Protein AF-A0AAW1QUL7-F1 (afdb_monomer_lite)

InterPro domains:
  IPR000594 THIF-type NAD/FAD binding fold [PF00899] (13-312)
  IPR001017 Dehydrogenase, E1 component [PF00676] (379-674)
  IPR029061 Thiamin diphosphate-binding fold [SSF52518] (353-684)
  IPR035985 Ubiquitin-activating enzyme-like [SSF69572] (6-309)
  IPR050642 Pyruvate D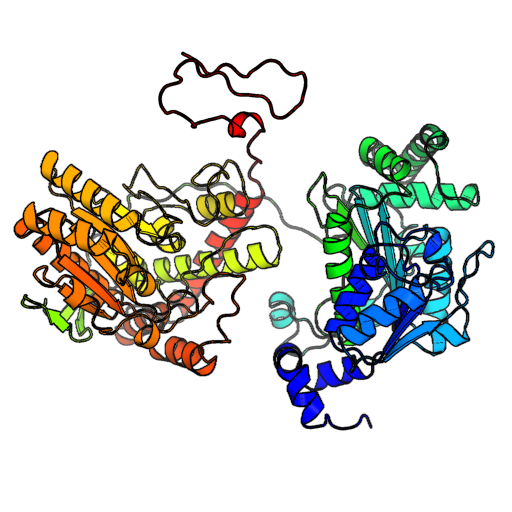ehydrogenase E1 Alpha Subunit [PTHR11516] (345-684)

Organism: NCBI:txid381761

Structure (mmCIF, N/CA/C/O backbone):
data_AF-A0AAW1QUL7-F1
#
_entry.id   AF-A0AAW1QUL7-F1
#
loop_
_atom_site.group_PDB
_atom_site.id
_atom_site.type_symbol
_atom_site.label_atom_id
_atom_site.label_alt_id
_atom_site.label_comp_id
_atom_site.label_asym_id
_atom_site.label_entity_id
_atom_site.label_seq_id
_atom_site.pdbx_PDB_ins_code
_atom_site.Cartn_x
_atom_site.Cartn_y
_atom_site.Cartn_z
_atom_site.occupancy
_atom_site.B_iso_or_equiv
_atom_site.auth_seq_id
_atom_site.auth_comp_id
_atom_site.auth_asym_id
_atom_site.auth_atom_id
_atom_site.pdbx_PDB_model_num
ATOM 1 N N . MET A 1 1 ? -24.842 -4.606 -38.188 1.00 28.69 1 MET A N 1
ATOM 2 C CA . MET A 1 1 ? -25.152 -4.855 -36.764 1.00 28.69 1 MET A CA 1
ATOM 3 C C . MET A 1 1 ? -24.172 -5.900 -36.265 1.00 28.69 1 MET A C 1
ATOM 5 O O . MET A 1 1 ? -24.105 -6.956 -36.879 1.00 28.69 1 MET A O 1
ATOM 9 N N . ALA A 1 2 ? -23.357 -5.584 -35.256 1.00 31.62 2 ALA A N 1
ATOM 10 C CA . ALA A 1 2 ? -22.441 -6.558 -34.657 1.00 31.62 2 ALA A CA 1
ATOM 11 C C . ALA A 1 2 ? -23.246 -7.608 -33.861 1.00 31.62 2 ALA A C 1
ATOM 13 O O . ALA A 1 2 ? -24.233 -7.218 -33.230 1.00 31.62 2 ALA A O 1
ATOM 14 N N . PRO A 1 3 ? -22.877 -8.900 -33.905 1.00 43.28 3 PRO A N 1
ATOM 15 C CA . PRO A 1 3 ? -23.627 -9.956 -33.231 1.00 43.28 3 PRO A CA 1
ATOM 16 C C . PRO A 1 3 ? -23.603 -9.781 -31.705 1.00 43.28 3 PRO A C 1
ATOM 18 O O . PRO A 1 3 ? -22.653 -9.238 -31.137 1.00 43.28 3 PRO A O 1
ATOM 21 N N . ASP A 1 4 ? -24.671 -10.218 -31.037 1.00 53.94 4 ASP A N 1
ATOM 22 C CA . ASP A 1 4 ? -24.702 -10.296 -29.578 1.00 53.94 4 ASP A CA 1
ATOM 23 C C . ASP A 1 4 ? -23.744 -11.381 -29.074 1.00 53.94 4 ASP A C 1
ATOM 25 O O . ASP A 1 4 ? -23.633 -12.450 -29.673 1.00 53.94 4 ASP A O 1
ATOM 29 N N . LEU A 1 5 ? -23.044 -11.085 -27.973 1.00 58.72 5 LEU A N 1
ATOM 30 C CA . LEU A 1 5 ? -22.072 -11.991 -27.356 1.00 58.72 5 LEU A CA 1
ATOM 31 C C . LEU A 1 5 ? -22.770 -13.288 -26.928 1.00 58.72 5 LEU A C 1
ATOM 33 O O . LEU A 1 5 ? -23.767 -13.268 -26.201 1.00 58.72 5 LEU A O 1
ATOM 37 N N . THR A 1 6 ? -22.231 -14.426 -27.352 1.00 67.06 6 THR A N 1
ATOM 38 C CA . THR A 1 6 ? -22.707 -15.747 -26.937 1.00 67.06 6 THR A CA 1
ATOM 39 C C . THR A 1 6 ? -22.452 -15.976 -25.439 1.00 67.06 6 THR A C 1
ATOM 41 O O . THR A 1 6 ? -21.578 -15.358 -24.830 1.00 67.06 6 THR A O 1
ATOM 44 N N . LYS A 1 7 ? -23.181 -16.912 -24.809 1.00 57.28 7 LYS A N 1
ATOM 45 C CA . LYS A 1 7 ? -22.981 -17.263 -23.383 1.00 57.28 7 LYS A CA 1
ATOM 46 C C . LYS A 1 7 ? -21.545 -17.710 -23.063 1.00 57.28 7 LYS A C 1
ATOM 48 O O . LYS A 1 7 ? -21.091 -17.521 -21.940 1.00 57.28 7 LYS A O 1
ATOM 53 N N . GLN A 1 8 ? -20.848 -18.296 -24.036 1.00 55.47 8 GLN A N 1
ATOM 54 C CA . GLN A 1 8 ? -19.470 -18.763 -23.892 1.00 55.47 8 GLN A CA 1
ATOM 55 C C . GLN A 1 8 ? -18.475 -17.591 -23.947 1.00 55.47 8 GLN A C 1
ATOM 57 O O . GLN A 1 8 ? -17.582 -17.512 -23.109 1.00 55.47 8 GLN A O 1
ATOM 62 N N . GLU A 1 9 ? -18.687 -16.623 -24.843 1.00 60.03 9 GLU A N 1
ATOM 63 C CA . GLU A 1 9 ? -17.896 -15.383 -24.907 1.00 60.03 9 GLU A CA 1
ATOM 64 C C . GLU A 1 9 ? -18.122 -14.494 -23.676 1.00 60.03 9 GLU A C 1
ATOM 66 O O . GLU A 1 9 ? -17.175 -13.922 -23.140 1.00 60.03 9 GLU A O 1
ATOM 71 N N . ALA A 1 10 ? -19.357 -14.430 -23.166 1.00 59.84 10 ALA A N 1
ATOM 72 C CA . ALA A 1 10 ? -19.674 -13.703 -21.939 1.00 59.84 10 ALA A CA 1
ATOM 73 C C . ALA A 1 10 ? -18.973 -14.291 -20.701 1.00 59.84 10 ALA A C 1
ATOM 75 O O . ALA A 1 10 ? -18.603 -13.534 -19.810 1.00 59.84 10 ALA A O 1
ATOM 76 N N . ALA A 1 11 ? -18.757 -15.611 -20.654 1.00 57.38 11 ALA A N 1
ATOM 77 C CA . ALA A 1 11 ? -18.050 -16.280 -19.561 1.00 57.38 11 ALA A CA 1
ATOM 78 C C . ALA A 1 11 ? -16.527 -16.061 -19.613 1.00 57.38 11 ALA A C 1
ATOM 80 O O . ALA A 1 11 ? -15.901 -15.876 -18.571 1.00 57.38 11 ALA A O 1
ATOM 81 N N . VAL A 1 12 ? -15.930 -16.040 -20.811 1.00 57.78 12 VAL A N 1
ATOM 82 C CA . VAL A 1 12 ? -14.482 -15.807 -20.987 1.00 57.78 12 VAL A CA 1
ATOM 83 C C . VAL A 1 12 ? -14.121 -14.332 -20.778 1.00 57.78 12 VAL A C 1
ATOM 85 O O . VAL A 1 12 ? -13.103 -14.020 -20.160 1.00 57.78 12 VAL A O 1
ATOM 88 N N . TYR A 1 13 ? -14.983 -13.413 -21.219 1.00 61.53 13 TYR A N 1
ATOM 89 C CA . TYR A 1 13 ? -14.764 -11.969 -21.110 1.00 61.53 13 TYR A CA 1
ATOM 90 C C . TYR A 1 13 ? -15.465 -11.318 -19.919 1.00 61.53 13 TYR A C 1
ATOM 92 O O . TYR A 1 13 ? -15.477 -10.097 -19.808 1.00 61.53 13 TYR A O 1
ATOM 100 N N . ASP A 1 14 ? -16.008 -12.098 -18.988 1.00 56.47 14 ASP A N 1
ATOM 101 C CA . ASP A 1 14 ? -16.741 -11.615 -17.815 1.00 56.47 14 ASP A CA 1
ATOM 102 C C . ASP A 1 14 ? -15.959 -10.547 -17.018 1.00 56.47 14 ASP A C 1
ATOM 104 O O . ASP A 1 14 ? -16.485 -9.487 -16.668 1.00 56.47 14 ASP A O 1
ATOM 108 N N . ARG A 1 15 ? -14.647 -10.749 -16.826 1.00 57.94 15 ARG A N 1
ATOM 109 C CA . ARG A 1 15 ? -13.764 -9.753 -16.193 1.00 57.94 15 ARG A CA 1
ATOM 110 C C . ARG A 1 15 ? -13.683 -8.449 -16.996 1.00 57.94 15 ARG A C 1
ATOM 112 O O . ARG A 1 15 ? -13.702 -7.379 -16.396 1.00 57.94 15 ARG A O 1
ATOM 119 N N . GLN A 1 16 ? -13.589 -8.523 -18.321 1.00 61.97 16 GLN A N 1
ATOM 120 C CA . GLN A 1 16 ? -13.436 -7.366 -19.212 1.00 61.97 16 GLN A CA 1
ATOM 121 C C . GLN A 1 16 ? -14.765 -6.632 -19.417 1.00 61.97 16 GLN A C 1
ATOM 123 O O . GLN A 1 16 ? -14.803 -5.409 -19.327 1.00 61.97 16 GLN A O 1
ATOM 128 N N . LEU A 1 17 ? -15.877 -7.360 -19.534 1.00 60.88 17 LEU A N 1
ATOM 129 C CA . LEU A 1 17 ? -17.236 -6.820 -19.574 1.00 60.88 17 LEU A CA 1
ATOM 130 C C . LEU A 1 17 ? -17.563 -6.000 -18.318 1.00 60.88 17 LEU A C 1
ATOM 132 O O . LEU A 1 17 ? -18.178 -4.942 -18.426 1.00 60.88 17 LEU A O 1
ATOM 136 N N . ARG A 1 18 ? -17.095 -6.428 -17.137 1.00 58.75 18 ARG A N 1
ATOM 137 C CA . ARG A 1 18 ? -17.255 -5.680 -15.874 1.00 58.75 18 ARG A CA 1
ATOM 138 C C . ARG A 1 18 ? -16.369 -4.434 -15.773 1.00 58.75 18 ARG A C 1
ATOM 140 O O . ARG A 1 18 ? -16.709 -3.520 -15.028 1.00 58.75 18 ARG A O 1
ATOM 147 N N . VAL A 1 19 ? -15.223 -4.404 -16.455 1.00 59.84 19 VAL A N 1
ATOM 148 C CA . VAL A 1 19 ? -14.282 -3.266 -16.426 1.00 59.84 19 VAL A CA 1
ATOM 149 C C . VAL A 1 19 ? -14.665 -2.235 -17.487 1.00 59.84 19 VAL A C 1
ATOM 151 O O . VAL A 1 19 ? -14.715 -1.031 -17.221 1.00 59.84 19 VAL A O 1
ATOM 154 N N . TRP A 1 20 ? -14.971 -2.701 -18.692 1.00 64.06 20 TRP A N 1
ATOM 155 C CA . TRP A 1 20 ? -15.143 -1.868 -19.870 1.00 64.06 20 TRP A CA 1
ATOM 156 C C . TRP A 1 20 ? -16.605 -1.612 -20.235 1.00 64.06 20 TRP A C 1
ATOM 158 O O . TRP A 1 20 ? -16.902 -0.556 -20.789 1.00 64.06 20 TRP A O 1
ATOM 168 N N . GLY A 1 21 ? -17.521 -2.488 -19.824 1.00 71.25 21 GLY A N 1
ATOM 169 C CA . GLY A 1 21 ? -18.916 -2.466 -20.248 1.00 71.25 21 GLY A CA 1
ATOM 170 C C . GLY A 1 21 ? -19.109 -3.202 -21.575 1.00 71.25 21 GLY A C 1
ATOM 171 O O . GLY A 1 21 ? -18.188 -3.326 -22.383 1.00 71.25 21 GLY A O 1
ATOM 172 N N . VAL A 1 22 ? -20.330 -3.687 -21.806 1.00 73.25 22 VAL A N 1
ATOM 173 C CA . VAL A 1 22 ? -20.688 -4.492 -22.990 1.00 73.25 22 VAL A CA 1
ATOM 174 C C . VAL A 1 22 ? -20.384 -3.754 -24.293 1.00 73.25 22 VAL A C 1
ATOM 176 O O . VAL A 1 22 ? -19.881 -4.346 -25.243 1.00 73.25 22 VAL A O 1
ATOM 179 N N . GLU A 1 23 ? -20.656 -2.452 -24.338 1.00 76.31 23 GLU A N 1
ATOM 180 C CA . GLU A 1 23 ? -20.468 -1.649 -25.545 1.00 76.31 23 GLU A CA 1
ATOM 181 C C . GLU A 1 23 ? -18.988 -1.453 -25.897 1.00 76.31 23 GLU A C 1
ATOM 183 O O . GLU A 1 23 ? -18.610 -1.543 -27.064 1.00 76.31 23 GLU A O 1
ATOM 188 N N . VAL A 1 24 ? -18.128 -1.268 -24.892 1.00 80.94 24 VAL A N 1
ATOM 189 C CA . VAL A 1 24 ? -16.681 -1.187 -25.113 1.00 80.94 24 VAL A CA 1
ATOM 190 C C . VAL A 1 24 ? -16.120 -2.545 -25.520 1.00 80.94 24 VAL A C 1
ATOM 192 O O . VAL A 1 24 ? -15.314 -2.603 -26.445 1.00 80.94 24 VAL A O 1
ATOM 195 N N . GLN A 1 25 ? -16.581 -3.641 -24.908 1.00 80.56 25 GLN A N 1
ATOM 196 C CA . GLN A 1 25 ? -16.161 -4.980 -25.328 1.00 80.56 25 GLN A CA 1
ATOM 197 C C . GLN A 1 25 ? -16.544 -5.252 -26.786 1.00 80.56 25 GLN A C 1
ATOM 199 O O . GLN A 1 25 ? -15.724 -5.773 -27.530 1.00 80.56 25 GLN A O 1
ATOM 204 N N . LYS A 1 26 ? -17.743 -4.838 -27.227 1.00 83.44 26 LYS A N 1
ATOM 205 C CA . LYS A 1 26 ? -18.164 -4.943 -28.636 1.00 83.44 26 LYS A CA 1
ATOM 206 C C . LYS A 1 26 ? -17.231 -4.179 -29.585 1.00 83.44 26 LYS A C 1
ATOM 208 O O . LYS A 1 26 ? -16.964 -4.654 -30.684 1.00 83.44 26 LYS A O 1
ATOM 213 N N . ARG A 1 27 ? -16.726 -3.005 -29.182 1.00 87.81 27 ARG A N 1
ATOM 214 C CA . ARG A 1 27 ? -15.744 -2.241 -29.978 1.00 87.81 27 ARG A CA 1
ATOM 215 C C . ARG A 1 27 ? -14.396 -2.958 -30.037 1.00 87.81 27 ARG A C 1
ATOM 217 O O . ARG A 1 27 ? -13.807 -3.044 -31.107 1.00 87.81 27 ARG A O 1
ATOM 224 N N . LEU A 1 28 ? -13.942 -3.518 -28.917 1.00 89.12 28 LEU A N 1
ATOM 225 C CA . LEU A 1 28 ? -12.687 -4.268 -28.852 1.00 89.12 28 LEU A CA 1
ATOM 226 C C . LEU A 1 28 ? -12.733 -5.546 -29.695 1.00 89.12 28 LEU A C 1
ATOM 228 O O . LEU A 1 28 ? -11.827 -5.774 -30.492 1.00 89.12 28 LEU A O 1
ATOM 232 N N . THR A 1 29 ? -13.803 -6.339 -29.608 1.00 89.25 29 THR A N 1
ATOM 233 C CA . THR A 1 29 ? -13.952 -7.576 -30.397 1.00 89.25 29 THR A CA 1
ATOM 234 C C . THR A 1 29 ? -14.178 -7.323 -31.891 1.00 89.25 29 THR A C 1
ATOM 236 O O . THR A 1 29 ? -14.016 -8.235 -32.700 1.00 89.25 29 THR A O 1
ATOM 239 N N . ALA A 1 30 ? -14.520 -6.094 -32.284 1.00 92.44 30 ALA A N 1
ATOM 240 C CA . ALA A 1 30 ? -14.566 -5.673 -33.683 1.00 92.44 30 ALA A CA 1
ATOM 241 C C . ALA A 1 30 ? -13.210 -5.168 -34.209 1.00 92.44 30 ALA A C 1
ATOM 243 O O . ALA A 1 30 ? -13.028 -5.089 -35.422 1.00 92.44 30 ALA A O 1
ATOM 244 N N . ALA A 1 31 ? -12.273 -4.839 -33.318 1.00 95.75 31 ALA A N 1
ATOM 245 C CA . ALA A 1 31 ? -11.035 -4.163 -33.672 1.00 95.75 31 ALA A CA 1
ATOM 246 C C . ALA A 1 31 ? -10.016 -5.079 -34.347 1.00 95.75 31 ALA A C 1
ATOM 248 O O . ALA A 1 31 ? -9.779 -6.211 -33.914 1.00 95.75 31 ALA A O 1
ATOM 249 N N . ARG A 1 32 ? -9.368 -4.541 -35.375 1.00 97.50 32 ARG A N 1
ATOM 250 C CA . ARG A 1 32 ? -8.329 -5.193 -36.168 1.00 97.50 32 ARG A CA 1
ATOM 251 C C . ARG A 1 32 ? -7.027 -4.426 -35.969 1.00 97.50 32 ARG A C 1
ATOM 253 O O . ARG A 1 32 ? -6.932 -3.265 -36.358 1.00 97.50 32 ARG A O 1
ATOM 260 N N . ILE A 1 33 ? -6.037 -5.050 -35.341 1.00 98.06 33 ILE A N 1
ATOM 261 C CA . ILE A 1 33 ? -4.775 -4.388 -34.997 1.00 98.06 33 ILE A CA 1
ATOM 262 C C . ILE A 1 33 ? -3.621 -5.026 -35.766 1.00 98.06 33 ILE A C 1
ATOM 264 O O . ILE A 1 33 ? -3.559 -6.247 -35.907 1.00 98.06 33 ILE A O 1
ATOM 268 N N . LEU A 1 34 ? -2.709 -4.191 -36.252 1.00 96.38 34 LEU A N 1
ATOM 269 C CA . LEU A 1 34 ? -1.453 -4.569 -36.891 1.00 96.38 34 LEU A CA 1
ATOM 270 C C . LEU A 1 34 ? -0.281 -4.240 -35.958 1.00 96.38 34 LEU A C 1
ATOM 272 O O . LEU A 1 34 ? -0.209 -3.121 -35.453 1.00 96.38 34 LEU A O 1
ATOM 276 N N . VAL A 1 35 ? 0.643 -5.182 -35.756 1.00 96.12 35 VAL A N 1
ATOM 277 C CA . VAL A 1 35 ? 1.931 -4.946 -35.078 1.00 96.12 35 VAL A CA 1
ATOM 278 C C . VAL A 1 35 ? 3.069 -5.336 -36.020 1.00 96.12 35 VAL A C 1
ATOM 280 O O . VAL A 1 35 ? 3.084 -6.444 -36.557 1.00 96.12 35 VAL A O 1
ATOM 283 N N . VAL A 1 36 ? 4.010 -4.417 -36.219 1.00 92.50 36 VAL A N 1
ATOM 284 C CA . VAL A 1 36 ? 5.136 -4.532 -37.155 1.00 92.50 36 VAL A CA 1
ATOM 285 C C . VAL A 1 36 ? 6.460 -4.423 -36.405 1.00 92.50 36 VAL A C 1
ATOM 287 O O . VAL A 1 36 ? 6.584 -3.572 -35.527 1.00 92.50 36 VAL A O 1
ATOM 290 N N . GLY A 1 37 ? 7.450 -5.239 -36.780 1.00 89.50 37 GLY A N 1
ATOM 291 C CA . GLY A 1 37 ? 8.783 -5.239 -36.160 1.00 89.50 37 GLY A CA 1
ATOM 292 C C . GLY A 1 37 ? 8.844 -6.119 -34.911 1.00 89.50 37 GLY A C 1
ATOM 293 O O . GLY A 1 37 ? 9.280 -5.694 -33.843 1.00 89.50 37 GLY A O 1
ATOM 294 N N . CYS A 1 38 ? 8.369 -7.357 -35.041 1.00 89.25 38 CYS A N 1
ATOM 295 C CA . CYS A 1 38 ? 8.247 -8.329 -33.955 1.00 89.25 38 CYS A CA 1
ATOM 296 C C . CYS A 1 38 ? 9.592 -8.793 -33.369 1.00 89.25 38 CYS A C 1
ATOM 298 O O . CYS A 1 38 ? 9.601 -9.457 -32.339 1.00 89.25 38 CYS A O 1
ATOM 300 N N . THR A 1 39 ? 10.731 -8.461 -33.970 1.00 87.81 39 THR A N 1
ATOM 301 C CA . THR A 1 39 ? 12.054 -8.616 -33.338 1.00 87.81 39 THR A CA 1
ATOM 302 C C . THR A 1 39 ? 12.231 -7.742 -32.087 1.00 87.81 39 THR A C 1
ATOM 304 O O . THR A 1 39 ? 12.999 -8.112 -31.195 1.00 87.81 39 THR A O 1
ATOM 307 N N . SER A 1 40 ? 11.480 -6.640 -31.973 1.00 90.88 40 SER A N 1
ATOM 308 C CA . SER A 1 40 ? 11.457 -5.784 -30.783 1.00 90.88 40 SER A CA 1
ATOM 309 C C . SER A 1 40 ? 10.693 -6.430 -29.623 1.00 90.88 40 SER A C 1
ATOM 311 O O . SER A 1 40 ? 9.580 -6.946 -29.771 1.00 90.88 40 SER A O 1
ATOM 313 N N . GLY A 1 41 ? 11.239 -6.324 -28.413 1.00 92.75 41 GLY A N 1
ATOM 314 C CA . GLY A 1 41 ? 10.551 -6.741 -27.196 1.00 92.75 41 GLY A CA 1
ATOM 315 C C . GLY A 1 41 ? 9.373 -5.839 -26.831 1.00 92.75 41 GLY A C 1
ATOM 316 O O . GLY A 1 41 ? 8.447 -6.291 -26.155 1.00 92.75 41 GLY A O 1
ATOM 317 N N . VAL A 1 42 ? 9.342 -4.588 -27.311 1.00 94.50 42 VAL A N 1
ATOM 318 C CA . VAL A 1 42 ? 8.151 -3.730 -27.184 1.00 94.50 42 VAL A CA 1
ATOM 319 C C . VAL A 1 42 ? 6.995 -4.311 -27.996 1.00 94.50 42 VAL A C 1
ATOM 321 O O . VAL A 1 42 ? 5.882 -4.383 -27.475 1.00 94.50 42 VAL A O 1
ATOM 324 N N . ALA A 1 43 ? 7.241 -4.783 -29.225 1.00 95.44 43 ALA A N 1
ATOM 325 C CA . ALA A 1 43 ? 6.216 -5.455 -30.028 1.00 95.44 43 ALA A CA 1
ATOM 326 C C . ALA A 1 43 ? 5.677 -6.704 -29.328 1.00 95.44 43 ALA A C 1
ATOM 328 O O . ALA A 1 43 ? 4.460 -6.887 -29.274 1.00 95.44 43 ALA A O 1
ATOM 329 N N . ALA A 1 44 ? 6.554 -7.525 -28.744 1.00 96.12 44 ALA A N 1
ATOM 330 C CA . ALA A 1 44 ? 6.154 -8.720 -28.003 1.00 96.12 44 ALA A CA 1
ATOM 331 C C . ALA A 1 44 ? 5.210 -8.387 -26.833 1.00 96.12 44 ALA A C 1
ATOM 333 O O . ALA A 1 44 ? 4.153 -8.999 -26.654 1.00 96.12 44 ALA A O 1
ATOM 334 N N . GLU A 1 45 ? 5.553 -7.356 -26.062 1.00 97.25 45 GLU A N 1
ATOM 335 C CA . GLU A 1 45 ? 4.732 -6.867 -24.958 1.00 97.25 45 GLU A CA 1
ATOM 336 C C . GLU A 1 45 ? 3.396 -6.289 -25.428 1.00 97.25 45 GLU A C 1
ATOM 338 O O . GLU A 1 45 ? 2.350 -6.586 -24.839 1.00 97.25 45 GLU A O 1
ATOM 343 N N . VAL A 1 46 ? 3.404 -5.500 -26.503 1.00 97.81 46 VAL A N 1
ATOM 344 C CA . VAL A 1 46 ? 2.188 -4.928 -27.087 1.00 97.81 46 VAL A CA 1
ATOM 345 C C . VAL A 1 46 ? 1.254 -6.032 -27.575 1.00 97.81 46 VAL A C 1
ATOM 347 O O . VAL A 1 46 ? 0.091 -6.076 -27.169 1.00 97.81 46 VAL A O 1
ATOM 350 N N . ALA A 1 47 ? 1.772 -6.960 -28.378 1.00 97.81 47 ALA A N 1
ATOM 351 C CA . ALA A 1 47 ? 1.026 -8.077 -28.942 1.00 97.81 47 ALA A CA 1
ATOM 352 C C . ALA A 1 47 ? 0.394 -8.951 -27.848 1.00 97.81 47 ALA A C 1
ATOM 354 O O . ALA A 1 47 ? -0.811 -9.209 -27.886 1.00 97.81 47 ALA A O 1
ATOM 355 N N . LYS A 1 48 ? 1.169 -9.320 -26.817 1.00 97.00 48 LYS A N 1
ATOM 356 C CA . LYS A 1 48 ? 0.675 -10.074 -25.654 1.00 97.00 48 LYS A CA 1
ATOM 357 C C . LYS A 1 48 ? -0.497 -9.361 -24.977 1.00 97.00 48 LYS A C 1
ATOM 359 O O . LYS A 1 48 ? -1.547 -9.962 -24.763 1.00 97.00 48 LYS A O 1
ATOM 364 N N . ASN A 1 49 ? -0.336 -8.085 -24.620 1.00 96.06 49 ASN A N 1
ATOM 365 C CA . ASN A 1 49 ? -1.365 -7.350 -23.878 1.00 96.06 49 ASN A CA 1
ATOM 366 C C . ASN A 1 49 ? -2.632 -7.106 -24.719 1.00 96.06 49 ASN A C 1
ATOM 368 O O . ASN A 1 49 ? -3.737 -7.181 -24.183 1.00 96.06 49 ASN A O 1
ATOM 372 N N . ILE A 1 50 ? -2.490 -6.879 -26.028 1.00 95.94 50 ILE A N 1
ATOM 373 C CA . ILE A 1 50 ? -3.612 -6.741 -26.968 1.00 95.94 50 ILE A CA 1
ATOM 374 C C . ILE A 1 50 ? -4.404 -8.049 -27.092 1.00 95.94 50 ILE A C 1
ATOM 376 O O . ILE A 1 50 ? -5.634 -8.043 -27.028 1.00 95.94 50 ILE A O 1
ATOM 380 N N . VAL A 1 51 ? -3.717 -9.185 -27.225 1.00 95.75 51 VAL A N 1
ATOM 381 C CA . VAL A 1 51 ? -4.361 -10.504 -27.327 1.00 95.75 51 VAL A CA 1
ATOM 382 C C . VAL A 1 51 ? -5.060 -10.873 -26.021 1.00 95.75 51 VAL A C 1
ATOM 384 O O . VAL A 1 51 ? -6.219 -11.291 -26.027 1.00 95.75 51 VAL A O 1
ATOM 387 N N . LEU A 1 52 ? -4.416 -10.636 -24.876 1.00 91.44 52 LEU A N 1
ATOM 388 C CA . LEU A 1 52 ? -5.032 -10.855 -23.565 1.00 91.44 52 LEU A CA 1
ATOM 389 C C . LEU A 1 52 ? -6.245 -9.945 -23.320 1.00 91.44 52 LEU A C 1
ATOM 391 O O . LEU A 1 52 ? -7.160 -10.338 -22.599 1.00 91.44 52 LEU A O 1
ATOM 395 N N . ALA A 1 53 ? -6.288 -8.759 -23.933 1.00 89.62 53 ALA A N 1
ATOM 396 C CA . ALA A 1 53 ? -7.430 -7.848 -23.873 1.00 89.62 53 ALA A CA 1
ATOM 397 C C . ALA A 1 53 ? -8.641 -8.305 -24.708 1.00 89.62 53 ALA A C 1
ATOM 399 O O . ALA A 1 53 ? -9.732 -7.777 -24.513 1.00 89.62 53 ALA A O 1
ATOM 400 N N . GLY A 1 54 ? -8.487 -9.298 -25.591 1.00 90.25 54 GLY A N 1
ATOM 401 C CA . GLY A 1 54 ? -9.607 -9.872 -26.343 1.00 90.25 54 GLY A CA 1
ATOM 402 C C . GLY A 1 54 ? -10.061 -9.029 -27.535 1.00 90.25 54 GLY A C 1
ATOM 403 O O . GLY A 1 54 ? -11.262 -8.871 -27.753 1.00 90.25 54 GLY A O 1
ATOM 404 N N . VAL A 1 55 ? -9.119 -8.466 -28.296 1.00 94.50 55 VAL A N 1
ATOM 405 C CA . VAL A 1 55 ? -9.436 -7.750 -29.545 1.00 94.50 55 VAL A CA 1
ATOM 406 C C . VAL A 1 55 ? -9.931 -8.694 -30.649 1.00 94.50 55 VAL A C 1
ATOM 408 O O . VAL A 1 55 ? -9.717 -9.901 -30.587 1.00 94.50 55 VAL A O 1
ATOM 411 N N . GLY A 1 56 ? -10.572 -8.163 -31.690 1.00 94.50 56 GLY A N 1
ATOM 412 C CA . GLY A 1 56 ? -11.123 -8.973 -32.784 1.00 94.50 56 GLY A CA 1
ATOM 413 C C . GLY A 1 56 ? -10.076 -9.725 -33.606 1.00 94.50 56 GLY A C 1
ATOM 414 O O . GLY A 1 56 ? -10.246 -10.907 -33.922 1.00 94.50 56 GLY A O 1
ATOM 415 N N . SER A 1 57 ? -8.986 -9.052 -33.968 1.00 97.56 57 SER A N 1
ATOM 416 C CA . SER A 1 57 ? -7.839 -9.691 -34.611 1.00 97.56 57 SER A CA 1
ATOM 417 C C . SER A 1 57 ? -6.540 -8.933 -34.386 1.00 97.56 57 SER A C 1
ATOM 419 O O . SER A 1 57 ? -6.532 -7.704 -34.340 1.00 97.56 57 SER A O 1
ATOM 421 N N . LEU A 1 58 ? -5.441 -9.681 -34.345 1.00 97.94 58 LEU A N 1
ATOM 422 C CA . LEU A 1 58 ? -4.079 -9.165 -34.362 1.00 97.94 58 LEU A CA 1
ATOM 423 C C . LEU A 1 58 ? -3.334 -9.762 -35.560 1.00 97.94 58 LEU A C 1
ATOM 425 O O . LEU A 1 58 ? -3.260 -10.982 -35.691 1.00 97.94 58 LEU A O 1
ATOM 429 N N . THR A 1 59 ? -2.767 -8.915 -36.412 1.00 96.12 59 THR A N 1
ATOM 430 C CA . THR A 1 59 ? -1.864 -9.332 -37.492 1.00 96.12 59 THR A CA 1
ATOM 431 C C . THR A 1 59 ? -0.447 -8.915 -37.134 1.00 96.12 59 THR A C 1
ATOM 433 O O . THR A 1 59 ? -0.207 -7.743 -36.849 1.00 96.12 59 THR A O 1
ATOM 436 N N . LEU A 1 60 ? 0.477 -9.870 -37.136 1.00 95.00 60 LEU A N 1
ATOM 437 C CA . LEU A 1 60 ? 1.903 -9.632 -36.952 1.00 95.00 60 LEU A CA 1
ATOM 438 C C . LEU A 1 60 ? 2.611 -9.587 -38.303 1.00 95.00 60 LEU A C 1
ATOM 440 O O . LEU A 1 60 ? 2.318 -10.405 -39.180 1.00 95.00 60 LEU A O 1
ATOM 444 N N . VAL A 1 61 ? 3.561 -8.668 -38.451 1.00 90.88 61 VAL A N 1
ATOM 445 C CA . VAL A 1 61 ? 4.431 -8.610 -39.628 1.00 90.88 61 VAL A CA 1
ATOM 446 C C . VAL A 1 61 ? 5.883 -8.451 -39.197 1.00 90.88 61 VAL A C 1
ATOM 448 O O . VAL A 1 61 ? 6.264 -7.460 -38.572 1.00 90.88 61 VAL A O 1
ATOM 451 N N . ASP A 1 62 ? 6.678 -9.461 -39.530 1.00 88.94 62 ASP A N 1
ATOM 452 C CA . ASP A 1 62 ? 8.131 -9.488 -39.407 1.00 88.94 62 ASP A CA 1
ATOM 453 C C . ASP A 1 62 ? 8.640 -10.697 -40.203 1.00 88.94 62 ASP A C 1
ATOM 455 O O . ASP A 1 62 ? 8.281 -11.839 -39.894 1.00 88.94 62 ASP A O 1
ATOM 459 N N . ASP A 1 63 ? 9.434 -10.438 -41.240 1.00 87.88 63 ASP A N 1
ATOM 460 C CA . ASP A 1 63 ? 9.972 -11.465 -42.138 1.00 87.88 63 ASP A CA 1
ATOM 461 C C . ASP A 1 63 ? 11.309 -12.040 -41.630 1.00 87.88 63 ASP A C 1
ATOM 463 O O . ASP A 1 63 ? 11.898 -12.910 -42.274 1.00 87.88 63 ASP A O 1
ATOM 467 N N . THR A 1 64 ? 11.809 -11.572 -40.479 1.00 87.88 64 THR A N 1
ATOM 468 C CA . THR A 1 64 ? 13.068 -12.049 -39.899 1.00 87.88 64 THR A CA 1
ATOM 469 C C . THR A 1 64 ? 12.953 -13.536 -39.570 1.00 87.88 64 THR A C 1
ATOM 471 O O . THR A 1 64 ? 12.035 -13.913 -38.839 1.00 87.88 64 THR A O 1
ATOM 474 N N . PRO A 1 65 ? 13.866 -14.398 -40.054 1.00 88.25 65 PRO A N 1
ATOM 475 C CA . PRO A 1 65 ? 13.864 -15.808 -39.684 1.00 88.25 65 PRO A CA 1
ATOM 476 C C . PRO A 1 65 ? 14.068 -15.979 -38.179 1.00 88.25 65 PRO A C 1
ATOM 478 O O . PRO A 1 65 ? 14.948 -15.344 -37.596 1.00 88.25 65 PRO A O 1
ATOM 481 N N . SER A 1 66 ? 13.328 -16.893 -37.555 1.00 85.81 66 SER A N 1
ATOM 482 C CA . SER A 1 66 ? 13.467 -17.203 -36.123 1.00 85.81 66 SER A CA 1
ATOM 483 C C . SER A 1 66 ? 14.898 -17.652 -35.778 1.00 85.81 66 SER A C 1
ATOM 485 O O . SER A 1 66 ? 15.395 -17.382 -34.685 1.00 85.81 66 SER A O 1
ATOM 487 N N . SER A 1 67 ? 15.614 -18.240 -36.747 1.00 80.56 67 SER A N 1
ATOM 488 C CA . SER A 1 67 ? 17.035 -18.602 -36.653 1.00 80.56 67 SER A CA 1
ATOM 489 C C . SER A 1 67 ? 17.997 -17.428 -36.447 1.00 80.56 67 SER A C 1
ATOM 491 O O . SER A 1 67 ? 19.113 -17.639 -35.978 1.00 80.56 67 SER A O 1
ATOM 493 N N . ALA A 1 68 ? 17.617 -16.207 -36.836 1.00 78.19 68 ALA A N 1
ATOM 494 C CA . ALA A 1 68 ? 18.435 -15.009 -36.634 1.00 78.19 68 ALA A CA 1
ATOM 495 C C . ALA A 1 68 ? 18.446 -14.551 -35.162 1.00 78.19 68 ALA A C 1
ATOM 497 O O . ALA A 1 68 ? 19.265 -13.714 -34.786 1.00 78.19 68 ALA A O 1
ATOM 498 N N . GLY A 1 69 ? 17.577 -15.141 -34.331 1.00 66.31 69 GLY A N 1
ATOM 499 C CA . GLY A 1 69 ? 17.396 -14.788 -32.933 1.00 66.31 69 GLY A CA 1
ATOM 500 C C . GLY A 1 69 ? 16.501 -13.561 -32.768 1.00 66.31 69 GLY A C 1
ATOM 501 O O . GLY A 1 69 ? 16.636 -12.563 -33.469 1.00 66.31 69 GLY A O 1
ATOM 502 N N . ALA A 1 70 ? 15.597 -13.624 -31.794 1.00 76.44 70 ALA A N 1
ATOM 503 C CA . ALA A 1 70 ? 14.791 -12.490 -31.355 1.00 76.44 70 ALA A CA 1
ATOM 504 C C . ALA A 1 70 ? 15.027 -12.285 -29.849 1.00 76.44 70 ALA A C 1
ATOM 506 O O . ALA A 1 70 ? 14.162 -12.610 -29.036 1.00 76.44 70 ALA A O 1
ATOM 507 N N . PRO A 1 71 ? 16.225 -11.816 -29.444 1.00 81.00 71 PRO A N 1
ATOM 508 C CA . PRO A 1 71 ? 16.689 -11.871 -28.052 1.00 81.00 71 PRO A CA 1
ATOM 509 C C . PRO A 1 71 ? 15.800 -11.096 -27.069 1.00 81.00 71 PRO A C 1
ATOM 511 O O . PRO A 1 71 ? 15.870 -11.319 -25.862 1.00 81.00 71 PRO A O 1
ATOM 514 N N . TYR A 1 72 ? 14.959 -10.199 -27.583 1.00 88.81 72 TYR A N 1
ATOM 515 C CA . TYR A 1 72 ? 14.052 -9.363 -26.804 1.00 88.81 72 TYR A CA 1
ATOM 516 C C . TYR A 1 72 ? 12.585 -9.796 -26.913 1.00 88.81 72 TYR A C 1
ATOM 518 O O . TYR A 1 72 ? 11.757 -9.326 -26.132 1.00 88.81 72 TYR A O 1
ATOM 526 N N . ASN A 1 73 ? 12.256 -10.709 -27.832 1.00 90.94 73 ASN A N 1
ATOM 527 C CA . ASN A 1 73 ? 10.902 -11.205 -28.039 1.00 90.94 73 ASN A CA 1
ATOM 528 C C . ASN A 1 73 ? 10.717 -12.575 -27.367 1.00 90.94 73 ASN A C 1
ATOM 530 O O . ASN A 1 73 ? 11.081 -13.618 -27.904 1.00 90.94 73 ASN A O 1
ATOM 534 N N . PHE A 1 74 ? 10.072 -12.567 -26.202 1.00 92.56 74 PHE A N 1
ATOM 535 C CA . PHE A 1 74 ? 9.757 -13.778 -25.437 1.00 92.56 74 PHE A CA 1
ATOM 536 C C . PHE A 1 74 ? 8.603 -14.616 -26.022 1.00 92.56 74 PHE A C 1
ATOM 538 O O . PHE A 1 74 ? 8.280 -15.662 -25.464 1.00 92.56 74 PHE A O 1
ATOM 545 N N . LEU A 1 75 ? 7.934 -14.155 -27.085 1.00 94.44 75 LEU A N 1
ATOM 546 C CA . LEU A 1 75 ? 6.857 -14.896 -27.749 1.00 94.44 75 LEU A CA 1
ATOM 547 C C . LEU A 1 75 ? 7.379 -15.926 -28.748 1.00 94.44 75 LEU A C 1
ATOM 549 O O . LEU A 1 75 ? 6.591 -16.765 -29.171 1.00 94.44 75 LEU A O 1
ATOM 553 N N . VAL A 1 76 ? 8.655 -15.869 -29.134 1.00 93.25 76 VAL A N 1
ATOM 554 C CA . VAL A 1 76 ? 9.282 -16.885 -29.987 1.00 93.25 76 VAL A CA 1
ATOM 555 C C . VAL A 1 76 ? 9.772 -18.030 -29.094 1.00 93.25 76 VAL A C 1
ATOM 557 O O . VAL A 1 76 ? 10.685 -17.815 -28.292 1.00 93.25 76 VAL A O 1
ATOM 560 N N . PRO A 1 77 ? 9.186 -19.238 -29.186 1.00 88.06 77 PRO A N 1
ATOM 561 C CA . PRO A 1 77 ? 9.637 -20.383 -28.403 1.00 88.06 77 PRO A CA 1
ATOM 562 C C . PRO A 1 77 ? 11.074 -20.779 -28.751 1.00 88.06 77 PRO A C 1
ATOM 564 O O . PRO A 1 77 ? 11.519 -20.624 -29.887 1.00 88.06 77 PRO A O 1
ATOM 567 N N . ALA A 1 78 ? 11.801 -21.342 -27.784 1.00 85.25 78 ALA A N 1
ATOM 568 C CA . ALA A 1 78 ? 13.178 -21.795 -28.003 1.00 85.25 78 ALA A CA 1
ATOM 569 C C . ALA A 1 78 ? 13.284 -22.946 -29.025 1.00 85.25 78 ALA A C 1
ATOM 571 O O . ALA A 1 78 ? 14.350 -23.164 -29.597 1.00 85.25 78 ALA A O 1
ATOM 572 N N . ASP A 1 79 ? 12.192 -23.679 -29.239 1.00 86.94 79 ASP A N 1
ATOM 573 C CA . ASP A 1 79 ? 12.035 -24.790 -30.178 1.00 86.94 79 ASP A CA 1
ATOM 574 C C . ASP A 1 79 ? 11.273 -24.400 -31.459 1.00 86.94 79 ASP A C 1
ATOM 576 O O . ASP A 1 79 ? 10.864 -25.279 -32.219 1.00 86.94 79 ASP A O 1
ATOM 580 N N . ALA A 1 80 ? 11.093 -23.098 -31.720 1.00 87.06 80 ALA A N 1
ATOM 581 C CA . ALA A 1 80 ? 10.509 -22.619 -32.968 1.00 87.06 80 ALA A CA 1
ATOM 582 C C . ALA A 1 80 ? 11.295 -23.146 -34.178 1.00 87.06 80 ALA A C 1
ATOM 584 O O . ALA A 1 80 ? 12.529 -23.174 -34.168 1.00 87.06 80 ALA A O 1
ATOM 585 N N . ASP A 1 81 ? 10.584 -23.544 -35.237 1.00 89.38 81 ASP A N 1
ATOM 586 C CA . ASP A 1 81 ? 11.235 -23.989 -36.468 1.00 89.38 81 ASP A CA 1
ATOM 587 C C . ASP A 1 81 ? 12.067 -22.826 -37.044 1.00 89.38 81 ASP A C 1
ATOM 589 O O . ASP A 1 81 ? 11.520 -21.752 -37.322 1.00 89.38 81 ASP A O 1
ATOM 593 N N . PRO A 1 82 ? 13.388 -23.019 -37.225 1.00 86.44 82 PRO A N 1
ATOM 594 C CA . PRO A 1 82 ? 14.300 -21.976 -37.682 1.00 86.44 82 PRO A CA 1
ATOM 595 C C . PRO A 1 82 ? 13.910 -21.326 -39.017 1.00 86.44 82 PRO A C 1
ATOM 597 O O . PRO A 1 82 ? 14.337 -20.201 -39.277 1.00 86.44 82 PRO A O 1
ATOM 600 N N . ALA A 1 83 ? 13.134 -22.021 -39.860 1.00 85.88 83 ALA A N 1
ATOM 601 C CA . ALA A 1 83 ? 12.674 -21.521 -41.154 1.00 85.88 83 ALA A CA 1
ATOM 602 C C . ALA A 1 83 ? 11.455 -20.585 -41.063 1.00 85.88 83 ALA A C 1
ATOM 604 O O . ALA A 1 83 ? 11.183 -19.862 -42.021 1.00 85.88 83 ALA A O 1
ATOM 605 N N . GLN A 1 84 ? 10.734 -20.589 -39.937 1.00 90.25 84 GLN A N 1
ATOM 606 C CA . GLN A 1 84 ? 9.580 -19.716 -39.706 1.00 90.25 84 GLN A CA 1
ATOM 607 C C . GLN A 1 84 ? 10.033 -18.287 -39.433 1.00 90.25 84 GLN A C 1
ATOM 609 O O . GLN A 1 84 ? 11.078 -18.068 -38.808 1.00 90.25 84 GLN A O 1
ATOM 614 N N . SER A 1 85 ? 9.218 -17.305 -39.808 1.00 91.88 85 SER A N 1
ATOM 615 C CA . SER A 1 85 ? 9.476 -15.922 -39.412 1.00 91.88 85 SER A CA 1
ATOM 616 C C . SER A 1 85 ? 9.173 -15.680 -37.925 1.00 91.88 85 SER A C 1
ATOM 618 O O . SER A 1 85 ? 8.361 -16.376 -37.309 1.00 91.88 85 SER A O 1
ATOM 620 N N . VAL A 1 86 ? 9.789 -14.651 -37.336 1.00 91.62 86 VAL A N 1
ATOM 621 C CA . VAL A 1 86 ? 9.534 -14.221 -35.949 1.00 91.62 86 VAL A CA 1
ATOM 622 C C . VAL A 1 86 ? 8.048 -13.913 -35.733 1.00 91.62 86 VAL A C 1
ATOM 624 O O . VAL A 1 86 ? 7.505 -14.214 -34.667 1.00 91.62 86 VAL A O 1
ATOM 627 N N . ALA A 1 87 ? 7.364 -13.352 -36.737 1.00 93.12 87 ALA A N 1
ATOM 628 C CA . ALA A 1 87 ? 5.925 -13.107 -36.681 1.00 93.12 87 ALA A CA 1
ATOM 629 C C . ALA A 1 87 ? 5.105 -14.405 -36.676 1.00 93.12 87 ALA A C 1
ATOM 631 O O . ALA A 1 87 ? 4.149 -14.508 -35.909 1.00 93.12 87 ALA A O 1
ATOM 632 N N . GLU A 1 88 ? 5.472 -15.403 -37.484 1.00 94.62 88 GLU A N 1
ATOM 633 C CA . GLU A 1 88 ? 4.795 -16.707 -37.514 1.00 94.62 88 GLU A CA 1
ATOM 634 C C . GLU A 1 88 ? 4.940 -17.449 -36.181 1.00 94.62 88 GLU A C 1
ATOM 636 O O . GLU A 1 88 ? 3.932 -17.884 -35.610 1.00 94.62 88 GLU A O 1
ATOM 641 N N . ALA A 1 89 ? 6.163 -17.505 -35.646 1.00 93.94 89 ALA A N 1
ATOM 642 C CA . ALA A 1 89 ? 6.453 -18.120 -34.354 1.00 93.94 89 ALA A CA 1
ATOM 643 C C . ALA A 1 89 ? 5.722 -17.402 -33.204 1.00 93.94 89 ALA A C 1
ATOM 645 O O . ALA A 1 89 ? 5.056 -18.036 -32.386 1.00 93.94 89 ALA A O 1
ATOM 646 N N . SER A 1 90 ? 5.755 -16.064 -33.185 1.00 95.62 90 SER A N 1
ATOM 647 C CA . SER A 1 90 ? 5.046 -15.266 -32.172 1.00 95.62 90 SER A CA 1
ATOM 648 C C . SER A 1 90 ? 3.525 -15.433 -32.266 1.00 95.62 90 SER A C 1
ATOM 650 O O . SER A 1 90 ? 2.838 -15.510 -31.245 1.00 95.62 90 SER A O 1
ATOM 652 N N . ALA A 1 91 ? 2.976 -15.509 -33.484 1.00 96.31 91 ALA A N 1
ATOM 653 C CA . ALA A 1 91 ? 1.547 -15.699 -33.703 1.00 96.31 91 ALA A CA 1
ATOM 654 C C . ALA A 1 91 ? 1.061 -17.053 -33.172 1.00 96.31 91 ALA A C 1
ATOM 656 O O . ALA A 1 91 ? -0.057 -17.123 -32.663 1.00 96.31 91 ALA A O 1
ATOM 657 N N . ALA A 1 92 ? 1.873 -18.113 -33.258 1.00 94.00 92 ALA A N 1
ATOM 658 C CA . ALA A 1 92 ? 1.545 -19.412 -32.672 1.00 94.00 92 ALA A CA 1
ATOM 659 C C . ALA A 1 92 ? 1.355 -19.306 -31.148 1.00 94.00 92 ALA A C 1
ATOM 661 O O . ALA A 1 92 ? 0.271 -19.615 -30.653 1.00 94.00 92 ALA A O 1
ATOM 662 N N . THR A 1 93 ? 2.337 -18.744 -30.439 1.00 95.12 93 THR A N 1
ATOM 663 C CA . THR A 1 93 ? 2.295 -18.533 -28.981 1.00 95.12 93 THR A CA 1
ATOM 664 C C . THR A 1 93 ? 1.102 -17.677 -28.544 1.00 95.12 93 THR A C 1
ATOM 666 O O . THR A 1 93 ? 0.419 -17.974 -27.566 1.00 95.12 93 THR A O 1
ATOM 669 N N . LEU A 1 94 ? 0.794 -16.609 -29.282 1.00 96.69 94 LEU A N 1
ATOM 670 C CA . LEU A 1 94 ? -0.326 -15.724 -28.952 1.00 96.69 94 LEU A CA 1
ATOM 671 C C . LEU A 1 94 ? -1.700 -16.394 -29.120 1.00 96.69 94 LEU A C 1
ATOM 673 O O . LEU A 1 94 ? -2.611 -16.099 -28.346 1.00 96.69 94 LEU A O 1
ATOM 677 N N . ARG A 1 95 ? -1.867 -17.312 -30.085 1.00 96.19 95 ARG A N 1
ATOM 678 C CA . ARG A 1 95 ? -3.121 -18.082 -30.226 1.00 96.19 95 ARG A CA 1
ATOM 679 C C . ARG A 1 95 ? -3.389 -18.950 -29.003 1.00 96.19 95 ARG A C 1
ATOM 681 O O . ARG A 1 95 ? -4.545 -19.095 -28.615 1.00 96.19 95 ARG A O 1
ATOM 688 N N . GLU A 1 96 ? -2.342 -19.491 -28.385 1.00 92.62 96 GLU A N 1
ATOM 689 C CA . GLU A 1 96 ? -2.466 -20.267 -27.149 1.00 92.62 96 GLU A CA 1
ATOM 690 C C . GLU A 1 96 ? -2.892 -19.388 -25.968 1.00 92.62 96 GLU A C 1
ATOM 692 O O . GLU A 1 96 ? -3.709 -19.805 -25.148 1.00 92.62 96 GLU A O 1
ATOM 697 N N . MET A 1 97 ? -2.393 -18.147 -25.904 1.00 92.94 97 MET A N 1
ATOM 698 C CA . MET A 1 97 ? -2.740 -17.203 -24.836 1.00 92.94 97 MET A CA 1
ATOM 699 C C . MET A 1 97 ? -4.214 -16.788 -24.858 1.00 92.94 97 MET A C 1
ATOM 701 O O . MET A 1 97 ? -4.808 -16.592 -23.796 1.00 92.94 97 MET A O 1
ATOM 705 N N . ASN A 1 98 ? -4.807 -16.618 -26.044 1.00 91.62 98 ASN A N 1
ATOM 706 C CA . ASN A 1 98 ? -6.234 -16.330 -26.174 1.00 91.62 98 ASN A CA 1
ATOM 707 C C . ASN A 1 98 ? -6.812 -16.864 -27.500 1.00 91.62 98 ASN A C 1
ATOM 709 O O . ASN A 1 98 ? -6.788 -16.152 -28.509 1.00 91.62 98 ASN A O 1
ATOM 713 N N . PRO A 1 99 ? -7.421 -18.067 -27.494 1.00 87.94 99 PRO A N 1
ATOM 714 C CA . PRO A 1 99 ? -7.972 -18.694 -28.699 1.00 87.94 99 PRO A CA 1
ATOM 715 C C . PRO A 1 99 ? -9.129 -17.929 -29.358 1.00 87.94 99 PRO A C 1
ATOM 717 O O . PRO A 1 99 ? -9.502 -18.237 -30.488 1.00 87.94 99 PRO A O 1
ATOM 720 N N . LEU A 1 100 ? -9.728 -16.960 -28.657 1.00 87.12 100 LEU A N 1
ATOM 721 C CA . LEU A 1 100 ? -10.838 -16.156 -29.175 1.00 87.12 100 LEU A CA 1
ATOM 722 C C . LEU A 1 100 ? -10.373 -14.977 -30.041 1.00 87.12 100 LEU A C 1
ATOM 724 O O . LEU A 1 100 ? -11.173 -14.415 -30.787 1.00 87.12 100 LEU A O 1
ATOM 728 N N . VAL A 1 101 ? -9.094 -14.601 -29.964 1.00 94.25 101 VAL A N 1
ATOM 729 C CA . VAL A 1 101 ? -8.521 -13.552 -30.813 1.00 94.25 101 VAL A CA 1
ATOM 730 C C . VAL A 1 101 ? -8.008 -14.185 -32.098 1.00 94.25 101 VAL A C 1
ATOM 732 O O . VAL A 1 101 ? -7.203 -15.116 -32.072 1.00 94.25 101 VAL A O 1
ATOM 735 N N . ARG A 1 102 ? -8.422 -13.657 -33.254 1.00 97.19 102 ARG A N 1
ATOM 736 C CA . ARG A 1 102 ? -7.850 -14.091 -34.535 1.00 97.19 102 ARG A CA 1
ATOM 737 C C . ARG A 1 102 ? -6.437 -13.534 -34.672 1.00 97.19 102 ARG A C 1
ATOM 739 O O . ARG A 1 102 ? -6.269 -12.375 -35.045 1.00 97.19 102 ARG A O 1
ATOM 746 N N . VAL A 1 103 ? -5.435 -14.353 -34.370 1.00 97.62 103 VAL A N 1
ATOM 747 C CA . VAL A 1 103 ? -4.026 -13.982 -34.537 1.00 97.62 103 VAL A CA 1
ATOM 748 C C . VAL A 1 103 ? -3.488 -14.533 -35.856 1.00 97.62 103 VAL A C 1
ATOM 750 O O . VAL A 1 103 ? -3.526 -15.743 -36.104 1.00 97.62 103 VAL A O 1
ATOM 753 N N . GLY A 1 104 ? -2.987 -13.648 -36.711 1.00 94.81 104 GLY A N 1
ATOM 754 C CA . GLY A 1 104 ? -2.359 -13.964 -37.991 1.00 94.81 104 GLY A CA 1
ATOM 755 C C . GLY A 1 104 ? -0.922 -13.457 -38.053 1.00 94.81 104 GLY A C 1
ATOM 756 O O . GLY A 1 104 ? -0.558 -12.522 -37.346 1.00 94.81 104 GLY A O 1
ATOM 757 N N . ALA A 1 105 ? -0.126 -14.061 -38.927 1.00 93.19 105 ALA A N 1
ATOM 758 C CA . ALA A 1 105 ? 1.138 -13.504 -39.383 1.00 93.19 105 ALA A CA 1
ATOM 759 C C . ALA A 1 105 ? 1.018 -13.289 -40.892 1.00 93.19 105 ALA A C 1
ATOM 761 O O . ALA A 1 105 ? 0.384 -14.101 -41.575 1.00 93.19 105 ALA A O 1
ATOM 762 N N . ARG A 1 106 ? 1.566 -12.191 -41.407 1.00 85.56 106 ARG A N 1
ATOM 763 C CA . ARG A 1 106 ? 1.590 -11.920 -42.844 1.00 85.56 106 ARG A CA 1
ATOM 764 C C . ARG A 1 106 ? 3.029 -11.640 -43.265 1.00 85.56 106 ARG A C 1
ATOM 766 O O . ARG A 1 106 ? 3.673 -10.836 -42.598 1.00 85.56 106 ARG A O 1
ATOM 773 N N . PRO A 1 107 ? 3.514 -12.257 -44.354 1.00 72.75 107 PRO A N 1
ATOM 774 C CA . PRO A 1 107 ? 4.783 -11.871 -44.940 1.00 72.75 107 PRO A CA 1
ATOM 775 C C . PRO A 1 107 ? 4.633 -10.543 -45.683 1.00 72.75 107 PRO A C 1
ATOM 777 O O . PRO A 1 107 ? 3.561 -10.259 -46.231 1.00 72.75 107 PRO A O 1
ATOM 780 N N . GLY A 1 108 ? 5.695 -9.750 -45.769 1.00 64.69 108 GLY A N 1
ATOM 781 C CA . GLY A 1 108 ? 5.684 -8.552 -46.611 1.00 64.69 108 GLY A CA 1
ATOM 782 C C . GLY A 1 108 ? 5.902 -7.242 -45.872 1.00 64.69 108 GLY A C 1
ATOM 783 O O . GLY A 1 108 ? 5.245 -6.247 -46.174 1.00 64.69 108 GLY A O 1
ATOM 784 N N . LEU A 1 109 ? 6.896 -7.218 -44.990 1.00 57.75 109 LEU A N 1
ATOM 785 C CA . LEU A 1 109 ? 7.677 -6.007 -44.745 1.00 57.75 109 LEU A CA 1
ATOM 786 C C . LEU A 1 109 ? 9.134 -6.326 -45.076 1.00 57.75 109 LEU A C 1
ATOM 788 O O . LEU A 1 109 ? 9.973 -6.590 -44.220 1.00 57.75 109 LEU A O 1
ATOM 792 N N . GLY A 1 110 ? 9.430 -6.305 -46.371 1.00 47.19 110 GLY A N 1
ATOM 793 C CA . GLY A 1 110 ? 10.787 -6.429 -46.879 1.00 47.19 110 GLY A CA 1
ATOM 794 C C . GLY A 1 110 ? 11.401 -5.051 -47.073 1.00 47.19 110 GLY A C 1
ATOM 795 O O . GLY A 1 110 ? 10.891 -4.286 -47.884 1.00 47.19 110 GLY A O 1
ATOM 796 N N . LEU A 1 111 ? 12.464 -4.757 -46.312 1.00 49.50 111 LEU A N 1
ATOM 797 C CA . LEU A 1 111 ? 13.795 -4.231 -46.699 1.00 49.50 111 LEU A CA 1
ATOM 798 C C . LEU A 1 111 ? 13.964 -3.403 -48.002 1.00 49.50 111 LEU A C 1
ATOM 800 O O . LEU A 1 111 ? 15.060 -3.340 -48.555 1.00 49.50 111 LEU A O 1
ATOM 804 N N . GLY A 1 112 ? 12.926 -2.753 -48.516 1.00 49.88 112 GLY A N 1
ATOM 805 C CA . GLY A 1 112 ? 13.059 -1.674 -49.484 1.00 49.88 112 GLY A CA 1
ATOM 806 C C . GLY A 1 112 ? 13.671 -0.450 -48.800 1.00 49.88 112 GLY A C 1
ATOM 807 O O . GLY A 1 112 ? 13.621 -0.356 -47.571 1.00 49.88 112 GLY A O 1
ATOM 808 N N . PRO A 1 113 ? 14.211 0.516 -49.562 1.00 48.19 113 PRO A N 1
ATOM 809 C CA . PRO A 1 113 ? 14.878 1.687 -48.991 1.00 48.19 113 PRO A CA 1
ATOM 810 C C . PRO A 1 113 ? 14.005 2.493 -48.008 1.00 48.19 113 PRO A C 1
ATOM 812 O O . PRO A 1 113 ? 14.563 3.175 -47.157 1.00 48.19 113 PRO A O 1
ATOM 815 N N . ASN A 1 114 ? 12.667 2.362 -48.065 1.00 53.97 114 ASN A N 1
ATOM 816 C CA . ASN A 1 114 ? 11.728 3.127 -47.231 1.00 53.97 114 ASN A CA 1
ATOM 817 C C . ASN A 1 114 ? 10.806 2.287 -46.317 1.00 53.97 114 ASN A C 1
ATOM 819 O O . ASN A 1 114 ? 10.045 2.872 -45.552 1.00 53.97 114 ASN A O 1
ATOM 823 N N . ARG A 1 115 ? 10.831 0.943 -46.401 1.00 69.38 115 ARG A N 1
ATOM 824 C CA . ARG A 1 115 ? 9.987 0.019 -45.597 1.00 69.38 115 ARG A CA 1
ATOM 825 C C . ARG A 1 115 ? 8.497 0.425 -45.460 1.00 69.38 115 ARG A C 1
ATOM 827 O O . ARG A 1 115 ? 7.924 0.292 -44.385 1.00 69.38 115 ARG A O 1
ATOM 834 N N . GLU A 1 116 ? 7.861 0.922 -46.522 1.00 74.00 116 GLU A N 1
ATOM 835 C CA . GLU A 1 116 ? 6.475 1.438 -46.505 1.00 74.00 116 GLU A CA 1
ATOM 836 C C . GLU A 1 116 ? 5.395 0.327 -46.432 1.00 74.00 116 GLU A C 1
ATOM 838 O O . GLU A 1 116 ? 5.620 -0.776 -46.937 1.00 74.00 116 GLU A O 1
ATOM 843 N N . PRO A 1 117 ? 4.211 0.595 -45.840 1.00 81.00 117 PRO A N 1
ATOM 844 C CA . PRO A 1 117 ? 3.104 -0.364 -45.794 1.00 81.00 117 PRO A CA 1
ATOM 845 C C . PRO A 1 117 ? 2.396 -0.549 -47.146 1.00 81.00 117 PRO A C 1
ATOM 847 O O . PRO A 1 117 ? 2.130 0.414 -47.862 1.00 81.00 117 PRO A O 1
ATOM 850 N N . ASP A 1 118 ? 1.971 -1.782 -47.443 1.00 78.12 118 ASP A N 1
ATOM 851 C CA . ASP A 1 118 ? 1.017 -2.076 -48.525 1.00 78.12 118 ASP A CA 1
ATOM 852 C C . ASP A 1 118 ? -0.369 -1.469 -48.213 1.00 78.12 118 ASP A C 1
ATOM 854 O O . ASP A 1 118 ? -0.901 -1.635 -47.112 1.00 78.12 118 ASP A O 1
ATOM 858 N N . ALA A 1 119 ? -0.996 -0.807 -49.189 1.00 82.25 119 ALA A N 1
ATOM 859 C CA . ALA A 1 119 ? -2.331 -0.224 -49.040 1.00 82.25 119 ALA A CA 1
ATOM 860 C C . ALA A 1 119 ? -3.378 -1.278 -48.639 1.00 82.25 119 ALA A C 1
ATOM 862 O O . ALA A 1 119 ? -4.183 -1.045 -47.738 1.00 82.25 119 ALA A O 1
ATOM 863 N N . ALA A 1 120 ? -3.302 -2.483 -49.218 1.00 82.81 120 ALA A N 1
ATOM 864 C CA . ALA A 1 120 ? -4.221 -3.567 -48.871 1.00 82.81 120 ALA A CA 1
ATOM 865 C C . ALA A 1 120 ? -4.012 -4.087 -47.436 1.00 82.81 120 ALA A C 1
ATOM 867 O O . ALA A 1 120 ? -4.917 -4.686 -46.851 1.00 82.81 120 ALA A O 1
ATOM 868 N N . LEU A 1 121 ? -2.823 -3.887 -46.853 1.00 85.31 121 LEU A N 1
ATOM 869 C CA . LEU A 1 121 ? -2.566 -4.185 -45.446 1.00 85.31 121 LEU A CA 1
ATOM 870 C C . LEU A 1 121 ? -3.242 -3.150 -44.540 1.00 85.31 121 LEU A C 1
ATOM 872 O O . LEU A 1 121 ? -3.922 -3.541 -43.592 1.00 85.31 121 LEU A O 1
ATOM 876 N N . LEU A 1 122 ? -3.112 -1.859 -44.850 1.00 89.81 122 LEU A N 1
ATOM 877 C CA . LEU A 1 122 ? -3.722 -0.793 -44.051 1.00 89.81 122 LEU A CA 1
ATOM 878 C C . LEU A 1 122 ? -5.255 -0.822 -44.098 1.00 89.81 122 LEU A C 1
ATOM 880 O O . LEU A 1 122 ? -5.884 -0.709 -43.051 1.00 89.81 122 LEU A O 1
ATOM 884 N N . ASP A 1 123 ? -5.861 -1.103 -45.255 1.00 88.69 123 ASP A N 1
ATOM 885 C CA . ASP A 1 123 ? -7.324 -1.243 -45.389 1.00 88.69 123 ASP A CA 1
ATOM 886 C C . ASP A 1 123 ? -7.900 -2.375 -44.506 1.00 88.69 123 ASP A C 1
ATOM 888 O O . ASP A 1 123 ? -9.084 -2.403 -44.132 1.00 88.69 123 ASP A O 1
ATOM 892 N N . SER A 1 124 ? -7.053 -3.343 -44.146 1.00 88.44 124 SER A N 1
ATOM 893 C CA . SER A 1 124 ? -7.439 -4.503 -43.348 1.00 88.44 124 SER A CA 1
ATOM 894 C C . SER A 1 124 ? -7.429 -4.260 -41.834 1.00 88.44 124 SER A C 1
ATOM 896 O O . SER A 1 124 ? -7.888 -5.140 -41.100 1.00 88.44 124 SER A O 1
ATOM 898 N N . VAL A 1 125 ? -6.990 -3.087 -41.356 1.00 94.81 125 VAL A N 1
ATOM 899 C CA . VAL A 1 125 ? -6.825 -2.797 -39.922 1.00 94.81 125 VAL A CA 1
ATOM 900 C C . VAL A 1 125 ? -7.383 -1.438 -39.499 1.00 94.81 125 VAL A C 1
ATOM 902 O O . VAL A 1 125 ? -7.641 -0.568 -40.319 1.00 94.81 125 VAL A O 1
ATOM 905 N N . ASP A 1 126 ? -7.604 -1.274 -38.196 1.00 96.25 126 ASP A N 1
ATOM 906 C CA . ASP A 1 126 ? -8.091 -0.032 -37.582 1.00 96.25 126 ASP A CA 1
ATOM 907 C C . ASP A 1 126 ? -6.959 0.719 -36.858 1.00 96.25 126 ASP A C 1
ATOM 909 O O . ASP A 1 126 ? -6.979 1.949 -36.761 1.00 96.25 126 ASP A O 1
ATOM 913 N N . VAL A 1 127 ? -5.959 -0.024 -36.365 1.00 97.75 127 VAL A N 1
ATOM 914 C CA . VAL A 1 127 ? -4.765 0.507 -35.696 1.00 97.75 127 VAL A CA 1
ATOM 915 C C . VAL A 1 127 ? -3.514 -0.201 -36.209 1.00 97.75 127 VAL A C 1
ATOM 917 O O . VAL A 1 127 ? -3.495 -1.431 -36.287 1.00 97.75 127 VAL A O 1
ATOM 920 N N . ALA A 1 128 ? -2.458 0.561 -36.487 1.00 96.56 128 ALA A N 1
ATOM 921 C CA . ALA A 1 128 ? -1.127 0.054 -36.799 1.00 96.56 128 ALA A CA 1
ATOM 922 C C . ALA A 1 128 ? -0.109 0.490 -35.737 1.00 96.56 128 ALA A C 1
ATOM 924 O O . ALA A 1 128 ? -0.049 1.661 -35.365 1.00 96.56 128 ALA A O 1
ATOM 925 N N . VAL A 1 129 ? 0.692 -0.462 -35.258 1.00 97.56 129 VAL A N 1
ATOM 926 C CA . VAL A 1 129 ? 1.784 -0.242 -34.307 1.00 97.56 129 VAL A CA 1
ATOM 927 C C . VAL A 1 129 ? 3.093 -0.665 -34.962 1.00 97.56 129 VAL A C 1
ATOM 929 O O . VAL A 1 129 ? 3.311 -1.849 -35.208 1.00 97.56 129 VAL A O 1
ATOM 932 N N . LEU A 1 130 ? 3.964 0.301 -35.231 1.00 95.19 130 LEU A N 1
ATOM 933 C CA . LEU A 1 130 ? 5.305 0.087 -35.761 1.00 95.19 130 LEU A CA 1
ATOM 934 C C . LEU A 1 130 ? 6.319 0.093 -34.619 1.00 95.19 130 LEU A C 1
ATOM 936 O O . LEU A 1 130 ? 6.348 1.042 -33.835 1.00 95.19 130 LEU A O 1
ATOM 940 N N . THR A 1 131 ? 7.163 -0.931 -34.516 1.00 93.69 131 THR A N 1
ATOM 941 C CA . THR A 1 131 ? 8.205 -0.989 -33.485 1.00 93.69 131 THR A CA 1
ATOM 942 C C . THR A 1 131 ? 9.587 -1.254 -34.059 1.00 93.69 131 THR A C 1
ATOM 944 O O . THR A 1 131 ? 9.713 -1.978 -35.040 1.00 93.69 131 THR A O 1
ATOM 947 N N . GLY A 1 132 ? 10.621 -0.707 -33.418 1.00 87.06 132 GLY A N 1
ATOM 948 C CA . GLY A 1 132 ? 12.021 -0.993 -33.760 1.00 87.06 132 GLY A CA 1
ATOM 949 C C . GLY A 1 132 ? 12.535 -0.281 -35.016 1.00 87.06 132 GLY A C 1
ATOM 950 O O . GLY A 1 132 ? 13.657 -0.534 -35.440 1.00 87.06 132 GLY A O 1
ATOM 951 N N . GLU A 1 133 ? 11.741 0.617 -35.601 1.00 87.69 133 GLU A N 1
ATOM 952 C CA . GLU A 1 133 ? 12.143 1.436 -36.747 1.00 87.69 133 GLU A CA 1
ATOM 953 C C . GLU A 1 133 ? 12.670 2.810 -36.316 1.00 87.69 133 GLU A C 1
ATOM 955 O O . GLU A 1 133 ? 12.295 3.353 -35.272 1.00 87.69 133 GLU A O 1
ATOM 960 N N . SER A 1 134 ? 13.516 3.397 -37.162 1.00 88.50 134 SER A N 1
ATOM 961 C CA . SER A 1 134 ? 14.014 4.764 -37.018 1.00 88.50 134 SER A CA 1
ATOM 962 C C . SER A 1 134 ? 12.964 5.812 -37.429 1.00 88.50 134 SER A C 1
ATOM 964 O O . SER A 1 134 ? 11.833 5.502 -37.817 1.00 88.50 134 SER A O 1
ATOM 966 N N . ALA A 1 135 ? 13.312 7.096 -37.314 1.00 89.31 135 ALA A N 1
ATOM 967 C CA . ALA A 1 135 ? 12.343 8.181 -37.433 1.00 89.31 135 ALA A CA 1
ATOM 968 C C . ALA A 1 135 ? 11.793 8.332 -38.859 1.00 89.31 135 ALA A C 1
ATOM 970 O O . ALA A 1 135 ? 10.606 8.616 -39.022 1.00 89.31 135 ALA A O 1
ATOM 971 N N . VAL A 1 136 ? 12.628 8.150 -39.888 1.00 90.00 136 VAL A N 1
ATOM 972 C CA . VAL A 1 136 ? 12.206 8.322 -41.290 1.00 90.00 136 VAL A CA 1
ATOM 973 C C . VAL A 1 136 ? 11.200 7.248 -41.740 1.00 90.00 136 VAL A C 1
ATOM 975 O O . VAL A 1 136 ? 10.125 7.639 -42.205 1.00 90.00 136 VAL A O 1
ATOM 978 N N . PRO A 1 137 ? 11.444 5.934 -41.555 1.00 89.19 137 PRO A N 1
ATOM 979 C CA . PRO A 1 137 ? 10.436 4.911 -41.844 1.00 89.19 137 PRO A CA 1
ATOM 980 C C . PRO A 1 137 ? 9.143 5.115 -41.044 1.00 89.19 137 PRO A C 1
ATOM 982 O O . PRO A 1 137 ? 8.049 4.997 -41.597 1.00 89.19 137 PRO A O 1
ATOM 985 N N . ALA A 1 138 ? 9.244 5.511 -39.769 1.00 92.38 138 ALA A N 1
ATOM 986 C CA . ALA A 1 138 ? 8.070 5.795 -38.946 1.00 92.38 138 ALA A CA 1
ATOM 987 C C . ALA A 1 138 ? 7.216 6.954 -39.492 1.00 92.38 138 ALA A C 1
ATOM 989 O O . ALA A 1 138 ? 5.991 6.895 -39.414 1.00 92.38 138 ALA A O 1
ATOM 990 N N . MET A 1 139 ? 7.827 7.988 -40.083 1.00 93.44 139 MET A N 1
ATOM 991 C CA . MET A 1 139 ? 7.089 9.085 -40.732 1.00 93.44 139 MET A CA 1
ATOM 992 C C . MET A 1 139 ? 6.383 8.635 -42.010 1.00 93.44 139 MET A C 1
ATOM 994 O O . MET A 1 139 ? 5.270 9.085 -42.280 1.00 93.44 139 MET A O 1
ATOM 998 N N . ALA A 1 140 ? 7.008 7.751 -42.791 1.00 91.25 140 ALA A N 1
ATOM 999 C CA . ALA A 1 140 ? 6.388 7.197 -43.991 1.00 91.25 140 ALA A CA 1
ATOM 1000 C C . ALA A 1 140 ? 5.158 6.344 -43.631 1.00 91.25 140 ALA A C 1
ATOM 1002 O O . ALA A 1 140 ? 4.094 6.488 -44.238 1.00 91.25 140 ALA A O 1
ATOM 1003 N N . TRP A 1 141 ? 5.270 5.528 -42.579 1.00 92.69 141 TRP A N 1
ATOM 1004 C CA . TRP A 1 141 ? 4.152 4.768 -42.018 1.00 92.69 141 TRP A CA 1
ATOM 1005 C C . TRP A 1 141 ? 3.026 5.653 -41.496 1.00 92.69 141 TRP A C 1
ATOM 1007 O O . TRP A 1 141 ? 1.862 5.390 -41.797 1.00 92.69 141 TRP A O 1
ATOM 1017 N N . ASP A 1 142 ? 3.359 6.710 -40.757 1.00 95.56 142 ASP A N 1
ATOM 1018 C CA . ASP A 1 142 ? 2.385 7.680 -40.261 1.00 95.56 142 ASP A CA 1
ATOM 1019 C C . ASP A 1 142 ? 1.603 8.335 -41.413 1.00 95.56 142 ASP A C 1
ATOM 1021 O O . ASP A 1 142 ? 0.370 8.347 -41.420 1.00 95.56 142 ASP A O 1
ATOM 1025 N N . ALA A 1 143 ? 2.304 8.796 -42.454 1.00 94.19 143 ALA A N 1
ATOM 1026 C CA . ALA A 1 143 ? 1.686 9.395 -43.636 1.00 94.19 143 ALA A CA 1
ATOM 1027 C C . ALA A 1 143 ? 0.767 8.414 -44.390 1.00 94.19 143 ALA A C 1
ATOM 1029 O O . ALA A 1 143 ? -0.334 8.786 -44.821 1.00 94.19 143 ALA A O 1
ATOM 1030 N N . ALA A 1 144 ? 1.186 7.153 -44.521 1.00 93.12 144 ALA A N 1
ATOM 1031 C CA . ALA A 1 144 ? 0.385 6.110 -45.149 1.00 93.12 144 ALA A CA 1
ATOM 1032 C C . ALA A 1 144 ? -0.857 5.758 -44.311 1.00 93.12 144 ALA A C 1
ATOM 1034 O O . ALA A 1 144 ? -1.967 5.721 -44.847 1.00 93.12 144 ALA A O 1
ATOM 1035 N N . CYS A 1 145 ? -0.710 5.598 -42.991 1.00 95.25 145 CYS A N 1
ATOM 1036 C CA . CYS A 1 145 ? -1.827 5.349 -42.074 1.00 95.25 145 CYS A CA 1
ATOM 1037 C C . CYS A 1 145 ? -2.834 6.500 -42.096 1.00 95.25 145 CYS A C 1
ATOM 1039 O O . CYS A 1 145 ? -4.039 6.268 -42.193 1.00 95.25 145 CYS A O 1
ATOM 1041 N N . ARG A 1 146 ? -2.359 7.752 -42.106 1.00 94.38 146 ARG A N 1
ATOM 1042 C CA . ARG A 1 146 ? -3.219 8.932 -42.256 1.00 94.38 146 ARG A CA 1
ATOM 1043 C C . ARG A 1 146 ? -4.023 8.907 -43.549 1.00 94.38 146 ARG A C 1
ATOM 1045 O O . ARG A 1 146 ? -5.216 9.207 -43.511 1.00 94.38 146 ARG A O 1
ATOM 1052 N N . SER A 1 147 ? -3.390 8.533 -44.660 1.00 93.06 147 SER A N 1
ATOM 1053 C CA . SER A 1 147 ? -4.035 8.442 -45.977 1.00 93.06 147 SER A CA 1
ATOM 1054 C C . SER A 1 147 ? -5.082 7.323 -46.036 1.00 93.06 147 SER A C 1
ATOM 1056 O O . SER A 1 147 ? -6.141 7.514 -46.628 1.00 93.06 147 SER A O 1
ATOM 1058 N N . ALA A 1 148 ? -4.820 6.196 -45.370 1.00 93.62 148 ALA A N 1
ATOM 1059 C CA . ALA A 1 148 ? -5.739 5.059 -45.254 1.00 93.62 148 ALA A CA 1
ATOM 1060 C C . ALA A 1 148 ? -6.812 5.237 -44.161 1.00 93.62 148 ALA A C 1
ATOM 1062 O O . ALA A 1 148 ? -7.739 4.441 -44.037 1.00 93.62 148 ALA A O 1
ATOM 1063 N N . GLY A 1 149 ? -6.706 6.282 -43.342 1.00 94.31 149 GLY A N 1
ATOM 1064 C CA . GLY A 1 149 ? -7.625 6.521 -42.241 1.00 94.31 149 GLY A CA 1
ATOM 1065 C C . GLY A 1 149 ? -7.433 5.592 -41.031 1.00 94.31 149 GLY A C 1
ATOM 1066 O O . GLY A 1 149 ? -8.372 5.414 -40.253 1.00 94.31 149 GLY A O 1
ATOM 1067 N N . VAL A 1 150 ? -6.227 5.065 -40.839 1.00 96.06 150 VAL A N 1
ATOM 1068 C CA . VAL A 1 150 ? -5.826 4.146 -39.763 1.00 96.06 150 VAL A CA 1
ATOM 1069 C C . VAL A 1 150 ? -5.169 4.926 -38.618 1.00 96.06 150 VAL A C 1
ATOM 1071 O O . VAL A 1 150 ? -4.425 5.875 -38.865 1.00 96.06 150 VAL A O 1
ATOM 1074 N N . ALA A 1 151 ? -5.445 4.554 -37.364 1.00 97.31 151 ALA A N 1
ATOM 1075 C CA . ALA A 1 151 ? -4.741 5.122 -36.210 1.00 97.31 151 ALA A CA 1
ATOM 1076 C C . ALA A 1 151 ? -3.323 4.543 -36.111 1.00 97.31 151 ALA A C 1
ATOM 1078 O O . ALA A 1 151 ? -3.138 3.335 -36.263 1.00 97.31 151 ALA A O 1
ATOM 1079 N N . PHE A 1 152 ? -2.331 5.381 -35.830 1.00 97.88 152 PHE A N 1
ATOM 1080 C CA . PHE A 1 152 ? -0.928 4.993 -35.906 1.00 97.88 152 PHE A CA 1
ATOM 1081 C C . PHE A 1 152 ? -0.195 5.168 -34.579 1.00 97.88 152 PHE A C 1
ATOM 1083 O O . PHE A 1 152 ? -0.369 6.161 -33.871 1.00 97.88 152 PHE A O 1
ATOM 1090 N N . TYR A 1 153 ? 0.669 4.205 -34.275 1.00 98.25 153 TYR A N 1
ATOM 1091 C CA . TYR A 1 153 ? 1.651 4.293 -33.210 1.00 98.25 153 TYR A CA 1
ATOM 1092 C C . TYR A 1 153 ? 3.027 3.872 -33.722 1.00 98.25 153 TYR A C 1
ATOM 1094 O O . TYR A 1 153 ? 3.140 2.889 -34.450 1.00 98.25 153 TYR A O 1
ATOM 1102 N N . ALA A 1 154 ? 4.075 4.561 -33.275 1.00 96.50 154 ALA A N 1
ATOM 1103 C CA . ALA A 1 154 ? 5.466 4.174 -33.512 1.00 96.50 154 ALA A CA 1
ATOM 1104 C C . ALA A 1 154 ? 6.209 4.074 -32.182 1.00 96.50 154 ALA A C 1
ATOM 1106 O O . ALA A 1 154 ? 6.040 4.955 -31.345 1.00 96.50 154 ALA A O 1
ATOM 1107 N N . ALA A 1 155 ? 7.027 3.049 -31.963 1.00 95.69 155 ALA A N 1
ATOM 1108 C CA . ALA A 1 155 ? 7.793 2.896 -30.729 1.00 95.69 155 ALA A CA 1
ATOM 1109 C C . ALA A 1 155 ? 9.198 2.356 -30.975 1.00 95.69 155 ALA A C 1
ATOM 1111 O O . ALA A 1 155 ? 9.407 1.506 -31.837 1.00 95.69 155 ALA A O 1
ATOM 1112 N N . ALA A 1 156 ? 10.158 2.797 -30.171 1.00 92.31 156 ALA A N 1
ATOM 1113 C CA . ALA A 1 156 ? 11.499 2.231 -30.193 1.00 92.31 156 ALA A CA 1
ATOM 1114 C C . ALA A 1 156 ? 12.144 2.287 -28.807 1.00 92.31 156 ALA A C 1
ATOM 1116 O O . ALA A 1 156 ? 11.911 3.219 -28.026 1.00 92.31 156 ALA A O 1
ATOM 1117 N N . THR A 1 157 ? 12.965 1.277 -28.525 1.00 92.25 157 THR A N 1
ATOM 1118 C CA . THR A 1 157 ? 13.768 1.153 -27.308 1.00 92.25 157 THR A CA 1
ATOM 1119 C C . THR A 1 157 ? 15.236 1.073 -27.698 1.00 92.25 157 THR A C 1
ATOM 1121 O O . THR A 1 157 ? 15.600 0.284 -28.559 1.00 92.25 157 THR A O 1
ATOM 1124 N N . HIS A 1 158 ? 16.070 1.861 -27.026 1.00 91.75 158 HIS A N 1
ATOM 1125 C CA . HIS A 1 158 ? 17.518 1.871 -27.187 1.00 91.75 158 HIS A CA 1
ATOM 1126 C C . HIS A 1 158 ? 18.152 1.910 -25.794 1.00 91.75 158 HIS A C 1
ATOM 1128 O O . HIS A 1 158 ? 18.150 2.933 -25.100 1.00 91.75 158 HIS A O 1
ATOM 1134 N N . GLY A 1 159 ? 18.623 0.752 -25.342 1.00 88.62 159 GLY A N 1
ATOM 1135 C CA . GLY A 1 159 ? 19.169 0.541 -24.011 1.00 88.62 159 GLY A CA 1
ATOM 1136 C C . GLY A 1 159 ? 18.176 0.883 -22.905 1.00 88.62 159 GLY A C 1
ATOM 1137 O O . GLY A 1 159 ? 17.121 0.260 -22.766 1.00 88.62 159 GLY A O 1
ATOM 1138 N N . SER A 1 160 ? 18.535 1.874 -22.087 1.00 86.50 160 SER A N 1
ATOM 1139 C CA . SER A 1 160 ? 17.706 2.348 -20.980 1.00 86.50 160 SER A CA 1
ATOM 1140 C C . SER A 1 160 ? 16.575 3.288 -21.409 1.00 86.50 160 SER A C 1
ATOM 1142 O O . SER A 1 160 ? 15.640 3.489 -20.631 1.00 86.50 160 SER A O 1
ATOM 1144 N N . ALA A 1 161 ? 16.630 3.843 -22.623 1.00 89.62 161 ALA A N 1
ATOM 1145 C CA . ALA A 1 161 ? 15.705 4.851 -23.123 1.00 89.62 161 ALA A CA 1
ATOM 1146 C C . ALA A 1 161 ? 14.690 4.247 -24.099 1.00 89.62 161 ALA A C 1
ATOM 1148 O O . ALA A 1 161 ? 15.016 3.422 -24.944 1.00 89.62 161 ALA A O 1
ATOM 1149 N N . SER A 1 162 ? 13.438 4.678 -24.010 1.00 91.69 162 SER A N 1
ATOM 1150 C CA . SER A 1 162 ? 12.374 4.221 -24.894 1.00 91.69 162 SER A CA 1
ATOM 1151 C C . SER A 1 162 ? 11.309 5.292 -25.064 1.00 91.69 162 SER A C 1
ATOM 1153 O O . SER A 1 162 ? 11.127 6.175 -24.218 1.00 91.69 162 SER A O 1
ATOM 1155 N N . HIS A 1 163 ? 10.610 5.244 -26.185 1.00 93.38 163 HIS A N 1
ATOM 1156 C CA . HIS A 1 163 ? 9.550 6.183 -26.493 1.00 93.38 163 HIS A CA 1
ATOM 1157 C C . HIS A 1 163 ? 8.479 5.527 -27.352 1.00 93.38 163 HIS A C 1
ATOM 1159 O O . HIS A 1 163 ? 8.730 4.538 -28.038 1.00 93.38 163 HIS A O 1
ATOM 1165 N N . PHE A 1 164 ? 7.290 6.122 -27.343 1.00 96.12 164 PHE A N 1
ATOM 1166 C CA . PHE A 1 164 ? 6.332 5.899 -28.410 1.00 96.12 164 PHE A CA 1
ATOM 1167 C C . PHE A 1 164 ? 5.628 7.189 -28.813 1.00 96.12 164 PHE A C 1
ATOM 1169 O O . PHE A 1 164 ? 5.502 8.133 -28.029 1.00 96.12 164 PHE A O 1
ATOM 1176 N N . PHE A 1 165 ? 5.176 7.203 -30.055 1.00 96.69 165 PHE A N 1
ATOM 1177 C CA . PHE A 1 165 ? 4.376 8.229 -30.686 1.00 96.69 165 PHE A CA 1
ATOM 1178 C C . PHE A 1 165 ? 2.975 7.687 -30.985 1.00 96.69 165 PHE A C 1
ATOM 1180 O O . PHE A 1 165 ? 2.821 6.494 -31.241 1.00 96.69 165 PHE A O 1
ATOM 1187 N N . ALA A 1 166 ? 1.976 8.562 -30.961 1.00 96.88 166 ALA A N 1
ATOM 1188 C CA . ALA A 1 166 ? 0.593 8.293 -31.318 1.00 96.88 166 ALA A CA 1
ATOM 1189 C C . ALA A 1 166 ? 0.076 9.377 -32.277 1.00 96.88 166 ALA A C 1
ATOM 1191 O O . ALA A 1 166 ? 0.169 10.570 -31.969 1.00 96.88 166 ALA A O 1
ATOM 1192 N N . ASP A 1 167 ? -0.530 8.949 -33.382 1.00 97.00 167 ASP A N 1
ATOM 1193 C CA . ASP A 1 167 ? -1.363 9.769 -34.260 1.00 97.00 167 ASP A CA 1
ATOM 1194 C C . ASP A 1 167 ? -2.738 9.112 -34.428 1.00 97.00 167 ASP A C 1
ATOM 1196 O O . ASP A 1 167 ? -2.910 8.097 -35.107 1.00 97.00 167 ASP A O 1
ATOM 1200 N N . LEU A 1 168 ? -3.738 9.705 -33.777 1.00 95.31 168 LEU A N 1
ATOM 1201 C CA . LEU A 1 168 ? -5.135 9.273 -33.851 1.00 95.31 168 LEU A CA 1
ATOM 1202 C C . LEU A 1 168 ? -5.978 10.154 -34.782 1.00 95.31 168 LEU A C 1
ATOM 1204 O O . LEU A 1 168 ? -7.198 9.990 -34.834 1.00 95.31 168 LEU A O 1
ATOM 1208 N N . ARG A 1 169 ? -5.350 11.086 -35.509 1.00 92.75 169 ARG A N 1
ATOM 1209 C CA . ARG A 1 169 ? -5.988 12.140 -36.307 1.00 92.75 169 ARG A CA 1
ATOM 1210 C C . ARG A 1 169 ? -6.980 12.944 -35.461 1.00 92.75 169 ARG A C 1
ATOM 1212 O O . ARG A 1 169 ? -6.597 13.500 -34.441 1.00 92.75 169 ARG A O 1
ATOM 1219 N N . GLU A 1 170 ? -8.241 13.022 -35.870 1.00 90.88 170 GLU A N 1
ATOM 1220 C CA . GLU A 1 170 ? -9.315 13.542 -35.026 1.00 90.88 170 GLU A CA 1
ATOM 1221 C C . GLU A 1 170 ? -9.918 12.385 -34.232 1.00 90.88 170 GLU A C 1
ATOM 1223 O O . GLU A 1 170 ? -10.518 11.471 -34.805 1.00 90.88 170 GLU A O 1
ATOM 1228 N N . HIS A 1 171 ? -9.758 12.425 -32.911 1.00 91.06 171 HIS A N 1
ATOM 1229 C CA . HIS A 1 171 ? -10.160 11.340 -32.031 1.00 91.06 171 HIS A CA 1
ATOM 1230 C C . HIS A 1 171 ? -11.138 11.809 -30.960 1.00 91.06 171 HIS A C 1
ATOM 1232 O O . HIS A 1 171 ? -10.823 12.666 -30.137 1.00 91.06 171 HIS A O 1
ATOM 1238 N N . THR A 1 172 ? -12.319 11.198 -30.941 1.00 91.19 172 THR A N 1
ATOM 1239 C CA . THR A 1 172 ? -13.329 11.395 -29.896 1.00 91.19 172 THR A CA 1
ATOM 1240 C C . THR A 1 172 ? -13.221 10.308 -28.835 1.00 91.19 172 THR A C 1
ATOM 1242 O O . THR A 1 172 ? -13.179 9.125 -29.184 1.00 91.19 172 THR A O 1
ATOM 1245 N N . PHE A 1 173 ? -13.264 10.686 -27.561 1.00 89.75 173 PHE A N 1
ATOM 1246 C CA . PHE A 1 173 ? -13.199 9.767 -26.429 1.00 89.75 173 PHE A CA 1
ATOM 1247 C C . PHE A 1 173 ? -14.083 10.230 -25.267 1.00 89.75 173 PHE A C 1
ATOM 1249 O O . PHE A 1 173 ? -14.397 11.409 -25.128 1.00 89.75 173 PHE A O 1
ATOM 1256 N N . THR A 1 174 ? -14.455 9.302 -24.390 1.00 86.38 174 THR A N 1
ATOM 1257 C CA . THR A 1 174 ? -15.109 9.606 -23.114 1.00 86.38 174 THR A CA 1
ATOM 1258 C C . THR A 1 174 ? -14.050 9.681 -22.011 1.00 86.38 174 THR A C 1
ATOM 1260 O O . THR A 1 174 ? -13.382 8.668 -21.758 1.00 86.38 174 THR A O 1
ATOM 1263 N N . PRO A 1 175 ? -13.869 10.832 -21.337 1.00 82.12 175 PRO A N 1
ATOM 1264 C CA . PRO A 1 175 ? -12.919 10.957 -20.239 1.00 82.12 175 PRO A CA 1
ATOM 1265 C C . PRO A 1 175 ? -13.251 10.007 -19.085 1.00 82.12 175 PRO A C 1
ATOM 1267 O O . PRO A 1 175 ? -14.414 9.730 -18.788 1.00 82.12 175 PRO A O 1
ATOM 1270 N N . THR A 1 176 ? -12.212 9.501 -18.425 1.00 80.25 176 THR A N 1
ATOM 1271 C CA . THR A 1 176 ? -12.344 8.602 -17.264 1.00 80.25 176 THR A CA 1
ATOM 1272 C C . THR A 1 176 ? -11.739 9.182 -15.995 1.00 80.25 176 THR A C 1
ATOM 1274 O O . THR A 1 176 ? -11.930 8.620 -14.920 1.00 80.25 176 THR A O 1
ATOM 1277 N N . ASP A 1 177 ? -10.974 10.265 -16.109 1.00 78.75 177 ASP A N 1
ATOM 1278 C CA . ASP A 1 177 ? -10.458 11.014 -14.976 1.00 78.75 177 ASP A CA 1
ATOM 1279 C C . ASP A 1 177 ? -11.553 11.908 -14.385 1.00 78.75 177 ASP A C 1
ATOM 1281 O O . ASP A 1 177 ? -12.415 12.453 -15.078 1.00 78.75 177 ASP A O 1
ATOM 1285 N N . GLN A 1 178 ? -11.522 12.037 -13.065 1.00 66.88 178 GLN A N 1
ATOM 1286 C CA . GLN A 1 178 ? -12.584 12.700 -12.326 1.00 66.88 178 GLN A CA 1
ATOM 1287 C C . GLN A 1 178 ? -12.628 14.214 -12.586 1.00 66.88 178 GLN A C 1
ATOM 1289 O O . GLN A 1 178 ? -13.709 14.791 -12.597 1.00 66.88 178 GLN A O 1
ATOM 1294 N N . GLU A 1 179 ? -11.483 14.836 -12.877 1.00 72.00 179 GLU A N 1
ATOM 1295 C CA . GLU A 1 179 ? -11.386 16.261 -13.215 1.00 72.00 179 GLU A CA 1
ATOM 1296 C C . GLU A 1 179 ? -12.132 16.585 -14.519 1.00 72.00 179 GLU A C 1
ATOM 1298 O O . GLU A 1 179 ? -12.954 17.503 -14.567 1.00 72.00 179 GLU A O 1
ATOM 1303 N N . SER A 1 180 ? -11.914 15.795 -15.573 1.00 70.25 180 SER A N 1
ATOM 1304 C CA . SER A 1 180 ? -12.611 15.969 -16.848 1.00 70.25 180 SER A CA 1
ATOM 1305 C C . SER A 1 180 ? -14.095 15.628 -16.751 1.00 70.25 180 SER A C 1
ATOM 1307 O O . SER A 1 180 ? -14.906 16.324 -17.361 1.00 70.25 180 SER A O 1
ATOM 1309 N N . ILE A 1 181 ? -14.464 14.611 -15.963 1.00 70.12 181 ILE A N 1
ATOM 1310 C CA . ILE A 1 181 ? -15.869 14.255 -15.699 1.00 70.12 181 ILE A CA 1
ATOM 1311 C C . ILE A 1 181 ? -16.600 15.392 -14.971 1.00 70.12 181 ILE A C 1
ATOM 1313 O O . ILE A 1 181 ? -17.732 15.714 -15.327 1.00 70.12 181 ILE A O 1
ATOM 1317 N N . GLU A 1 182 ? -15.966 16.031 -13.987 1.00 68.12 182 GLU A N 1
ATOM 1318 C CA . GLU A 1 182 ? -16.535 17.177 -13.267 1.00 68.12 182 GLU A CA 1
ATOM 1319 C C . GLU A 1 182 ? -16.661 18.418 -14.165 1.00 68.12 182 GLU A C 1
ATOM 1321 O O . GLU A 1 182 ? -17.638 19.158 -14.057 1.00 68.12 182 GLU A O 1
ATOM 1326 N N . ARG A 1 183 ? -15.710 18.631 -15.085 1.00 76.25 183 ARG A N 1
ATOM 1327 C CA . ARG A 1 183 ? -15.712 19.771 -16.015 1.00 76.25 183 ARG A CA 1
ATOM 1328 C C . ARG A 1 183 ? -16.715 19.625 -17.163 1.00 76.25 183 ARG A C 1
ATOM 1330 O O . ARG A 1 183 ? -17.337 20.611 -17.546 1.00 76.25 183 ARG A O 1
ATOM 1337 N N . LEU A 1 184 ? -16.806 18.438 -17.763 1.00 71.75 184 LEU A N 1
ATOM 1338 C CA . LEU A 1 184 ? -17.560 18.192 -19.001 1.00 71.75 184 LEU A CA 1
ATOM 1339 C C . LEU A 1 184 ? -18.917 17.517 -18.755 1.00 71.75 184 LEU A C 1
ATOM 1341 O O . LEU A 1 184 ? -19.789 17.575 -19.617 1.00 71.75 184 LEU A O 1
ATOM 1345 N N . GLY A 1 185 ? -19.112 16.916 -17.579 1.00 65.25 185 GLY A N 1
ATOM 1346 C CA . GLY A 1 185 ? -20.268 16.088 -17.251 1.00 65.25 185 GLY A CA 1
ATOM 1347 C C . GLY A 1 185 ? -19.995 14.596 -17.467 1.00 65.25 185 GLY A C 1
ATOM 1348 O O . GLY A 1 185 ? -19.258 14.188 -18.367 1.00 65.25 185 GLY A O 1
ATOM 1349 N N . ALA A 1 186 ? -20.597 13.751 -16.626 1.00 71.75 186 ALA A N 1
ATOM 1350 C CA . ALA A 1 186 ? -20.452 12.301 -16.727 1.00 71.75 186 ALA A CA 1
ATOM 1351 C C . ALA A 1 186 ? -21.009 11.778 -18.060 1.00 71.75 186 ALA A C 1
ATOM 1353 O O . ALA A 1 186 ? -22.165 12.025 -18.397 1.00 71.75 186 ALA A O 1
ATOM 1354 N N . GLY A 1 187 ? -20.181 11.040 -18.803 1.00 72.75 187 GLY A N 1
ATOM 1355 C CA . GLY A 1 187 ? -20.534 10.504 -20.120 1.00 72.75 187 GLY A CA 1
ATOM 1356 C C . GLY A 1 187 ? -20.376 11.491 -21.281 1.00 72.75 187 GLY A C 1
ATOM 1357 O O . GLY A 1 187 ? -20.671 11.115 -22.411 1.00 72.75 187 GLY A O 1
ATOM 1358 N N . ALA A 1 188 ? -19.899 12.717 -21.037 1.00 77.75 188 ALA A N 1
ATOM 1359 C CA . ALA A 1 188 ? -19.610 13.667 -22.105 1.00 77.75 188 ALA A CA 1
ATOM 1360 C C . ALA A 1 188 ? -18.459 13.179 -23.000 1.00 77.75 188 ALA A C 1
ATOM 1362 O O . ALA A 1 188 ? -17.464 12.632 -22.517 1.00 77.75 188 ALA A O 1
ATOM 1363 N N . GLU A 1 189 ? -18.590 13.397 -24.308 1.00 84.38 189 GLU A N 1
ATOM 1364 C CA . GLU A 1 189 ? -17.519 13.144 -25.270 1.00 84.38 189 GLU A CA 1
ATOM 1365 C C . GLU A 1 189 ? -16.579 14.353 -25.350 1.00 84.38 189 GLU A C 1
ATOM 1367 O O . GLU A 1 189 ? -17.008 15.507 -25.384 1.00 84.38 189 GLU A O 1
ATOM 1372 N N . ALA A 1 190 ? -15.280 14.075 -25.386 1.00 84.19 190 ALA A N 1
ATOM 1373 C CA . ALA A 1 190 ? -14.219 15.028 -25.667 1.00 84.19 190 ALA A CA 1
ATOM 1374 C C . ALA A 1 190 ? -13.541 14.660 -26.992 1.00 84.19 190 ALA A C 1
ATOM 1376 O O . ALA A 1 190 ? -13.566 13.502 -27.410 1.00 84.19 190 ALA A O 1
ATOM 1377 N N . SER A 1 191 ? -12.915 15.633 -27.650 1.00 87.06 191 SER A N 1
ATOM 1378 C CA . SER A 1 191 ? -12.158 15.424 -28.887 1.00 87.06 191 SER A CA 1
ATOM 1379 C C . SER A 1 191 ? -10.726 15.931 -28.747 1.00 87.06 191 SER A C 1
ATOM 1381 O O . SER A 1 191 ? -10.502 17.000 -28.179 1.00 87.06 191 SER A O 1
ATOM 1383 N N . ALA A 1 192 ? -9.773 15.193 -29.306 1.00 86.94 192 ALA A N 1
ATOM 1384 C CA . ALA A 1 192 ? -8.376 15.589 -29.427 1.00 86.94 192 ALA A CA 1
ATOM 1385 C C . ALA A 1 192 ? -7.909 15.448 -30.883 1.00 86.94 192 ALA A C 1
ATOM 1387 O O . ALA A 1 192 ? -8.286 14.495 -31.566 1.00 86.94 192 ALA A O 1
ATOM 1388 N N . SER A 1 193 ? -7.081 16.395 -31.328 1.00 90.75 193 SER A N 1
ATOM 1389 C CA . SER A 1 193 ? -6.494 16.427 -32.669 1.00 90.75 193 SER A CA 1
ATOM 1390 C C . SER A 1 193 ? -5.005 16.109 -32.590 1.00 90.75 193 SER A C 1
ATOM 1392 O O . SER A 1 193 ? -4.287 16.686 -31.770 1.00 90.75 193 SER A O 1
ATOM 1394 N N . PHE A 1 194 ? -4.552 15.194 -33.441 1.00 92.88 194 PHE A N 1
ATOM 1395 C CA . PHE A 1 194 ? -3.190 14.681 -33.456 1.00 92.88 194 PHE A CA 1
ATOM 1396 C C . PHE A 1 194 ? -2.458 15.118 -34.736 1.00 92.88 194 PHE A C 1
ATOM 1398 O O . PHE A 1 194 ? -2.878 14.766 -35.846 1.00 92.88 194 PHE A O 1
ATOM 1405 N N . PRO A 1 195 ? -1.367 15.899 -34.623 1.00 92.44 195 PRO A N 1
ATOM 1406 C CA . PRO A 1 195 ? -0.498 16.191 -35.757 1.00 92.44 195 PRO A CA 1
ATOM 1407 C C . PRO A 1 195 ? 0.294 14.944 -36.188 1.00 92.44 195 PRO A C 1
ATOM 1409 O O . PRO A 1 195 ? 0.609 14.123 -35.324 1.00 92.44 195 PRO A O 1
ATOM 1412 N N . PRO A 1 196 ? 0.685 14.856 -37.477 1.00 95.12 196 PRO A N 1
ATOM 1413 C CA . PRO A 1 196 ? 1.557 13.789 -37.967 1.00 95.12 196 PRO A CA 1
ATOM 1414 C C . PRO A 1 196 ? 2.926 13.819 -37.282 1.00 95.12 196 PRO A C 1
ATOM 1416 O O . PRO A 1 196 ? 3.387 14.882 -36.848 1.00 95.12 196 PRO A O 1
ATOM 1419 N N . LEU A 1 197 ? 3.607 12.674 -37.250 1.00 94.12 197 LEU A N 1
ATOM 1420 C CA . LEU A 1 197 ? 4.923 12.473 -36.642 1.00 94.12 197 LEU A CA 1
ATOM 1421 C C . LEU A 1 197 ? 5.943 13.494 -37.144 1.00 94.12 197 LEU A C 1
ATOM 1423 O O . LEU A 1 197 ? 6.690 14.068 -36.352 1.00 94.12 197 LEU A O 1
ATOM 1427 N N . GLU A 1 198 ? 5.939 13.771 -38.448 1.00 93.69 198 GLU A N 1
ATOM 1428 C CA . GLU A 1 198 ? 6.788 14.802 -39.041 1.00 93.69 198 GLU A CA 1
ATOM 1429 C C . GLU A 1 198 ? 6.513 16.181 -38.424 1.00 93.69 198 GLU A C 1
ATOM 1431 O O . GLU A 1 198 ? 7.430 16.826 -37.926 1.00 93.69 198 GLU A O 1
ATOM 1436 N N . ALA A 1 199 ? 5.259 16.631 -38.368 1.00 91.88 199 ALA A N 1
ATOM 1437 C CA . ALA A 1 199 ? 4.942 17.927 -37.766 1.00 91.88 199 ALA A CA 1
ATOM 1438 C C . ALA A 1 199 ? 5.243 17.958 -36.255 1.00 91.88 199 ALA A C 1
ATOM 1440 O O . ALA A 1 199 ? 5.661 18.989 -35.724 1.00 91.88 199 ALA A O 1
ATOM 1441 N N . ALA A 1 200 ? 5.053 16.834 -35.559 1.00 91.19 200 ALA A N 1
ATOM 1442 C CA . ALA A 1 200 ? 5.290 16.721 -34.126 1.00 91.19 200 ALA A CA 1
ATOM 1443 C C . ALA A 1 200 ? 6.791 16.743 -33.773 1.00 91.19 200 ALA A C 1
ATOM 1445 O O . ALA A 1 200 ? 7.176 17.408 -32.807 1.00 91.19 200 ALA A O 1
ATOM 1446 N N . LEU A 1 201 ? 7.640 16.071 -34.562 1.00 90.38 201 LEU A N 1
ATOM 1447 C CA . LEU A 1 201 ? 9.100 16.080 -34.403 1.00 90.38 201 LEU A CA 1
ATOM 1448 C C . LEU A 1 201 ? 9.732 17.383 -34.901 1.00 90.38 201 LEU A C 1
ATOM 1450 O O . LEU A 1 201 ? 10.656 17.877 -34.265 1.00 90.38 201 LEU A O 1
ATOM 1454 N N . PHE A 1 202 ? 9.248 17.958 -36.007 1.00 90.62 202 PHE A N 1
ATOM 1455 C CA . PHE A 1 202 ? 9.827 19.139 -36.675 1.00 90.62 202 PHE A CA 1
ATOM 1456 C C . PHE A 1 202 ? 9.236 20.470 -36.192 1.00 90.62 202 PHE A C 1
ATOM 1458 O O . PHE A 1 202 ? 9.410 21.514 -36.820 1.00 90.62 202 PHE A O 1
ATOM 1465 N N . ARG A 1 203 ? 8.557 20.469 -35.040 1.00 86.62 203 ARG A N 1
ATOM 1466 C CA . ARG A 1 203 ? 8.032 21.695 -34.435 1.00 86.62 203 ARG A CA 1
ATOM 1467 C C . ARG A 1 203 ? 9.146 22.605 -33.919 1.00 86.62 203 ARG A C 1
ATOM 1469 O O . ARG A 1 203 ? 10.164 22.155 -33.398 1.00 86.62 203 ARG A O 1
ATOM 1476 N N . SER A 1 204 ? 8.877 23.908 -33.930 1.00 83.12 204 SER A N 1
ATOM 1477 C CA . SER A 1 204 ? 9.765 24.889 -33.305 1.00 83.12 204 SER A CA 1
ATOM 1478 C C . SER A 1 204 ? 9.938 24.622 -31.810 1.00 83.12 204 SER A C 1
ATOM 1480 O O . SER A 1 204 ? 8.951 24.395 -31.101 1.00 83.12 204 SER A O 1
ATOM 1482 N N . TRP A 1 205 ? 11.175 24.724 -31.309 1.00 86.31 205 TRP A N 1
ATOM 1483 C CA . TRP A 1 205 ? 11.422 24.638 -29.867 1.00 86.31 205 TRP A CA 1
ATOM 1484 C C . TRP A 1 205 ? 11.053 25.932 -29.121 1.00 86.31 205 TRP A C 1
ATOM 1486 O O . TRP A 1 205 ? 11.021 25.959 -27.889 1.00 86.31 205 TRP A O 1
ATOM 1496 N N . LYS A 1 206 ? 10.708 27.009 -29.845 1.00 73.69 206 LYS A N 1
ATOM 1497 C CA . LYS A 1 206 ? 10.219 28.258 -29.243 1.00 73.69 206 LYS A CA 1
ATOM 1498 C C . LYS A 1 206 ? 8.920 27.988 -28.475 1.00 73.69 206 LYS A C 1
ATOM 1500 O O . LYS A 1 206 ? 7.913 27.596 -29.056 1.00 73.69 206 LYS A O 1
ATOM 1505 N N . GLY A 1 207 ? 8.951 28.209 -27.160 1.00 68.81 207 GLY A N 1
ATOM 1506 C CA . GLY A 1 207 ? 7.825 27.944 -26.254 1.00 68.81 207 GLY A CA 1
ATOM 1507 C C . GLY A 1 207 ? 7.851 26.567 -25.580 1.00 68.81 207 GLY A C 1
ATOM 1508 O O . GLY A 1 207 ? 7.021 26.313 -24.704 1.00 68.81 207 GLY A O 1
ATOM 1509 N N . LEU A 1 208 ? 8.814 25.696 -25.912 1.00 77.75 208 LEU A N 1
ATOM 1510 C CA . LEU A 1 208 ? 9.064 24.482 -25.136 1.00 77.75 208 LEU A CA 1
ATOM 1511 C C . LEU A 1 208 ? 9.689 24.856 -23.791 1.00 77.75 208 LEU A C 1
ATOM 1513 O O . LEU A 1 208 ? 10.686 25.570 -23.712 1.00 77.75 208 LEU A O 1
ATOM 1517 N N . HIS A 1 209 ? 9.090 24.375 -22.703 1.00 68.81 209 HIS A N 1
ATOM 1518 C CA . HIS A 1 209 ? 9.611 24.619 -21.364 1.00 68.81 209 HIS A CA 1
ATOM 1519 C C . HIS A 1 209 ? 10.594 23.492 -20.991 1.00 68.81 209 HIS A C 1
ATOM 1521 O O . HIS A 1 209 ? 10.164 22.334 -20.968 1.00 68.81 209 HIS A O 1
ATOM 1527 N N . PRO A 1 210 ? 11.861 23.781 -20.624 1.00 63.72 210 PRO A N 1
ATOM 1528 C CA . PRO A 1 210 ? 12.885 22.754 -20.371 1.00 63.72 210 PRO A CA 1
ATOM 1529 C C . PRO A 1 210 ? 12.519 21.740 -19.277 1.00 63.72 210 PRO A C 1
ATOM 1531 O O . PRO A 1 210 ? 12.889 20.580 -19.348 1.00 63.72 210 PRO A O 1
ATOM 1534 N N . ARG A 1 211 ? 11.725 22.152 -18.276 1.00 62.44 211 ARG A N 1
ATOM 1535 C CA . ARG A 1 211 ? 11.209 21.247 -17.220 1.00 62.44 211 ARG A CA 1
ATOM 1536 C C . ARG A 1 211 ? 9.938 20.469 -17.592 1.00 62.44 211 ARG A C 1
ATOM 1538 O O . ARG A 1 211 ? 9.415 19.735 -16.765 1.00 62.44 211 ARG A O 1
ATOM 1545 N N . ARG A 1 212 ? 9.362 20.715 -18.772 1.00 66.88 212 ARG A N 1
ATOM 1546 C CA . ARG A 1 212 ? 8.111 20.084 -19.240 1.00 66.88 212 ARG A CA 1
ATOM 1547 C C . ARG A 1 212 ? 8.285 19.349 -20.566 1.00 66.88 212 ARG A C 1
ATOM 1549 O O . ARG A 1 212 ? 7.289 18.898 -21.107 1.00 66.88 212 ARG A O 1
ATOM 1556 N N . THR A 1 213 ? 9.509 19.289 -21.082 1.00 77.69 213 THR A N 1
ATOM 1557 C CA . THR A 1 213 ? 9.867 18.595 -22.318 1.00 77.69 213 THR A CA 1
ATOM 1558 C C . THR A 1 213 ? 10.920 17.574 -21.941 1.00 77.69 213 THR A C 1
ATOM 1560 O O . THR A 1 213 ? 11.935 17.943 -21.350 1.00 77.69 213 THR A O 1
ATOM 1563 N N . HIS A 1 214 ? 10.658 16.301 -22.213 1.00 84.44 214 HIS A N 1
ATOM 1564 C CA . HIS A 1 214 ? 11.608 15.247 -21.888 1.00 84.44 214 HIS A CA 1
ATOM 1565 C C . HIS A 1 214 ? 12.868 15.390 -22.745 1.00 84.44 214 HIS A C 1
ATOM 1567 O O . HIS A 1 214 ? 12.768 15.694 -23.932 1.00 84.44 214 HIS A O 1
ATOM 1573 N N . TRP A 1 215 ? 14.048 15.145 -22.176 1.00 84.81 215 TRP A N 1
ATOM 1574 C CA . TRP A 1 215 ? 15.319 15.341 -22.887 1.00 84.81 215 TRP A CA 1
ATOM 1575 C C . TRP A 1 215 ? 15.447 14.442 -24.121 1.00 84.81 215 TRP A C 1
ATOM 1577 O O . TRP A 1 215 ? 15.986 14.858 -25.144 1.00 84.81 215 TRP A O 1
ATOM 1587 N N . LEU A 1 216 ? 14.838 13.254 -24.055 1.00 88.50 216 LEU A N 1
ATOM 1588 C CA . LEU A 1 216 ? 14.758 12.313 -25.172 1.00 88.50 216 LEU A CA 1
ATOM 1589 C C . LEU A 1 216 ? 14.087 12.914 -26.417 1.00 88.50 216 LEU A C 1
ATOM 1591 O O . LEU A 1 216 ? 14.468 12.553 -27.518 1.00 88.50 216 LEU A O 1
ATOM 1595 N N . PHE A 1 217 ? 13.166 13.877 -26.279 1.00 91.19 217 PHE A N 1
ATOM 1596 C CA . PHE A 1 217 ? 12.582 14.564 -27.439 1.00 91.19 217 PHE A CA 1
ATOM 1597 C C . PHE A 1 217 ? 13.655 15.249 -28.299 1.00 91.19 217 PHE A C 1
ATOM 1599 O O . PHE A 1 217 ? 13.627 15.144 -29.523 1.00 91.19 217 PHE A O 1
ATOM 1606 N N . PHE A 1 218 ? 14.620 15.925 -27.666 1.00 90.94 218 PHE A N 1
ATOM 1607 C CA . PHE A 1 218 ? 15.700 16.605 -28.385 1.00 90.94 218 PHE A CA 1
ATOM 1608 C C . PHE A 1 218 ? 16.654 15.602 -29.034 1.00 90.94 218 PHE A C 1
ATOM 1610 O O . PHE A 1 218 ? 17.094 15.826 -30.155 1.00 90.94 218 PHE A O 1
ATOM 1617 N N . VAL A 1 219 ? 16.917 14.474 -28.369 1.00 92.00 219 VAL A N 1
ATOM 1618 C CA . VAL A 1 219 ? 17.709 13.373 -28.935 1.00 92.00 219 VAL A CA 1
ATOM 1619 C C . VAL A 1 219 ? 17.025 12.796 -30.177 1.00 92.00 219 VAL A C 1
ATOM 1621 O O . VAL A 1 219 ? 17.650 12.753 -31.233 1.00 92.00 219 VAL A O 1
ATOM 1624 N N . LEU A 1 220 ? 15.726 12.469 -30.105 1.00 92.31 220 LEU A N 1
ATOM 1625 C CA . LEU A 1 220 ? 14.958 11.995 -31.266 1.00 92.31 220 LEU A CA 1
ATOM 1626 C C . LEU A 1 220 ? 14.993 12.992 -32.417 1.00 92.31 220 LEU A C 1
ATOM 1628 O O . LEU A 1 220 ? 15.173 12.609 -33.570 1.00 92.31 220 LEU A O 1
ATOM 1632 N N . ARG A 1 221 ? 14.838 14.280 -32.099 1.00 92.88 221 ARG A N 1
ATOM 1633 C CA . ARG A 1 221 ? 14.896 15.359 -33.078 1.00 92.88 221 ARG A CA 1
ATOM 1634 C C . ARG A 1 221 ? 16.234 15.383 -33.822 1.00 92.88 221 ARG A C 1
ATOM 1636 O O . ARG A 1 221 ? 16.241 15.443 -35.047 1.00 92.88 221 ARG A O 1
ATOM 1643 N N . ILE A 1 222 ? 17.341 15.317 -33.086 1.00 94.94 222 ILE A N 1
ATOM 1644 C CA . ILE A 1 222 ? 18.699 15.332 -33.644 1.00 94.94 222 ILE A CA 1
ATOM 1645 C C . ILE A 1 222 ? 18.935 14.093 -34.515 1.00 94.94 222 ILE A C 1
ATOM 1647 O O . ILE A 1 222 ? 19.418 14.219 -35.639 1.00 94.94 222 ILE A O 1
ATOM 1651 N N . CYS A 1 223 ? 18.558 12.906 -34.031 1.00 94.19 223 CYS A N 1
ATOM 1652 C CA . CYS A 1 223 ? 18.691 11.663 -34.788 1.00 94.19 223 CYS A CA 1
ATOM 1653 C C . CYS A 1 223 ? 17.854 11.685 -36.078 1.00 94.19 223 CYS A C 1
ATOM 1655 O O . CYS A 1 223 ? 18.348 11.265 -37.120 1.00 94.19 223 CYS A O 1
ATOM 1657 N N . ALA A 1 224 ? 16.632 12.224 -36.033 1.00 93.81 224 ALA A N 1
ATOM 1658 C CA . ALA A 1 224 ? 15.765 12.346 -37.203 1.00 93.81 224 ALA A CA 1
ATOM 1659 C C . ALA A 1 224 ? 16.315 13.329 -38.252 1.00 93.81 224 ALA A C 1
ATOM 1661 O O . ALA A 1 224 ? 16.262 13.045 -39.447 1.00 93.81 224 ALA A O 1
ATOM 1662 N N . ASP A 1 225 ? 16.858 14.475 -37.826 1.00 94.19 225 ASP A N 1
ATOM 1663 C CA . ASP A 1 225 ? 17.501 15.433 -38.737 1.00 94.19 225 ASP A CA 1
ATOM 1664 C C . ASP A 1 225 ? 18.761 14.833 -39.380 1.00 94.19 225 ASP A C 1
ATOM 1666 O O . ASP A 1 225 ? 18.971 14.979 -40.587 1.00 94.19 225 ASP A O 1
ATOM 1670 N N . PHE A 1 226 ? 19.568 14.100 -38.604 1.00 95.94 226 PHE A N 1
ATOM 1671 C CA . PHE A 1 226 ? 20.721 13.373 -39.132 1.00 95.94 226 PHE A CA 1
ATOM 1672 C C . PHE A 1 226 ? 20.298 12.336 -40.174 1.00 95.94 226 PHE A C 1
ATOM 1674 O O . PHE A 1 226 ? 20.874 12.290 -41.263 1.00 95.94 226 PHE A O 1
ATOM 1681 N N . GLU A 1 227 ? 19.280 11.537 -39.856 1.00 93.75 227 GLU A N 1
ATOM 1682 C CA . GLU A 1 227 ? 18.780 10.481 -40.729 1.00 93.75 227 GLU A CA 1
ATOM 1683 C C . GLU A 1 227 ? 18.245 11.034 -42.051 1.00 93.75 227 GLU A C 1
ATOM 1685 O O . GLU A 1 227 ? 18.580 10.507 -43.110 1.00 93.75 227 GLU A O 1
ATOM 1690 N N . ARG A 1 228 ? 17.507 12.151 -42.024 1.00 91.94 228 ARG A N 1
ATOM 1691 C CA . ARG A 1 228 ? 17.052 12.832 -43.248 1.00 91.94 228 ARG A CA 1
ATOM 1692 C C . ARG A 1 228 ? 18.203 13.319 -44.121 1.00 91.94 228 ARG A C 1
ATOM 1694 O O . ARG A 1 228 ? 18.105 13.252 -45.342 1.00 91.94 228 ARG A O 1
ATOM 1701 N N . ALA A 1 229 ? 19.272 13.825 -43.512 1.00 92.88 229 ALA A N 1
ATOM 1702 C CA . ALA A 1 229 ? 20.413 14.358 -44.248 1.00 92.88 229 ALA A CA 1
ATOM 1703 C C . ALA A 1 229 ? 21.303 13.258 -44.855 1.00 92.88 229 ALA A C 1
ATOM 1705 O O . ALA A 1 229 ? 21.894 13.470 -45.912 1.00 92.88 229 ALA A O 1
ATOM 1706 N N . HIS A 1 230 ? 21.397 12.096 -44.202 1.00 92.81 230 HIS A N 1
ATOM 1707 C CA . HIS A 1 230 ? 22.357 11.045 -44.563 1.00 92.81 230 HIS A CA 1
ATOM 1708 C C . HIS A 1 230 ? 21.713 9.760 -45.101 1.00 92.81 230 HIS A C 1
ATOM 1710 O O . HIS A 1 230 ? 22.432 8.866 -45.542 1.00 92.81 230 HIS A O 1
ATOM 1716 N N . GLY A 1 231 ? 20.383 9.644 -45.062 1.00 89.25 231 GLY A N 1
ATOM 1717 C CA . GLY A 1 231 ? 19.642 8.467 -45.525 1.00 89.25 231 GLY A CA 1
ATOM 1718 C C . GLY A 1 231 ? 19.841 7.213 -44.666 1.00 89.25 231 GLY A C 1
ATOM 1719 O O . GLY A 1 231 ? 19.554 6.113 -45.129 1.00 89.25 231 GLY A O 1
ATOM 1720 N N . ARG A 1 232 ? 20.369 7.356 -43.442 1.00 91.44 232 ARG A N 1
ATOM 1721 C CA . ARG A 1 232 ? 20.568 6.263 -42.477 1.00 91.44 232 ARG A CA 1
ATOM 1722 C C . ARG A 1 232 ? 20.505 6.769 -41.031 1.00 91.44 232 ARG A C 1
ATOM 1724 O O . ARG A 1 232 ? 20.898 7.915 -40.793 1.00 91.44 232 ARG A O 1
ATOM 1731 N N . PRO A 1 233 ? 20.101 5.937 -40.056 1.00 90.75 233 PRO A N 1
ATOM 1732 C CA . PRO A 1 233 ? 20.205 6.292 -38.647 1.00 90.75 233 PRO A CA 1
ATOM 1733 C C . PRO A 1 233 ? 21.673 6.524 -38.230 1.00 90.75 233 PRO A C 1
ATOM 1735 O O . PRO A 1 233 ? 22.606 6.013 -38.873 1.00 90.75 233 PRO A O 1
ATOM 1738 N N . PRO A 1 234 ? 21.907 7.328 -37.178 1.00 93.25 234 PRO A N 1
ATOM 1739 C CA . PRO A 1 234 ? 23.253 7.599 -36.692 1.00 93.25 234 PRO A CA 1
ATOM 1740 C C . PRO A 1 234 ? 23.881 6.400 -35.977 1.00 93.25 234 PRO A C 1
ATOM 1742 O O . PRO A 1 234 ? 23.190 5.610 -35.341 1.00 93.25 234 PRO A O 1
ATOM 1745 N N . ALA A 1 235 ? 25.210 6.326 -36.019 1.00 93.94 235 ALA A N 1
ATOM 1746 C CA . ALA A 1 235 ? 26.023 5.356 -35.295 1.00 93.94 235 ALA A CA 1
ATOM 1747 C C . ALA A 1 235 ? 27.087 6.064 -34.438 1.00 93.94 235 ALA A C 1
ATOM 1749 O O . ALA A 1 235 ? 27.301 7.270 -34.546 1.00 93.94 235 ALA A O 1
ATOM 1750 N N . MET A 1 236 ? 27.799 5.310 -33.595 1.00 93.44 236 MET A N 1
ATOM 1751 C CA . MET A 1 236 ? 28.817 5.855 -32.679 1.00 93.44 236 MET A CA 1
ATOM 1752 C C . MET A 1 236 ? 29.842 6.817 -33.321 1.00 93.44 236 MET A C 1
ATOM 1754 O O . MET A 1 236 ? 30.137 7.841 -32.701 1.00 93.44 236 MET A O 1
ATOM 1758 N N . PRO A 1 237 ? 30.372 6.569 -34.541 1.00 95.88 237 PRO A N 1
ATOM 1759 C CA . PRO A 1 237 ? 31.291 7.505 -35.199 1.00 95.88 237 PRO A CA 1
ATOM 1760 C C . PRO A 1 237 ? 30.681 8.877 -35.527 1.00 95.88 237 PRO A C 1
ATOM 1762 O O . PRO A 1 237 ? 31.422 9.839 -35.713 1.00 95.88 237 PRO A O 1
ATOM 1765 N N . ASP A 1 238 ? 29.351 8.981 -35.581 1.00 95.94 238 ASP A N 1
ATOM 1766 C CA . ASP A 1 238 ? 28.630 10.203 -35.941 1.00 95.94 238 ASP A CA 1
ATOM 1767 C C . ASP A 1 238 ? 28.382 11.129 -34.733 1.00 95.94 238 ASP A C 1
ATOM 1769 O O . ASP A 1 238 ? 27.906 12.250 -34.911 1.00 95.94 238 ASP A O 1
ATOM 1773 N N . LEU A 1 239 ? 28.715 10.711 -33.502 1.00 94.69 239 LEU A N 1
ATOM 1774 C CA . LEU A 1 239 ? 28.467 11.497 -32.282 1.00 94.69 239 LEU A CA 1
ATOM 1775 C C . LEU A 1 239 ? 28.979 12.948 -32.334 1.00 94.69 239 LEU A C 1
ATOM 1777 O O . LEU A 1 239 ? 28.232 13.834 -31.908 1.00 94.69 239 LEU A O 1
ATOM 1781 N N . PRO A 1 240 ? 30.184 13.246 -32.869 1.00 95.12 240 PRO A N 1
ATOM 1782 C CA . PRO A 1 240 ? 30.627 14.630 -33.027 1.00 95.12 240 PRO A CA 1
ATOM 1783 C C . PRO A 1 240 ? 29.693 15.446 -33.932 1.00 95.12 240 PRO A C 1
ATOM 1785 O O . PRO A 1 240 ? 29.311 16.560 -33.575 1.00 95.12 240 PRO A O 1
ATOM 1788 N N . ALA A 1 241 ? 29.254 14.869 -35.055 1.00 95.44 241 ALA A N 1
ATOM 1789 C CA . ALA A 1 241 ? 28.333 15.520 -35.984 1.00 95.44 241 ALA A CA 1
ATOM 1790 C C . ALA A 1 241 ? 26.940 15.724 -35.361 1.00 95.44 241 ALA A C 1
ATOM 1792 O O . ALA A 1 241 ? 26.323 16.771 -35.554 1.00 95.44 241 ALA A O 1
ATOM 1793 N N . LEU A 1 242 ? 26.457 14.770 -34.556 1.00 96.06 242 LEU A N 1
ATOM 1794 C CA . LEU A 1 242 ? 25.195 14.901 -33.819 1.00 96.06 242 LEU A CA 1
ATOM 1795 C C . LEU A 1 242 ? 25.250 16.001 -32.754 1.00 96.06 242 LEU A C 1
ATOM 1797 O O . LEU A 1 242 ? 24.282 16.743 -32.584 1.00 96.06 242 LEU A O 1
ATOM 1801 N N . ALA A 1 243 ? 26.374 16.132 -32.046 1.00 93.31 243 ALA A N 1
ATOM 1802 C CA . ALA A 1 243 ? 26.570 17.195 -31.066 1.00 93.31 243 ALA A CA 1
ATOM 1803 C C . ALA A 1 243 ? 26.589 18.582 -31.735 1.00 93.31 243 ALA A C 1
ATOM 1805 O O . ALA A 1 243 ? 25.965 19.521 -31.231 1.00 93.31 243 ALA A O 1
ATOM 1806 N N . GLU A 1 244 ? 27.246 18.709 -32.893 1.00 94.00 244 GLU A N 1
ATOM 1807 C CA . GLU A 1 244 ? 27.236 19.940 -33.693 1.00 94.00 244 GLU A CA 1
ATOM 1808 C C . GLU A 1 244 ? 25.835 20.283 -34.211 1.00 94.00 244 GLU A C 1
ATOM 1810 O O . GLU A 1 244 ? 25.397 21.431 -34.073 1.00 94.00 244 GLU A O 1
ATOM 1815 N N . LEU A 1 245 ? 25.113 19.288 -34.737 1.00 94.94 245 LEU A N 1
ATOM 1816 C CA . LEU A 1 245 ? 23.731 19.425 -35.197 1.00 94.94 245 LEU A CA 1
ATOM 1817 C C . LEU A 1 245 ? 22.806 19.867 -34.056 1.00 94.94 245 LEU A C 1
ATOM 1819 O O . LEU A 1 245 ? 22.051 20.827 -34.199 1.00 94.94 245 LEU A O 1
ATOM 1823 N N . GLY A 1 246 ? 22.920 19.234 -32.890 1.00 93.31 246 GLY A N 1
ATOM 1824 C CA . GLY A 1 246 ? 22.179 19.615 -31.694 1.00 93.31 246 GLY A CA 1
ATOM 1825 C C . GLY A 1 246 ? 22.473 21.050 -31.247 1.00 93.31 246 GLY A C 1
ATOM 1826 O O . GLY A 1 246 ? 21.554 21.828 -30.984 1.00 93.31 246 GLY A O 1
ATOM 1827 N N . ALA A 1 247 ? 23.747 21.448 -31.221 1.00 92.25 247 ALA A N 1
ATOM 1828 C CA . ALA A 1 247 ? 24.130 22.817 -30.890 1.00 92.25 247 ALA A CA 1
ATOM 1829 C C . ALA A 1 247 ? 23.601 23.837 -31.917 1.00 92.25 247 ALA A C 1
ATOM 1831 O O . ALA A 1 247 ? 23.219 24.946 -31.535 1.00 92.25 247 ALA A O 1
ATOM 1832 N N . ALA A 1 248 ? 23.563 23.481 -33.205 1.00 92.75 248 ALA A N 1
ATOM 1833 C CA . ALA A 1 248 ? 22.979 24.311 -34.255 1.00 92.75 248 ALA A CA 1
ATOM 1834 C C . ALA A 1 248 ? 21.464 24.485 -34.070 1.00 92.75 248 ALA A C 1
ATOM 1836 O O . ALA A 1 248 ? 21.000 25.625 -34.047 1.00 92.75 248 ALA A O 1
ATOM 1837 N N . LEU A 1 249 ? 20.726 23.397 -33.826 1.00 91.62 249 LEU A N 1
ATOM 1838 C CA . LEU A 1 249 ? 19.282 23.422 -33.555 1.00 91.62 249 LEU A CA 1
ATOM 1839 C C . LEU A 1 249 ? 18.943 24.241 -32.303 1.00 91.62 249 LEU A C 1
ATOM 1841 O O . LEU A 1 249 ? 18.027 25.067 -32.315 1.00 91.62 249 LEU A O 1
ATOM 1845 N N . ALA A 1 250 ? 19.720 24.082 -31.226 1.00 90.25 250 ALA A N 1
ATOM 1846 C CA . ALA A 1 250 ? 19.549 24.883 -30.018 1.00 90.25 250 ALA A CA 1
ATOM 1847 C C . ALA A 1 250 ? 19.706 26.383 -30.317 1.00 90.25 250 ALA A C 1
ATOM 1849 O O . ALA A 1 250 ? 18.856 27.177 -29.912 1.00 90.25 250 ALA A O 1
ATOM 1850 N N . ARG A 1 251 ? 20.736 26.773 -31.085 1.00 90.44 251 ARG A N 1
ATOM 1851 C CA . ARG A 1 251 ? 20.938 28.171 -31.505 1.00 90.44 251 ARG A CA 1
ATOM 1852 C C . ARG A 1 251 ? 19.800 28.683 -32.386 1.00 90.44 251 ARG A C 1
ATOM 1854 O O . ARG A 1 251 ? 19.300 29.776 -32.128 1.00 90.44 251 ARG A O 1
ATOM 1861 N N . GLU A 1 252 ? 19.375 27.907 -33.379 1.00 89.50 252 GLU A N 1
ATOM 1862 C CA . GLU A 1 252 ? 18.289 28.265 -34.303 1.00 89.50 252 GLU A CA 1
ATOM 1863 C C . GLU A 1 252 ? 16.980 28.570 -33.558 1.00 89.50 252 GLU A C 1
ATOM 1865 O O . GLU A 1 252 ? 16.296 29.562 -33.835 1.00 89.50 252 GLU A O 1
ATOM 1870 N N . HIS A 1 253 ? 16.659 27.765 -32.544 1.00 87.38 253 HIS A N 1
ATOM 1871 C CA . HIS A 1 253 ? 15.454 27.953 -31.742 1.00 87.38 253 HIS A CA 1
ATOM 1872 C C . HIS A 1 253 ? 15.633 28.872 -30.522 1.00 87.38 253 HIS A C 1
ATOM 1874 O O . HIS A 1 253 ? 14.670 29.082 -29.780 1.00 87.38 253 HIS A O 1
ATOM 1880 N N . GLY A 1 254 ? 16.814 29.469 -30.327 1.00 85.50 254 GLY A N 1
ATOM 1881 C CA . GLY A 1 254 ? 17.089 30.397 -29.225 1.00 85.50 254 GLY A CA 1
ATOM 1882 C C . GLY A 1 254 ? 17.159 29.731 -27.845 1.00 85.50 254 GLY A C 1
ATOM 1883 O O . GLY A 1 254 ? 16.781 30.342 -26.846 1.00 85.50 254 GLY A O 1
ATOM 1884 N N . MET A 1 255 ? 17.607 28.478 -27.783 1.00 85.44 255 MET A N 1
ATOM 1885 C CA . MET A 1 255 ? 17.796 27.697 -26.559 1.00 85.44 255 MET A CA 1
ATOM 1886 C C . MET A 1 255 ? 19.285 27.505 -26.241 1.00 85.44 255 MET A C 1
ATOM 1888 O O . MET A 1 255 ? 20.146 27.559 -27.117 1.00 85.44 255 MET A O 1
ATOM 1892 N N . ALA A 1 256 ? 19.604 27.257 -24.968 1.00 86.12 256 ALA A N 1
ATOM 1893 C CA . ALA A 1 256 ? 20.958 26.881 -24.569 1.00 86.12 256 ALA A CA 1
ATOM 1894 C C . ALA A 1 256 ? 21.267 25.442 -25.013 1.00 86.12 256 ALA A C 1
ATOM 1896 O O . ALA A 1 256 ? 20.425 24.561 -24.855 1.00 86.12 256 ALA A O 1
ATOM 1897 N N . ALA A 1 257 ? 22.489 25.187 -25.495 1.00 84.81 257 ALA A N 1
ATOM 1898 C CA . ALA A 1 257 ? 22.921 23.849 -25.921 1.00 84.81 257 ALA A CA 1
ATOM 1899 C C . ALA A 1 257 ? 22.837 22.796 -24.797 1.00 84.81 257 ALA A C 1
ATOM 1901 O O . ALA A 1 257 ? 22.660 21.617 -25.077 1.00 84.81 257 ALA A O 1
ATOM 1902 N N . SER A 1 258 ? 22.877 23.225 -23.530 1.00 83.81 258 SER A N 1
ATOM 1903 C CA . SER A 1 258 ? 22.713 22.366 -22.349 1.00 83.81 258 SER A CA 1
ATOM 1904 C C . SER A 1 258 ? 21.331 21.719 -22.210 1.00 83.81 258 SER A C 1
ATOM 1906 O O . SER A 1 258 ? 21.142 20.902 -21.315 1.00 83.81 258 SER A O 1
ATOM 1908 N N . ILE A 1 259 ? 20.355 22.073 -23.055 1.00 81.75 259 ILE A N 1
ATOM 1909 C CA . ILE A 1 259 ? 19.070 21.364 -23.109 1.00 81.75 259 ILE A CA 1
ATOM 1910 C C . ILE A 1 259 ? 19.196 19.957 -23.708 1.00 81.75 259 ILE A C 1
ATOM 1912 O O . ILE A 1 259 ? 18.322 19.116 -23.500 1.00 81.75 259 ILE A O 1
ATOM 1916 N N . ILE A 1 260 ? 20.276 19.712 -24.449 1.00 86.75 260 ILE A N 1
ATOM 1917 C CA . ILE A 1 260 ? 20.589 18.417 -25.036 1.00 86.75 260 ILE A CA 1
ATOM 1918 C C . ILE A 1 260 ? 21.489 17.682 -24.052 1.00 86.75 260 ILE A C 1
ATOM 1920 O O . ILE A 1 260 ? 22.616 18.099 -23.785 1.00 86.75 260 ILE A O 1
ATOM 1924 N N . ASP A 1 261 ? 20.979 16.584 -23.513 1.00 86.56 261 ASP A N 1
ATOM 1925 C CA . ASP A 1 261 ? 21.763 15.695 -22.672 1.00 86.56 261 ASP A CA 1
ATOM 1926 C C . ASP A 1 261 ? 22.713 14.873 -23.557 1.00 86.56 261 ASP A C 1
ATOM 1928 O O . ASP A 1 261 ? 22.295 13.969 -24.281 1.00 86.56 261 ASP A O 1
ATOM 1932 N N . GLY A 1 262 ? 24.000 15.228 -23.525 1.00 87.00 262 GLY A N 1
ATOM 1933 C CA . GLY A 1 262 ? 25.035 14.558 -24.311 1.00 87.00 262 GLY A CA 1
ATOM 1934 C C . GLY A 1 262 ? 25.294 13.114 -23.878 1.00 87.00 262 GLY A C 1
ATOM 1935 O O . GLY A 1 262 ? 25.631 12.290 -24.726 1.00 87.00 262 GLY A O 1
ATOM 1936 N N . ALA A 1 263 ? 25.096 12.787 -22.596 1.00 87.06 263 ALA A N 1
ATOM 1937 C CA . ALA A 1 263 ? 25.240 11.419 -22.107 1.00 87.06 263 ALA A CA 1
ATOM 1938 C C . ALA A 1 263 ? 24.080 10.552 -22.607 1.00 87.06 263 ALA A C 1
ATOM 1940 O O . ALA A 1 263 ? 24.312 9.461 -23.122 1.00 87.06 263 ALA A O 1
ATOM 1941 N N . LEU A 1 264 ? 22.853 11.082 -22.551 1.00 87.44 264 LEU A N 1
ATOM 1942 C CA . LEU A 1 264 ? 21.678 10.418 -23.113 1.00 87.44 264 LEU A CA 1
ATOM 1943 C C . LEU A 1 264 ? 21.793 10.249 -24.633 1.00 87.44 264 LEU A C 1
ATOM 1945 O O . LEU A 1 264 ? 21.460 9.187 -25.144 1.00 87.44 264 LEU A O 1
ATOM 1949 N N . LEU A 1 265 ? 22.277 11.263 -25.360 1.00 91.31 265 LEU A N 1
ATOM 1950 C CA . LEU A 1 265 ? 22.515 11.170 -26.806 1.00 91.31 265 LEU A CA 1
ATOM 1951 C C . LEU A 1 265 ? 23.536 10.072 -27.134 1.00 91.31 265 LEU A C 1
ATOM 1953 O O . LEU A 1 265 ? 23.304 9.264 -28.029 1.00 91.31 265 LEU A O 1
ATOM 1957 N N . GLN A 1 266 ? 24.649 10.028 -26.396 1.00 91.62 266 GLN A N 1
ATOM 1958 C CA . GLN A 1 266 ? 25.663 8.991 -26.558 1.00 91.62 266 GLN A CA 1
ATOM 1959 C C . GLN A 1 266 ? 25.098 7.601 -26.275 1.00 91.62 266 GLN A C 1
ATOM 1961 O O . GLN A 1 266 ? 25.310 6.696 -27.074 1.00 91.62 266 GLN A O 1
ATOM 1966 N N . GLU A 1 267 ? 24.383 7.425 -25.165 1.00 88.94 267 GLU A N 1
ATOM 1967 C CA . GLU A 1 267 ? 23.777 6.146 -24.801 1.00 88.94 267 GLU A CA 1
ATOM 1968 C C . GLU A 1 267 ? 22.755 5.684 -25.846 1.00 88.94 267 GLU A C 1
ATOM 1970 O O . GLU A 1 267 ? 22.807 4.539 -26.288 1.00 88.94 267 GLU A O 1
ATOM 1975 N N . TYR A 1 268 ? 21.876 6.588 -26.285 1.00 89.88 268 TYR A N 1
ATOM 1976 C CA . TYR A 1 268 ? 20.833 6.302 -27.268 1.00 89.88 268 TYR A CA 1
ATOM 1977 C C . TYR A 1 268 ? 21.414 5.806 -28.598 1.00 89.88 268 TYR A C 1
ATOM 1979 O O . TYR A 1 268 ? 20.881 4.883 -29.204 1.00 89.88 268 TYR A O 1
ATOM 1987 N N . VAL A 1 269 ? 22.535 6.388 -29.036 1.00 93.06 269 VAL A N 1
ATOM 1988 C CA . VAL A 1 269 ? 23.243 5.965 -30.255 1.00 93.06 269 VAL A CA 1
ATOM 1989 C C . VAL A 1 269 ? 24.068 4.696 -30.015 1.00 93.06 269 VAL A C 1
ATOM 1991 O O . VAL A 1 269 ? 24.120 3.824 -30.878 1.00 93.06 269 VAL A O 1
ATOM 1994 N N . ALA A 1 270 ? 24.710 4.564 -28.851 1.00 90.06 270 ALA A N 1
ATOM 1995 C CA . ALA A 1 270 ? 25.539 3.405 -28.512 1.00 90.06 270 ALA A CA 1
ATOM 1996 C C . ALA A 1 270 ? 24.728 2.112 -28.389 1.00 90.06 270 ALA A C 1
ATOM 1998 O O . ALA A 1 270 ? 25.227 1.034 -28.706 1.00 90.06 270 ALA A O 1
ATOM 1999 N N . LEU A 1 271 ? 23.492 2.226 -27.904 1.00 88.81 271 LEU A N 1
ATOM 2000 C CA . LEU A 1 271 ? 22.589 1.113 -27.635 1.00 88.81 271 LEU A CA 1
ATOM 2001 C C . LEU A 1 271 ? 21.451 1.049 -28.658 1.00 88.81 271 LEU A C 1
ATOM 2003 O O . LEU A 1 271 ? 20.394 0.501 -28.355 1.00 88.81 271 LEU A O 1
ATOM 2007 N N . ALA A 1 272 ? 21.664 1.594 -29.862 1.00 85.12 272 ALA A N 1
ATOM 2008 C CA . ALA A 1 272 ? 20.643 1.667 -30.903 1.00 85.12 272 ALA A CA 1
ATOM 2009 C C . ALA A 1 272 ? 20.050 0.287 -31.259 1.00 85.12 272 ALA A C 1
ATOM 2011 O O . ALA A 1 272 ? 18.845 0.182 -31.463 1.00 85.12 272 ALA A O 1
ATOM 2012 N N . ASP A 1 273 ? 20.871 -0.765 -31.233 1.00 82.75 273 ASP A N 1
ATOM 2013 C CA . ASP A 1 273 ? 20.465 -2.142 -31.553 1.00 82.75 273 ASP A CA 1
ATOM 2014 C C . ASP A 1 273 ? 20.253 -3.024 -30.307 1.00 82.75 273 ASP A C 1
ATOM 2016 O O . ASP A 1 273 ? 20.165 -4.249 -30.411 1.00 82.75 273 ASP A O 1
ATOM 2020 N N . GLN A 1 274 ? 20.228 -2.434 -29.105 1.00 89.06 274 GLN A N 1
ATOM 2021 C CA . GLN A 1 274 ? 20.049 -3.172 -27.855 1.00 89.06 274 GLN A CA 1
ATOM 2022 C C . GLN A 1 274 ? 18.793 -2.723 -27.127 1.00 89.06 274 GLN A C 1
ATOM 2024 O O . GLN A 1 274 ? 18.601 -1.539 -26.876 1.00 89.06 274 GLN A O 1
ATOM 2029 N N . GLU A 1 275 ? 17.983 -3.674 -26.677 1.00 91.62 275 GLU A N 1
ATOM 2030 C CA . GLU A 1 275 ? 16.834 -3.390 -25.826 1.00 91.62 275 GLU A CA 1
ATOM 2031 C C . GLU A 1 275 ? 17.010 -3.992 -24.430 1.00 91.62 275 GLU A C 1
ATOM 2033 O O . GLU A 1 275 ? 17.652 -5.027 -24.237 1.00 91.62 275 GLU A O 1
ATOM 2038 N N . LEU A 1 276 ? 16.402 -3.355 -23.431 1.00 89.12 276 LEU A N 1
ATOM 2039 C CA . LEU A 1 276 ? 16.323 -3.905 -22.084 1.00 89.12 276 LEU A CA 1
ATOM 2040 C C . LEU A 1 276 ? 14.918 -4.481 -21.842 1.00 89.12 276 LEU A C 1
ATOM 2042 O O . LEU A 1 276 ? 13.948 -3.718 -21.831 1.00 89.12 276 LEU A O 1
ATOM 2046 N N . PRO A 1 277 ? 14.780 -5.788 -21.536 1.00 90.00 277 PRO A N 1
ATOM 2047 C CA . PRO A 1 277 ? 13.493 -6.401 -21.203 1.00 90.00 277 PRO A CA 1
ATOM 2048 C C . PRO A 1 277 ? 12.632 -5.635 -20.178 1.00 90.00 277 PRO A C 1
ATOM 2050 O O . PRO A 1 277 ? 11.432 -5.493 -20.418 1.00 90.00 277 PRO A O 1
ATOM 2053 N N . PRO A 1 278 ? 13.172 -5.076 -19.068 1.00 86.12 278 PRO A N 1
ATOM 2054 C CA . PRO A 1 278 ? 12.348 -4.297 -18.140 1.00 86.12 278 PRO A CA 1
ATOM 2055 C C . PRO A 1 278 ? 11.803 -2.997 -18.752 1.00 86.12 278 PRO A C 1
ATOM 2057 O O . PRO A 1 278 ? 10.694 -2.587 -18.410 1.00 86.12 278 PRO A O 1
ATOM 2060 N N . VAL A 1 279 ? 12.544 -2.360 -19.664 1.00 90.19 279 VAL A N 1
ATOM 2061 C CA . VAL A 1 279 ? 12.091 -1.162 -20.389 1.00 90.19 279 VAL A CA 1
ATOM 2062 C C . VAL A 1 279 ? 10.953 -1.537 -21.337 1.00 90.19 279 VAL A C 1
ATOM 2064 O O . VAL A 1 279 ? 9.894 -0.906 -21.312 1.00 90.19 279 VAL A O 1
ATOM 2067 N N . ASN A 1 280 ? 11.130 -2.629 -22.083 1.00 93.62 280 ASN A N 1
ATOM 2068 C CA . ASN A 1 280 ? 10.129 -3.165 -23.002 1.00 93.62 280 ASN A CA 1
ATOM 2069 C C . ASN A 1 280 ? 8.823 -3.524 -22.288 1.00 93.62 280 ASN A C 1
ATOM 2071 O O . ASN A 1 280 ? 7.750 -3.120 -22.732 1.00 93.62 280 ASN A O 1
ATOM 2075 N N . ALA A 1 281 ? 8.906 -4.197 -21.136 1.00 89.56 281 ALA A N 1
ATOM 2076 C CA . ALA A 1 281 ? 7.746 -4.558 -20.321 1.00 89.56 281 ALA A CA 1
ATOM 2077 C C . ALA A 1 281 ? 6.942 -3.336 -19.849 1.00 89.56 281 ALA A C 1
ATOM 2079 O O . ALA A 1 281 ? 5.708 -3.368 -19.795 1.00 89.56 281 ALA A O 1
ATOM 2080 N N . VAL A 1 282 ? 7.619 -2.237 -19.502 1.00 87.25 282 VAL A N 1
ATOM 2081 C CA . VAL A 1 282 ? 6.951 -0.993 -19.101 1.00 87.25 282 VAL A CA 1
ATOM 2082 C C . VAL A 1 282 ? 6.313 -0.315 -20.306 1.00 87.25 282 VAL A C 1
ATOM 2084 O O . VAL A 1 282 ? 5.111 -0.048 -20.285 1.00 87.25 282 VAL A O 1
ATOM 2087 N N . VAL A 1 283 ? 7.100 -0.038 -21.342 1.00 92.94 283 VAL A N 1
ATOM 2088 C CA . VAL A 1 283 ? 6.665 0.779 -22.480 1.00 92.94 283 VAL A CA 1
ATOM 2089 C C . VAL A 1 283 ? 5.640 0.030 -23.318 1.00 92.94 283 VAL A C 1
ATOM 2091 O O . VAL A 1 283 ? 4.602 0.602 -23.635 1.00 92.94 283 VAL A O 1
ATOM 2094 N N . GLY A 1 284 ? 5.857 -1.257 -23.591 1.00 95.12 284 GLY A N 1
ATOM 2095 C CA . GLY A 1 284 ? 4.913 -2.090 -24.329 1.00 95.12 284 GLY A CA 1
ATOM 2096 C C . GLY A 1 284 ? 3.580 -2.266 -23.600 1.00 95.12 284 GLY A C 1
ATOM 2097 O O . GLY A 1 284 ? 2.524 -2.201 -24.226 1.00 95.12 284 GLY A O 1
ATOM 2098 N N . GLY A 1 285 ? 3.593 -2.369 -22.266 1.00 92.81 285 GLY A N 1
ATOM 2099 C CA . GLY A 1 285 ? 2.364 -2.371 -21.467 1.00 92.81 285 GLY A CA 1
ATOM 2100 C C . GLY A 1 285 ? 1.596 -1.043 -21.534 1.00 92.81 285 GLY A C 1
ATOM 2101 O O . GLY A 1 285 ? 0.371 -1.040 -21.667 1.00 92.81 285 GLY A O 1
ATOM 2102 N N . VAL A 1 286 ? 2.300 0.095 -21.468 1.00 93.88 286 VAL A N 1
ATOM 2103 C CA . VAL A 1 286 ? 1.675 1.425 -21.595 1.00 93.88 286 VAL A CA 1
ATOM 2104 C C . VAL A 1 286 ? 1.137 1.640 -23.010 1.00 93.88 286 VAL A C 1
ATOM 2106 O O . VAL A 1 286 ? -0.005 2.069 -23.154 1.00 93.88 286 VAL A O 1
ATOM 2109 N N . LEU A 1 287 ? 1.918 1.306 -24.037 1.00 97.12 287 LEU A N 1
ATOM 2110 C CA . LEU A 1 287 ? 1.532 1.430 -25.439 1.00 97.12 287 LEU A CA 1
ATOM 2111 C C . LEU A 1 287 ? 0.314 0.560 -25.768 1.00 97.12 287 LEU A C 1
ATOM 2113 O O . LEU A 1 287 ? -0.648 1.068 -26.336 1.00 97.12 287 LEU A O 1
ATOM 2117 N N . ALA A 1 288 ? 0.287 -0.703 -25.331 1.00 97.12 288 ALA A N 1
ATOM 2118 C CA . ALA A 1 288 ? -0.886 -1.564 -25.497 1.00 97.12 288 ALA A CA 1
ATOM 2119 C C . ALA A 1 288 ? -2.142 -0.942 -24.877 1.00 97.12 288 ALA A C 1
ATOM 2121 O O . ALA A 1 288 ? -3.209 -0.945 -25.485 1.00 97.12 288 ALA A O 1
ATOM 2122 N N . ASN A 1 289 ? -2.019 -0.362 -23.682 1.00 94.06 289 ASN A N 1
ATOM 2123 C CA . ASN A 1 289 ? -3.135 0.319 -23.040 1.00 94.06 289 ASN A CA 1
ATOM 2124 C C . ASN A 1 289 ? -3.595 1.555 -23.831 1.00 94.06 289 ASN A C 1
ATOM 2126 O O . ASN A 1 289 ? -4.795 1.788 -23.933 1.00 94.06 289 ASN A O 1
ATOM 2130 N N . GLU A 1 290 ? -2.682 2.335 -24.415 1.00 95.81 290 GLU A N 1
ATOM 2131 C CA . GLU A 1 290 ? -3.057 3.466 -25.275 1.00 95.81 290 GLU A CA 1
ATOM 2132 C C . GLU A 1 290 ? -3.739 3.002 -26.577 1.00 95.81 290 GLU A C 1
ATOM 2134 O O . GLU A 1 290 ? -4.751 3.590 -26.955 1.00 95.81 290 GLU A O 1
ATOM 2139 N N . VAL A 1 291 ? -3.292 1.901 -27.195 1.00 97.19 291 VAL A N 1
ATOM 2140 C CA . VAL A 1 291 ? -3.983 1.270 -28.338 1.00 97.19 291 VAL A CA 1
ATOM 2141 C C . VAL A 1 291 ? -5.410 0.861 -27.955 1.00 97.19 291 VAL A C 1
ATOM 2143 O O . VAL A 1 291 ? -6.368 1.173 -28.664 1.00 97.19 291 VAL A O 1
ATOM 2146 N N . LEU A 1 292 ? -5.587 0.221 -26.794 1.00 94.56 292 LEU A N 1
ATOM 2147 C CA . LEU A 1 292 ? -6.909 -0.171 -26.297 1.00 94.56 292 LEU A CA 1
ATOM 2148 C C . LEU A 1 292 ? -7.807 1.041 -26.016 1.00 94.56 292 LEU A C 1
ATOM 2150 O O . LEU A 1 292 ? -9.011 0.971 -26.268 1.00 94.56 292 LEU A O 1
ATOM 2154 N N . LYS A 1 293 ? -7.257 2.165 -25.540 1.00 92.75 293 LYS A N 1
ATOM 2155 C CA . LYS A 1 293 ? -8.011 3.422 -25.390 1.00 92.75 293 LYS A CA 1
ATOM 2156 C C . LYS A 1 293 ? -8.478 3.972 -26.731 1.00 92.75 293 LYS A C 1
ATOM 2158 O O . LYS A 1 293 ? -9.650 4.319 -26.844 1.00 92.75 293 LYS A O 1
ATOM 2163 N N . ALA A 1 294 ? -7.608 4.004 -27.742 1.00 93.50 294 ALA A N 1
ATOM 2164 C CA . ALA A 1 294 ? -7.972 4.489 -29.072 1.00 93.50 294 ALA A CA 1
ATOM 2165 C C . ALA A 1 294 ? -9.101 3.655 -29.693 1.00 93.50 294 ALA A C 1
ATOM 2167 O O . ALA A 1 294 ? -10.056 4.195 -30.247 1.00 93.50 294 ALA A O 1
ATOM 2168 N N . VAL A 1 295 ? -9.048 2.333 -29.535 1.00 93.94 295 VAL A N 1
ATOM 2169 C CA . VAL A 1 295 ? -10.098 1.438 -30.036 1.00 93.94 295 VAL A CA 1
ATOM 2170 C C . VAL A 1 295 ? -11.395 1.569 -29.228 1.00 93.94 295 VAL A C 1
ATOM 2172 O O . VAL A 1 295 ? -12.488 1.650 -29.789 1.00 93.94 295 VAL A O 1
ATOM 2175 N N . SER A 1 296 ? -11.297 1.595 -27.897 1.00 91.38 296 SER A N 1
ATOM 2176 C CA . SER A 1 296 ? -12.471 1.666 -27.014 1.00 91.38 296 SER A CA 1
ATOM 2177 C C . SER A 1 296 ? -13.142 3.041 -26.995 1.00 91.38 296 SER A C 1
ATOM 2179 O O . SER A 1 296 ? -14.333 3.130 -26.675 1.00 91.38 296 SER A O 1
ATOM 2181 N N . ARG A 1 297 ? -12.392 4.099 -27.335 1.00 91.12 297 ARG A N 1
ATOM 2182 C CA . ARG A 1 297 ? -12.732 5.514 -27.119 1.00 91.12 297 ARG A CA 1
ATOM 2183 C C . ARG A 1 297 ? -12.992 5.839 -25.649 1.00 91.12 297 ARG A C 1
ATOM 2185 O O . ARG A 1 297 ? -13.798 6.713 -25.335 1.00 91.12 297 ARG A O 1
ATOM 2192 N N . ARG A 1 298 ? -12.356 5.108 -24.730 1.00 87.25 298 ARG A N 1
ATOM 2193 C CA . ARG A 1 298 ? -12.551 5.269 -23.288 1.00 87.25 298 ARG A CA 1
ATOM 2194 C C . ARG A 1 298 ? -11.241 5.652 -22.612 1.00 87.25 298 ARG A C 1
ATOM 2196 O O . ARG A 1 298 ? -10.299 4.868 -22.578 1.00 87.25 298 ARG A O 1
ATOM 2203 N N . GLY A 1 299 ? -11.239 6.828 -21.995 1.00 84.94 299 GLY A N 1
ATOM 2204 C CA . GLY A 1 299 ? -10.084 7.429 -21.341 1.00 84.94 299 GLY A CA 1
ATOM 2205 C C . GLY A 1 299 ? -9.296 8.343 -22.274 1.00 84.94 299 GLY A C 1
ATOM 2206 O O . GLY A 1 299 ? -9.275 8.150 -23.486 1.00 84.94 299 GLY A O 1
ATOM 2207 N N . GLU A 1 300 ? -8.646 9.346 -21.688 1.00 88.00 300 GLU A N 1
ATOM 2208 C CA . GLU A 1 300 ? -7.845 10.309 -22.441 1.00 88.00 300 GLU A CA 1
ATOM 2209 C C . GLU A 1 300 ? -6.601 9.626 -23.053 1.00 88.00 300 GLU A C 1
ATOM 2211 O O . GLU A 1 300 ? -5.860 8.931 -22.325 1.00 88.00 300 GLU A O 1
ATOM 2216 N N . PRO A 1 301 ? -6.383 9.772 -24.377 1.00 88.88 301 PRO A N 1
ATOM 2217 C CA . PRO A 1 301 ? -5.198 9.258 -25.056 1.00 88.88 301 PRO A CA 1
ATOM 2218 C C . PRO A 1 301 ? -3.948 10.070 -24.691 1.00 88.88 301 PRO A C 1
ATOM 2220 O O . PRO A 1 301 ? -4.023 11.218 -24.251 1.00 88.88 301 PRO A O 1
ATOM 2223 N N . VAL A 1 302 ? -2.767 9.482 -24.877 1.00 87.81 302 VAL A N 1
ATOM 2224 C CA . VAL A 1 302 ? -1.498 10.212 -24.748 1.00 87.81 302 VAL A CA 1
ATOM 2225 C C . VAL A 1 302 ? -1.449 11.413 -25.701 1.00 87.81 302 VAL A C 1
ATOM 2227 O O . VAL A 1 302 ? -1.933 11.340 -26.823 1.00 87.81 302 VAL A O 1
ATOM 2230 N N . ASN A 1 303 ? -0.819 12.512 -25.286 1.00 83.94 303 ASN A N 1
ATOM 2231 C CA . ASN A 1 303 ? -0.632 13.691 -26.132 1.00 83.94 303 ASN A CA 1
ATOM 2232 C C . ASN A 1 303 ? 0.614 13.532 -27.031 1.00 83.94 303 ASN A C 1
ATOM 2234 O O . ASN A 1 303 ? 1.709 13.951 -26.645 1.00 83.94 303 ASN A O 1
ATOM 2238 N N . ASN A 1 304 ? 0.435 12.893 -28.193 1.00 90.31 304 ASN A N 1
ATOM 2239 C CA . ASN A 1 304 ? 1.439 12.499 -29.197 1.00 90.31 304 ASN A CA 1
ATOM 2240 C C . ASN A 1 304 ? 2.585 11.618 -28.692 1.00 90.31 304 ASN A C 1
ATOM 2242 O O . ASN A 1 304 ? 2.731 10.513 -29.185 1.00 90.31 304 ASN A O 1
ATOM 2246 N N . PHE A 1 305 ? 3.411 12.080 -27.754 1.00 91.81 305 PHE A N 1
ATOM 2247 C CA . PHE A 1 305 ? 4.606 11.363 -27.314 1.00 91.81 305 PHE A CA 1
ATOM 2248 C C . PHE A 1 305 ? 4.509 10.863 -25.879 1.00 91.81 305 PHE A C 1
ATOM 2250 O O . PHE A 1 305 ? 4.050 11.556 -24.966 1.00 91.81 305 PHE A O 1
ATOM 2257 N N . PHE A 1 306 ? 5.072 9.681 -25.676 1.00 91.81 306 PHE A N 1
ATOM 2258 C CA . PHE A 1 306 ? 5.461 9.157 -24.382 1.00 91.81 306 PHE A CA 1
ATOM 2259 C C . PHE A 1 306 ? 6.960 8.879 -24.390 1.00 91.81 306 PHE A C 1
ATOM 2261 O O . PHE A 1 306 ? 7.474 8.266 -25.322 1.00 91.81 306 PHE A O 1
ATOM 2268 N N . PHE A 1 307 ? 7.647 9.297 -23.331 1.00 90.38 307 PHE A N 1
ATOM 2269 C CA . PHE A 1 307 ? 9.071 9.039 -23.140 1.00 90.38 307 PHE A CA 1
ATOM 2270 C C . PHE A 1 307 ? 9.292 8.313 -21.823 1.00 90.38 307 PHE A C 1
ATOM 2272 O O . PHE A 1 307 ? 8.653 8.643 -20.820 1.00 90.38 307 PHE A O 1
ATOM 2279 N N . PHE A 1 308 ? 10.227 7.372 -21.829 1.00 86.75 308 PHE A N 1
ATOM 2280 C CA . PHE A 1 308 ? 10.665 6.616 -20.669 1.00 86.75 308 PHE A CA 1
ATOM 2281 C C . PHE A 1 308 ? 12.183 6.449 -20.707 1.00 86.75 308 PHE A C 1
ATOM 2283 O O . PHE A 1 308 ? 12.759 6.193 -21.760 1.00 86.75 308 PHE A O 1
ATOM 2290 N N . CYS A 1 309 ? 12.842 6.580 -19.562 1.00 83.00 309 CYS A N 1
ATOM 2291 C CA . CYS A 1 309 ? 14.249 6.239 -19.434 1.00 83.00 309 CYS A CA 1
ATOM 2292 C C . CYS A 1 309 ? 14.507 5.622 -18.053 1.00 83.00 309 CYS A C 1
ATOM 2294 O O . CYS A 1 309 ? 14.074 6.150 -17.028 1.00 83.00 309 CYS A O 1
ATOM 2296 N N . LEU A 1 310 ? 15.161 4.459 -18.023 1.00 74.94 310 LEU A N 1
ATOM 2297 C CA . LEU A 1 310 ? 15.372 3.679 -16.800 1.00 74.94 310 LEU A CA 1
ATOM 2298 C C . LEU A 1 310 ? 16.327 4.390 -15.834 1.00 74.94 310 LEU A C 1
ATOM 2300 O O . LEU A 1 310 ? 16.128 4.316 -14.626 1.00 74.94 310 LEU A O 1
ATOM 2304 N N . THR A 1 311 ? 17.330 5.104 -16.351 1.00 65.94 311 THR A N 1
ATOM 2305 C CA . THR A 1 311 ? 18.353 5.787 -15.540 1.00 65.94 311 THR A CA 1
ATOM 2306 C C . THR A 1 311 ? 17.834 7.047 -14.847 1.00 65.94 311 THR A C 1
ATOM 2308 O O . THR A 1 311 ? 18.429 7.490 -13.869 1.00 65.94 311 THR A O 1
ATOM 2311 N N . ASN A 1 312 ? 16.712 7.611 -15.306 1.00 59.59 312 ASN A N 1
ATOM 2312 C CA . ASN A 1 312 ? 16.103 8.809 -14.720 1.00 59.59 312 ASN A CA 1
ATOM 2313 C C . ASN A 1 312 ? 14.678 8.583 -14.171 1.00 59.59 312 ASN A C 1
ATOM 2315 O O . ASN A 1 312 ? 14.073 9.519 -13.646 1.00 59.59 312 ASN A O 1
ATOM 2319 N N . GLY A 1 313 ? 14.139 7.361 -14.292 1.00 46.28 313 GLY A N 1
ATOM 2320 C CA . GLY A 1 313 ? 12.855 6.927 -13.726 1.00 46.28 313 GLY A CA 1
ATOM 2321 C C . GLY A 1 313 ? 11.617 7.704 -14.198 1.00 46.28 313 GLY A C 1
ATOM 2322 O O . GLY A 1 313 ? 10.528 7.515 -13.652 1.00 46.28 313 GLY A O 1
ATOM 2323 N N . ALA A 1 314 ? 11.743 8.592 -15.188 1.00 46.12 314 ALA A N 1
ATOM 2324 C CA . ALA A 1 314 ? 10.718 9.568 -15.534 1.00 46.12 314 ALA A CA 1
ATOM 2325 C C . ALA A 1 314 ? 9.932 9.144 -16.785 1.00 46.12 314 ALA A C 1
ATOM 2327 O O . ALA A 1 314 ? 10.234 9.548 -17.904 1.00 46.12 314 ALA A O 1
ATOM 2328 N N . GLY A 1 315 ? 8.853 8.380 -16.601 1.00 43.25 315 GLY A N 1
ATOM 2329 C CA . GLY A 1 315 ? 7.801 8.282 -17.617 1.00 43.25 315 GLY A CA 1
ATOM 2330 C C . GLY A 1 315 ? 7.028 9.604 -17.692 1.00 43.25 315 GLY A C 1
ATOM 2331 O O . GLY A 1 315 ? 6.141 9.837 -16.870 1.00 43.25 315 GLY A O 1
ATOM 2332 N N . THR A 1 316 ? 7.349 10.506 -18.624 1.00 44.47 316 THR A N 1
ATOM 2333 C CA . THR A 1 316 ? 6.661 11.813 -18.713 1.00 44.47 316 THR A CA 1
ATOM 2334 C C . THR A 1 316 ? 5.608 11.822 -19.823 1.00 44.47 316 THR A C 1
ATOM 2336 O O . THR A 1 316 ? 5.917 11.657 -20.997 1.00 44.47 316 THR A O 1
ATOM 2339 N N . ARG A 1 317 ? 4.339 12.066 -19.457 1.00 42.50 317 ARG A N 1
ATOM 2340 C CA . ARG A 1 317 ? 3.203 12.270 -20.387 1.00 42.50 317 ARG A CA 1
ATOM 2341 C C . ARG A 1 317 ? 3.040 13.734 -20.841 1.00 42.50 317 ARG A C 1
ATOM 2343 O O . ARG A 1 317 ? 1.916 14.187 -21.029 1.00 42.50 317 ARG A O 1
ATOM 2350 N N . ARG A 1 318 ? 4.100 14.553 -20.888 1.00 40.25 318 ARG A N 1
ATOM 2351 C CA . ARG A 1 318 ? 3.926 16.018 -20.991 1.00 40.25 318 ARG A CA 1
ATOM 2352 C C . ARG A 1 318 ? 4.630 16.637 -22.194 1.00 40.25 318 ARG A C 1
ATOM 2354 O O . ARG A 1 318 ? 5.850 16.675 -22.247 1.00 40.25 318 ARG A O 1
ATOM 2361 N N . LEU A 1 319 ? 3.821 17.265 -23.048 1.00 33.00 319 LEU A N 1
ATOM 2362 C CA . LEU A 1 319 ? 4.144 18.501 -23.756 1.00 33.00 319 LEU A CA 1
ATOM 2363 C C . LEU A 1 319 ? 3.019 19.529 -23.476 1.00 33.00 319 LEU A C 1
ATOM 2365 O O . LEU A 1 319 ? 1.894 19.381 -23.929 1.00 33.00 319 LEU A O 1
ATOM 2369 N N . ALA A 1 320 ? 3.374 20.524 -22.648 1.00 30.42 320 ALA A N 1
ATOM 2370 C CA . ALA A 1 320 ? 2.781 21.849 -22.357 1.00 30.42 320 ALA A CA 1
ATOM 2371 C C . ALA A 1 320 ? 1.248 22.083 -22.190 1.00 30.42 320 ALA A C 1
ATOM 2373 O O . ALA A 1 320 ? 0.518 22.123 -23.167 1.00 30.42 320 ALA A O 1
ATOM 2374 N N . ALA A 1 321 ? 0.833 22.533 -20.984 1.00 26.39 321 ALA A N 1
ATOM 2375 C CA . ALA A 1 321 ? -0.094 23.672 -20.768 1.00 26.39 321 ALA A CA 1
ATOM 2376 C C . ALA A 1 321 ? 0.043 24.289 -19.343 1.00 26.39 321 ALA A C 1
ATOM 2378 O O . ALA A 1 321 ? 0.390 23.578 -18.399 1.00 26.39 321 ALA A O 1
ATOM 2379 N N . CYS A 1 322 ? -0.104 25.624 -19.214 1.00 25.22 322 CYS A N 1
ATOM 2380 C CA . CYS A 1 322 ? -0.089 26.515 -18.015 1.00 25.22 322 CYS A CA 1
ATOM 2381 C C . CYS A 1 322 ? -0.618 25.897 -16.700 1.00 25.22 322 CYS A C 1
ATOM 2383 O O . CYS A 1 322 ? -1.491 25.056 -16.751 1.00 25.22 322 CYS A O 1
ATOM 2385 N N . GLY A 1 323 ? -0.246 26.258 -15.467 1.00 25.56 323 GLY A N 1
ATOM 2386 C CA . GLY A 1 323 ? 0.546 27.330 -14.854 1.00 25.56 323 GLY A CA 1
ATOM 2387 C C . GLY A 1 323 ? 0.054 27.471 -13.393 1.00 25.56 323 GLY A C 1
ATOM 2388 O O . GLY A 1 323 ? -1.145 27.380 -13.191 1.00 25.56 323 GLY A O 1
ATOM 2389 N N . ALA A 1 324 ? 0.933 27.633 -12.391 1.00 22.38 324 ALA A N 1
ATOM 2390 C CA . ALA A 1 324 ? 0.656 28.248 -11.071 1.00 22.38 324 ALA A CA 1
ATOM 2391 C C . ALA A 1 324 ? 1.911 28.203 -10.171 1.00 22.38 324 ALA A C 1
ATOM 2393 O O . ALA A 1 324 ? 2.734 27.295 -10.276 1.00 22.38 324 ALA A O 1
ATOM 2394 N N . ARG A 1 325 ? 2.073 29.241 -9.340 1.00 23.67 325 ARG A N 1
ATOM 2395 C CA . ARG A 1 325 ? 3.266 29.594 -8.546 1.00 23.67 325 ARG A CA 1
ATOM 2396 C C . ARG A 1 325 ? 3.287 28.964 -7.141 1.00 23.67 325 ARG A C 1
ATOM 2398 O O . ARG A 1 325 ? 2.270 28.507 -6.641 1.00 23.67 325 ARG A O 1
ATOM 2405 N N . LEU A 1 326 ? 4.485 29.018 -6.543 1.00 21.14 326 LEU A N 1
ATOM 2406 C CA . LEU A 1 326 ? 4.919 28.551 -5.216 1.00 21.14 326 LEU A CA 1
ATOM 2407 C C . LEU A 1 326 ? 3.968 28.837 -4.033 1.00 21.14 326 LEU A C 1
ATOM 2409 O O . LEU A 1 326 ? 3.543 29.975 -3.831 1.00 21.14 326 LEU A O 1
ATOM 2413 N N . CYS A 1 327 ? 3.817 27.825 -3.168 1.00 21.23 327 CYS A N 1
ATOM 2414 C CA . CYS A 1 327 ? 3.324 27.920 -1.790 1.00 21.23 327 CYS A CA 1
ATOM 2415 C C . CYS A 1 327 ? 4.435 28.300 -0.792 1.00 21.23 327 CYS A C 1
ATOM 2417 O O . CYS A 1 327 ? 5.587 27.883 -0.927 1.00 21.23 327 CYS A O 1
ATOM 2419 N N . LYS A 1 328 ? 4.045 29.061 0.240 1.00 22.59 328 LYS A N 1
ATOM 2420 C CA . LYS A 1 328 ? 4.784 29.282 1.493 1.00 22.59 328 LYS A CA 1
ATOM 2421 C C . LYS A 1 328 ? 4.714 28.029 2.378 1.00 22.59 328 LYS A C 1
ATOM 2423 O O . LYS A 1 328 ? 3.675 27.381 2.430 1.00 22.59 328 LYS A O 1
ATOM 2428 N N . LEU A 1 329 ? 5.802 27.749 3.098 1.00 25.25 329 LEU A N 1
ATOM 2429 C CA . LEU A 1 329 ? 5.873 26.746 4.167 1.00 25.25 329 LEU A CA 1
ATOM 2430 C C . LEU A 1 329 ? 4.938 27.089 5.341 1.00 25.25 329 LEU A C 1
ATOM 2432 O O . LEU A 1 329 ? 4.901 28.244 5.768 1.00 25.25 329 LEU A O 1
ATOM 2436 N N . MET A 1 330 ? 4.319 26.065 5.942 1.00 25.12 330 MET A N 1
ATOM 2437 C CA . MET A 1 330 ? 3.887 26.078 7.346 1.00 25.12 330 MET A CA 1
ATOM 2438 C C . MET A 1 330 ? 4.113 24.728 8.052 1.00 25.12 330 MET A C 1
ATOM 2440 O O . MET A 1 330 ? 4.364 23.710 7.421 1.00 25.12 330 MET A O 1
ATOM 2444 N N . ARG A 1 331 ? 4.097 24.832 9.387 1.00 24.41 331 ARG A N 1
ATOM 2445 C CA . ARG A 1 331 ? 4.694 24.014 10.457 1.00 24.41 331 ARG A CA 1
ATOM 2446 C C . ARG A 1 331 ? 3.980 22.683 10.786 1.00 24.41 331 ARG A C 1
ATOM 2448 O O . ARG A 1 331 ? 2.795 22.555 10.494 1.00 24.41 331 ARG A O 1
ATOM 2455 N N . PRO A 1 332 ? 4.681 21.753 11.471 1.00 27.50 332 PRO A N 1
ATOM 2456 C CA . PRO A 1 332 ? 4.138 20.480 11.961 1.00 27.50 332 PRO A CA 1
ATOM 2457 C C . PRO A 1 332 ? 3.191 20.635 13.168 1.00 27.50 332 PRO A C 1
ATOM 2459 O O . PRO A 1 332 ? 3.254 21.623 13.903 1.00 27.50 332 PRO A O 1
ATOM 2462 N N . PHE A 1 333 ? 2.329 19.630 13.363 1.00 29.84 333 PHE A N 1
ATOM 2463 C CA . PHE A 1 333 ? 1.269 19.549 14.375 1.00 29.84 333 PHE A CA 1
ATOM 2464 C C . PHE A 1 333 ? 1.643 18.545 15.483 1.00 29.84 333 PHE A C 1
ATOM 2466 O O . PHE A 1 333 ? 1.792 17.365 15.192 1.00 29.84 333 PHE A O 1
ATOM 2473 N N . SER A 1 334 ? 1.756 18.994 16.739 1.00 31.42 334 SER A N 1
ATOM 2474 C CA . SER A 1 334 ? 1.176 18.347 17.936 1.00 31.42 334 SER A CA 1
ATOM 2475 C C . SER A 1 334 ? 1.384 19.252 19.162 1.00 31.42 334 SER A C 1
ATOM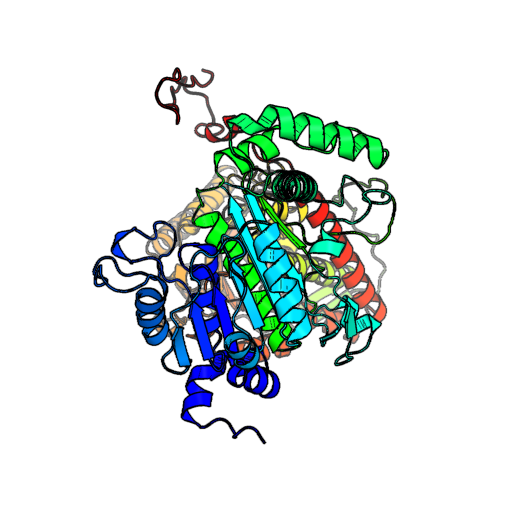 2477 O O . SER A 1 334 ? 2.259 20.114 19.136 1.00 31.42 334 SER A O 1
ATOM 2479 N N . ALA A 1 335 ? 0.599 19.016 20.215 1.00 32.00 335 ALA A N 1
ATOM 2480 C CA . ALA A 1 335 ? 0.305 19.895 21.350 1.00 32.00 335 ALA A CA 1
ATOM 2481 C C . ALA A 1 335 ? -0.653 21.047 20.998 1.00 32.00 335 ALA A C 1
ATOM 2483 O O . ALA A 1 335 ? -0.304 22.224 21.061 1.00 32.00 335 ALA A O 1
ATOM 2484 N N . GLN A 1 336 ? -1.897 20.704 20.648 1.00 30.22 336 GLN A N 1
ATOM 2485 C CA . GLN A 1 336 ? -2.995 21.567 21.082 1.00 30.22 336 GLN A CA 1
ATOM 2486 C C . GLN A 1 336 ? -3.271 21.223 22.555 1.00 30.22 336 GLN A C 1
ATOM 2488 O O . GLN A 1 336 ? -3.398 20.034 22.859 1.00 30.22 336 GLN A O 1
ATOM 2493 N N . PRO A 1 337 ? -3.315 22.206 23.470 1.00 29.56 337 PRO A N 1
ATOM 2494 C CA . PRO A 1 337 ? -3.934 21.994 24.773 1.00 29.56 337 PRO A CA 1
ATOM 2495 C C . PRO A 1 337 ? -5.415 21.650 24.565 1.00 29.56 337 PRO A C 1
ATOM 2497 O O . PRO A 1 337 ? -5.997 22.045 23.551 1.00 29.56 337 PRO A O 1
ATOM 2500 N N . GLU A 1 338 ? -6.009 20.899 25.497 1.00 34.47 338 GLU A N 1
ATOM 2501 C CA . GLU A 1 338 ? -7.453 20.648 25.491 1.00 34.47 338 GLU A CA 1
ATOM 2502 C C . GLU A 1 338 ? -8.207 21.970 25.266 1.00 34.47 338 GLU A C 1
ATOM 2504 O O . GLU A 1 338 ? -7.933 22.945 25.975 1.00 34.47 338 GLU A O 1
ATOM 2509 N N . PRO A 1 339 ? -9.102 22.059 24.265 1.00 36.50 339 PRO A N 1
ATOM 2510 C CA . PRO A 1 339 ? -9.919 23.246 24.108 1.00 36.50 339 PRO A CA 1
ATOM 2511 C C . PRO A 1 339 ? -10.822 23.378 25.336 1.00 36.50 339 PRO A C 1
ATOM 2513 O O . PRO A 1 339 ? -11.440 22.411 25.778 1.00 36.50 339 PRO A O 1
ATOM 2516 N N . GLU A 1 340 ? -10.867 24.588 25.886 1.00 36.31 340 GLU A N 1
ATOM 2517 C CA . GLU A 1 340 ? -11.695 24.959 27.030 1.00 36.31 340 GLU A CA 1
ATOM 2518 C C . GLU A 1 340 ? -13.156 24.530 26.781 1.00 36.31 340 GLU A C 1
ATOM 2520 O O . GLU A 1 340 ? -13.777 24.909 25.785 1.00 36.31 340 GLU A O 1
ATOM 2525 N N . GLN A 1 341 ? -13.652 23.652 27.656 1.00 44.50 341 GLN A N 1
ATOM 2526 C CA . GLN A 1 341 ? -14.885 22.879 27.501 1.00 44.50 341 GLN A CA 1
ATOM 2527 C C . GLN A 1 341 ? -16.122 23.772 27.665 1.00 44.50 341 GLN A C 1
ATOM 2529 O O . GLN A 1 341 ? -16.364 24.329 28.737 1.00 44.50 341 GLN A O 1
ATOM 2534 N N . ALA A 1 342 ? -16.940 23.884 26.617 1.00 43.88 342 ALA A N 1
ATOM 2535 C CA . ALA A 1 342 ? -18.249 24.521 26.709 1.00 43.88 342 ALA A CA 1
ATOM 2536 C C . ALA A 1 342 ? -19.302 23.497 27.194 1.00 43.88 342 ALA A C 1
ATOM 2538 O O . ALA A 1 342 ? -19.422 22.425 26.598 1.00 43.88 342 ALA A O 1
ATOM 2539 N N . PRO A 1 343 ? -20.089 23.786 28.249 1.00 42.44 343 PRO A N 1
ATOM 2540 C CA . PRO A 1 343 ? -21.156 22.893 28.699 1.00 42.44 343 PRO A CA 1
ATOM 2541 C C . PRO A 1 343 ? -22.279 22.824 27.646 1.00 42.44 343 PRO A C 1
ATOM 2543 O O . PRO A 1 343 ? -22.943 23.826 27.386 1.00 42.44 343 PRO A O 1
ATOM 2546 N N . GLY A 1 344 ? -22.483 21.646 27.039 1.00 58.75 344 GLY A N 1
ATOM 2547 C CA . GLY A 1 344 ? -23.535 21.393 26.036 1.00 58.75 344 GLY A CA 1
ATOM 2548 C C . GLY A 1 344 ? -23.187 20.409 24.906 1.00 58.75 344 GLY A C 1
ATOM 2549 O O . GLY A 1 344 ? -24.083 20.036 24.156 1.00 58.75 344 GLY A O 1
ATOM 2550 N N . ASP A 1 345 ? -21.928 19.969 24.800 1.00 75.44 345 ASP A N 1
ATOM 2551 C CA . ASP A 1 345 ? -21.400 19.194 23.660 1.00 75.44 345 ASP A CA 1
ATOM 2552 C C . ASP A 1 345 ? -21.140 17.696 23.958 1.00 75.44 345 ASP A C 1
ATOM 2554 O O . ASP A 1 345 ? -20.418 17.037 23.206 1.00 75.44 345 ASP A O 1
ATOM 2558 N N . GLU A 1 346 ? -21.705 17.142 25.037 1.00 88.25 346 GLU A N 1
ATOM 2559 C CA . GLU A 1 346 ? -21.553 15.727 25.417 1.00 88.25 346 GLU A CA 1
ATOM 2560 C C . GLU A 1 346 ? -22.810 14.906 25.126 1.00 88.25 346 GLU A C 1
ATOM 2562 O O . GLU A 1 346 ? -23.940 15.352 25.334 1.00 88.25 346 GLU A O 1
ATOM 2567 N N . VAL A 1 347 ? -22.605 13.671 24.675 1.00 94.50 347 VAL A N 1
ATOM 2568 C CA . VAL A 1 347 ? -23.673 12.701 24.446 1.00 94.50 347 VAL A CA 1
ATOM 2569 C C . VAL A 1 347 ? -23.217 11.306 24.848 1.00 94.50 347 VAL A C 1
ATOM 2571 O O . VAL A 1 347 ? -22.035 10.975 24.791 1.00 94.50 347 VAL A O 1
ATOM 2574 N N . THR A 1 348 ? -24.164 10.480 25.277 1.00 96.06 348 THR A N 1
ATOM 2575 C CA . THR A 1 348 ? -23.931 9.053 25.504 1.00 96.06 348 THR A CA 1
ATOM 2576 C C . THR A 1 348 ? -24.455 8.281 24.304 1.00 96.06 348 THR A C 1
ATOM 2578 O O . THR A 1 348 ? -25.613 8.448 23.921 1.00 96.06 348 THR A O 1
ATOM 2581 N N . VAL A 1 349 ? -23.590 7.470 23.703 1.00 96.25 349 VAL A N 1
ATOM 2582 C CA . VAL A 1 349 ? -23.919 6.607 22.570 1.00 96.25 349 VAL A CA 1
ATOM 2583 C C . VAL A 1 349 ? -23.882 5.167 23.051 1.00 96.25 349 VAL A C 1
ATOM 2585 O O . VAL A 1 349 ? -22.915 4.736 23.683 1.00 96.25 349 VAL A O 1
ATOM 2588 N N . LYS A 1 350 ? -24.933 4.415 22.732 1.00 97.12 350 LYS A N 1
ATOM 2589 C CA . LYS A 1 350 ? -24.973 2.983 22.992 1.00 97.12 350 LYS A CA 1
ATOM 2590 C C . LYS A 1 350 ? -24.224 2.235 21.890 1.00 97.12 350 LYS A C 1
ATOM 2592 O O . LYS A 1 350 ? -24.641 2.285 20.735 1.00 97.12 350 LYS A O 1
ATOM 2597 N N . VAL A 1 351 ? -23.166 1.523 22.262 1.00 97.12 351 VAL A N 1
ATOM 2598 C CA . VAL A 1 351 ? -22.404 0.643 21.364 1.00 97.12 351 VAL A CA 1
ATOM 2599 C C . VAL A 1 351 ? -22.961 -0.784 21.378 1.00 97.12 351 VAL A C 1
ATOM 2601 O O . VAL A 1 351 ? -23.776 -1.141 22.234 1.00 97.12 351 VAL A O 1
ATOM 2604 N N . ASN A 1 352 ? -22.526 -1.610 20.425 1.00 94.75 352 ASN A N 1
ATOM 2605 C CA . ASN A 1 352 ? -22.897 -3.024 20.369 1.00 94.75 352 ASN A CA 1
ATOM 2606 C C . ASN A 1 352 ? -22.416 -3.806 21.604 1.00 94.75 352 ASN A C 1
ATOM 2608 O O . ASN A 1 352 ? -21.385 -3.492 22.199 1.00 94.75 352 ASN A O 1
ATOM 2612 N N . ASP A 1 353 ? -23.161 -4.855 21.963 1.00 95.06 353 ASP A N 1
ATOM 2613 C CA . ASP A 1 353 ? -22.832 -5.700 23.110 1.00 95.06 353 ASP A CA 1
ATOM 2614 C C . ASP A 1 353 ? -21.489 -6.419 22.906 1.00 95.06 353 ASP A C 1
ATOM 2616 O O . ASP A 1 353 ? -21.234 -7.047 21.872 1.00 95.06 353 ASP A O 1
ATOM 2620 N N . TYR A 1 354 ? -20.648 -6.384 23.937 1.00 97.00 354 TYR A N 1
ATOM 2621 C CA . TYR A 1 354 ? -19.422 -7.172 23.997 1.00 97.00 354 TYR A CA 1
ATOM 2622 C C . TYR A 1 354 ? -19.740 -8.641 24.291 1.00 97.00 354 TYR A C 1
ATOM 2624 O O . TYR A 1 354 ? -20.652 -8.953 25.059 1.00 97.00 354 TYR A O 1
ATOM 2632 N N . LYS A 1 355 ? -18.931 -9.563 23.758 1.00 98.12 355 LYS A N 1
ATOM 2633 C CA . LYS A 1 355 ? -18.927 -10.962 24.224 1.00 98.12 355 LYS A CA 1
ATOM 2634 C C . LYS A 1 355 ? -17.681 -11.182 25.056 1.00 98.12 355 LYS A C 1
ATOM 2636 O O . LYS A 1 355 ? -16.594 -10.835 24.611 1.00 98.12 355 LYS A O 1
ATOM 2641 N N . ALA A 1 356 ? -17.832 -11.752 26.243 1.00 97.88 356 ALA A N 1
ATOM 2642 C CA . ALA A 1 356 ? -16.735 -11.909 27.186 1.00 97.88 356 ALA A CA 1
ATOM 2643 C C . ALA A 1 356 ? -16.362 -13.373 27.415 1.00 97.88 356 ALA A C 1
ATOM 2645 O O . ALA A 1 356 ? -17.181 -14.282 27.268 1.00 97.88 356 ALA A O 1
ATOM 2646 N N . HIS A 1 357 ? -15.106 -13.583 27.789 1.00 98.38 357 HIS A N 1
ATOM 2647 C CA . HIS A 1 357 ? -14.527 -14.866 28.155 1.00 98.38 357 HIS A CA 1
ATOM 2648 C C . HIS A 1 357 ? -13.710 -14.705 29.433 1.00 98.38 357 HIS A C 1
ATOM 2650 O O . HIS A 1 357 ? -12.703 -14.007 29.422 1.00 98.38 357 HIS A O 1
ATOM 2656 N N . ASN A 1 358 ? -14.135 -15.335 30.530 1.00 97.69 358 ASN A N 1
ATOM 2657 C CA . ASN A 1 358 ? -13.492 -15.238 31.849 1.00 97.69 358 ASN A CA 1
ATOM 2658 C C . ASN A 1 358 ? -13.378 -13.806 32.426 1.00 97.69 358 ASN A C 1
ATOM 2660 O O . ASN A 1 358 ? -12.477 -13.533 33.219 1.00 97.69 358 ASN A O 1
ATOM 2664 N N . LEU A 1 359 ? -14.287 -12.895 32.059 1.00 97.38 359 LEU A N 1
ATOM 2665 C CA . LEU A 1 359 ? -14.440 -11.581 32.692 1.00 97.38 359 LEU A CA 1
ATOM 2666 C C . LEU A 1 359 ? -15.864 -11.036 32.547 1.00 97.38 359 LEU A C 1
ATOM 2668 O O . LEU A 1 359 ? -16.621 -11.490 31.692 1.00 97.38 359 LEU A O 1
ATOM 2672 N N . GLU A 1 360 ? -16.171 -10.002 33.326 1.00 97.31 360 GLU A N 1
ATOM 2673 C CA . GLU A 1 360 ? -17.327 -9.138 33.085 1.00 97.31 360 GLU A CA 1
ATOM 2674 C C . GLU A 1 360 ? -16.954 -8.047 32.065 1.00 97.31 360 GLU A C 1
ATOM 2676 O O . GLU A 1 360 ? -15.926 -7.382 32.247 1.00 97.31 360 GLU A O 1
ATOM 2681 N N . PRO A 1 361 ? -17.736 -7.856 30.986 1.00 96.44 361 PRO A N 1
ATOM 2682 C CA . PRO A 1 361 ? -17.456 -6.831 29.987 1.00 96.44 361 PRO A CA 1
ATOM 2683 C C . PRO A 1 361 ? -17.713 -5.411 30.525 1.00 96.44 361 PRO A C 1
ATOM 2685 O O . PRO A 1 361 ? -18.491 -5.233 31.467 1.00 96.44 361 PRO A O 1
ATOM 2688 N N . PRO A 1 362 ? -17.109 -4.373 29.915 1.00 96.38 362 PRO A N 1
ATOM 2689 C CA . PRO A 1 362 ? -17.470 -2.992 30.215 1.00 96.38 362 PRO A CA 1
ATOM 2690 C C . PRO A 1 362 ? -18.920 -2.687 29.804 1.00 96.38 362 PRO A C 1
ATOM 2692 O O . PRO A 1 362 ? -19.514 -3.374 28.972 1.00 96.38 362 PRO A O 1
ATOM 2695 N N . GLY A 1 363 ? -19.486 -1.619 30.373 1.00 96.50 363 GLY A N 1
ATOM 2696 C CA . GLY A 1 363 ? -20.800 -1.119 29.965 1.00 96.50 363 GLY A CA 1
ATOM 2697 C C . GLY A 1 363 ? -20.815 -0.643 28.507 1.00 96.50 363 GLY A C 1
ATOM 2698 O O . GLY A 1 363 ? -19.791 -0.217 27.975 1.00 96.50 363 GLY A O 1
ATOM 2699 N N . THR A 1 364 ? -21.988 -0.694 27.874 1.00 97.19 364 THR A N 1
ATOM 2700 C CA . THR A 1 364 ? -22.197 -0.336 26.457 1.00 97.19 364 THR A CA 1
ATOM 2701 C C . THR A 1 364 ? -22.610 1.120 26.240 1.00 97.19 364 THR A C 1
ATOM 2703 O O . THR A 1 364 ? -22.782 1.547 25.106 1.00 97.19 364 THR A O 1
ATOM 2706 N N . GLU A 1 365 ? -22.825 1.882 27.307 1.00 97.44 365 GLU A N 1
ATOM 2707 C CA . GLU A 1 365 ? -23.151 3.307 27.234 1.00 97.44 365 GLU A CA 1
ATOM 2708 C C . GLU A 1 365 ? -21.844 4.104 27.292 1.00 97.44 365 GLU A C 1
ATOM 2710 O O . GLU A 1 365 ? -21.201 4.179 28.341 1.00 97.44 365 GLU A O 1
ATOM 2715 N N . VAL A 1 366 ? -21.418 4.657 26.154 1.00 96.69 366 VAL A N 1
ATOM 2716 C CA . VAL A 1 366 ? -20.121 5.328 26.010 1.00 96.69 366 VAL A CA 1
ATOM 2717 C C . VAL A 1 366 ? -20.333 6.830 25.871 1.00 96.69 366 VAL A C 1
ATOM 2719 O O . VAL A 1 366 ? -20.965 7.301 24.925 1.00 96.69 366 VAL A O 1
ATOM 2722 N N . ALA A 1 367 ? -19.782 7.597 26.811 1.00 94.56 367 ALA A N 1
ATOM 2723 C CA . ALA A 1 367 ? -19.763 9.051 26.719 1.00 94.56 367 ALA A CA 1
ATOM 2724 C C . ALA A 1 367 ? -18.765 9.514 25.644 1.00 94.56 367 ALA A C 1
ATOM 2726 O O . ALA A 1 367 ? -17.622 9.046 25.577 1.00 94.56 367 ALA A O 1
ATOM 2727 N N . THR A 1 368 ? -19.202 10.457 24.816 1.00 95.38 368 THR A N 1
ATOM 2728 C CA . THR A 1 368 ? -18.384 11.125 23.805 1.00 95.38 368 THR A CA 1
ATOM 2729 C C . THR A 1 368 ? -18.777 12.595 23.695 1.00 95.38 368 THR A C 1
ATOM 2731 O O . THR A 1 368 ? -19.781 13.035 24.259 1.00 95.38 368 THR A O 1
ATOM 2734 N N . SER A 1 369 ? -17.981 13.367 22.964 1.00 94.50 369 SER A N 1
ATOM 2735 C CA . SER A 1 369 ? -18.239 14.780 22.722 1.00 94.50 369 SER A CA 1
ATOM 2736 C C . SER A 1 369 ? -18.201 15.116 21.241 1.00 94.50 369 SER A C 1
ATOM 2738 O O . SER A 1 369 ? -17.606 14.406 20.424 1.00 94.50 369 SER A O 1
ATOM 2740 N N . LYS A 1 370 ? -18.777 16.267 20.894 1.00 94.81 370 LYS A N 1
ATOM 2741 C CA . LYS A 1 370 ? -18.642 16.863 19.561 1.00 94.81 370 LYS A CA 1
ATOM 2742 C C . LYS A 1 370 ? -17.183 16.916 19.100 1.00 94.81 370 LYS A C 1
ATOM 2744 O O . LYS A 1 370 ? -16.880 16.505 17.981 1.00 94.81 370 LYS A O 1
ATOM 2749 N N . ALA A 1 371 ? -16.276 17.397 19.950 1.00 94.38 371 ALA A N 1
ATOM 2750 C CA . ALA A 1 371 ? -14.862 17.532 19.606 1.00 94.38 371 ALA A CA 1
ATOM 2751 C C . ALA A 1 371 ? -14.205 16.174 19.306 1.00 94.38 371 ALA A C 1
ATOM 2753 O O . ALA A 1 371 ? -13.460 16.049 18.331 1.00 94.38 371 ALA A O 1
ATOM 2754 N N . GLU A 1 372 ? -14.521 15.154 20.105 1.00 95.56 372 GLU A N 1
ATOM 2755 C CA . GLU A 1 372 ? -13.998 13.801 19.925 1.00 95.56 372 GLU A CA 1
ATOM 2756 C C . GLU A 1 372 ? -14.503 13.160 18.622 1.00 95.56 372 GLU A C 1
ATOM 2758 O O . GLU A 1 372 ? -13.703 12.657 17.832 1.00 95.56 372 GLU A O 1
ATOM 2763 N N . LEU A 1 373 ? -15.805 13.253 18.331 1.00 97.75 373 LEU A N 1
ATOM 2764 C CA . LEU A 1 373 ? -16.373 12.712 17.091 1.00 97.75 373 LEU A CA 1
ATOM 2765 C C . LEU A 1 373 ? -15.812 13.407 15.839 1.00 97.75 373 LEU A C 1
ATOM 2767 O O . LEU A 1 373 ? -15.507 12.743 14.846 1.00 97.75 373 LEU A O 1
ATOM 2771 N N . HIS A 1 374 ? -15.602 14.729 15.880 1.00 97.88 374 HIS A N 1
ATOM 2772 C CA . HIS A 1 374 ? -14.925 15.457 14.794 1.00 97.88 374 HIS A CA 1
ATOM 2773 C C . HIS A 1 374 ? -13.482 14.975 14.597 1.00 97.88 374 HIS A C 1
ATOM 2775 O O . HIS A 1 374 ? -13.033 14.814 13.456 1.00 97.88 374 HIS A O 1
ATOM 2781 N N . ALA A 1 375 ? -12.755 14.719 15.689 1.00 96.38 375 ALA A N 1
ATOM 2782 C CA . ALA A 1 375 ? -11.396 14.190 15.631 1.00 96.38 375 ALA A CA 1
ATOM 2783 C C . ALA A 1 375 ? -11.365 12.781 15.019 1.00 96.38 375 ALA A C 1
ATOM 2785 O O . ALA A 1 375 ? -10.562 12.540 14.112 1.00 96.38 375 ALA A O 1
ATOM 2786 N N . PHE A 1 376 ? -12.266 11.882 15.432 1.00 98.50 376 PHE A N 1
ATOM 2787 C CA . PHE A 1 376 ? -12.396 10.551 14.834 1.00 98.50 376 PHE A CA 1
ATOM 2788 C C . PHE A 1 376 ? -12.711 10.621 13.344 1.00 98.50 376 PHE A C 1
ATOM 2790 O O . PHE A 1 376 ? -12.011 9.995 12.547 1.00 98.50 376 PHE A O 1
ATOM 2797 N N . PHE A 1 377 ? -13.696 11.431 12.948 1.00 98.75 377 PHE A N 1
ATOM 2798 C CA . PHE A 1 377 ? -14.060 11.598 11.544 1.00 98.75 377 PHE A CA 1
ATOM 2799 C C . PHE A 1 377 ? -12.861 12.059 10.705 1.00 98.75 377 PHE A C 1
ATOM 2801 O O . PHE A 1 377 ? -12.514 11.432 9.702 1.00 98.75 377 PHE A O 1
ATOM 2808 N N . LYS A 1 378 ? -12.169 13.118 11.146 1.00 98.44 378 LYS A N 1
ATOM 2809 C CA . LYS A 1 378 ? -11.002 13.662 10.442 1.00 98.44 378 LYS A CA 1
ATOM 2810 C C . LYS A 1 378 ? -9.853 12.654 10.355 1.00 98.44 378 LYS A C 1
ATOM 2812 O O . LYS A 1 378 ? -9.260 12.501 9.287 1.00 98.44 378 LYS A O 1
ATOM 2817 N N . ASN A 1 379 ? -9.524 11.983 11.458 1.00 96.88 379 ASN A N 1
ATOM 2818 C CA . ASN A 1 379 ? -8.384 11.070 11.527 1.00 96.88 379 ASN A CA 1
ATOM 2819 C C . ASN A 1 379 ? -8.628 9.786 10.729 1.00 96.88 379 ASN A C 1
ATOM 2821 O O . ASN A 1 379 ? -7.768 9.402 9.938 1.00 96.88 379 ASN A O 1
ATOM 2825 N N . MET A 1 380 ? -9.806 9.171 10.854 1.00 98.81 380 MET A N 1
ATOM 2826 C CA . MET A 1 380 ? -10.155 7.991 10.059 1.00 98.81 380 MET A CA 1
ATOM 2827 C C . MET A 1 380 ? -10.272 8.336 8.570 1.00 98.81 380 MET A C 1
ATOM 2829 O O . MET A 1 380 ? -9.807 7.582 7.718 1.00 98.81 380 MET A O 1
ATOM 2833 N N . TYR A 1 381 ? -10.796 9.517 8.219 1.00 98.75 381 TYR A N 1
ATOM 2834 C CA . TYR A 1 381 ? -10.790 9.954 6.823 1.00 98.75 381 TYR A CA 1
ATOM 2835 C C . TYR A 1 381 ? -9.366 10.175 6.292 1.00 98.75 381 TYR A C 1
ATOM 2837 O O . TYR A 1 381 ? -9.064 9.771 5.168 1.00 98.75 381 TYR A O 1
ATOM 2845 N N . ARG A 1 382 ? -8.449 10.732 7.098 1.00 98.69 382 ARG A N 1
ATOM 2846 C CA . ARG A 1 382 ? -7.019 10.823 6.747 1.00 98.69 382 ARG A CA 1
ATOM 2847 C C . ARG A 1 382 ? -6.421 9.443 6.491 1.00 98.69 382 ARG A C 1
ATOM 2849 O O . ARG A 1 382 ? -5.818 9.250 5.439 1.00 98.69 382 ARG A O 1
ATOM 2856 N N . MET A 1 383 ? -6.634 8.496 7.401 1.00 98.75 383 MET A N 1
ATOM 2857 C CA . MET A 1 383 ? -6.219 7.094 7.270 1.00 98.75 383 MET A CA 1
ATOM 2858 C C . MET A 1 383 ? -6.710 6.481 5.948 1.00 98.75 383 MET A C 1
ATOM 2860 O O . MET A 1 383 ? -5.903 6.044 5.129 1.00 98.75 383 MET A O 1
ATOM 2864 N N . ARG A 1 384 ? -8.014 6.581 5.659 1.00 98.81 384 ARG A N 1
ATOM 2865 C CA . ARG A 1 384 ? -8.614 6.123 4.394 1.00 98.81 384 ARG A CA 1
ATOM 2866 C C . ARG A 1 384 ? -7.963 6.763 3.168 1.00 98.81 384 ARG A C 1
ATOM 2868 O O . ARG A 1 384 ? -7.742 6.099 2.156 1.00 98.81 384 ARG A O 1
ATOM 2875 N N . ARG A 1 385 ? -7.686 8.069 3.215 1.00 98.56 385 ARG A N 1
ATOM 2876 C CA . ARG A 1 385 ? -7.061 8.788 2.096 1.00 98.56 385 ARG A CA 1
ATOM 2877 C C . ARG A 1 385 ? -5.600 8.399 1.896 1.00 98.56 385 ARG A C 1
ATOM 2879 O O . ARG A 1 385 ? -5.180 8.351 0.743 1.00 98.56 385 ARG A O 1
ATOM 2886 N N . VAL A 1 386 ? -4.858 8.099 2.961 1.00 98.50 386 VAL A N 1
ATOM 2887 C CA . VAL A 1 386 ? -3.498 7.548 2.862 1.00 98.50 386 VAL A CA 1
ATOM 2888 C C . VAL A 1 386 ? -3.515 6.234 2.085 1.00 98.50 386 VAL A C 1
ATOM 2890 O O . VAL A 1 386 ? -2.795 6.113 1.097 1.00 98.50 386 VAL A O 1
ATOM 2893 N N . GLU A 1 387 ? -4.400 5.309 2.452 1.00 98.62 387 GLU A N 1
ATOM 2894 C CA . GLU A 1 387 ? -4.510 3.989 1.816 1.00 98.62 387 GLU A CA 1
ATOM 2895 C C . GLU A 1 387 ? -4.918 4.079 0.337 1.00 98.62 387 GLU A C 1
ATOM 2897 O O . GLU A 1 387 ? -4.283 3.487 -0.536 1.00 98.62 387 GLU A O 1
ATOM 2902 N N . ILE A 1 388 ? -5.927 4.900 0.018 1.00 97.94 388 ILE A N 1
ATOM 2903 C CA . ILE A 1 388 ? -6.357 5.131 -1.374 1.00 97.94 388 ILE A CA 1
ATOM 2904 C C . ILE A 1 388 ? -5.220 5.734 -2.214 1.00 97.94 388 ILE A C 1
ATOM 2906 O O . ILE A 1 388 ? -5.068 5.416 -3.394 1.00 97.94 388 ILE A O 1
ATOM 2910 N N . THR A 1 389 ? -4.418 6.623 -1.630 1.00 98.06 389 THR A N 1
ATOM 2911 C CA . THR A 1 389 ? -3.261 7.197 -2.321 1.00 98.06 389 THR A CA 1
ATOM 2912 C C . THR A 1 389 ? -2.142 6.167 -2.480 1.00 98.06 389 THR A C 1
ATOM 2914 O O . THR A 1 389 ? -1.531 6.110 -3.545 1.00 98.06 389 THR A O 1
ATOM 2917 N N . ALA A 1 390 ? -1.895 5.312 -1.487 1.00 97.75 390 ALA A N 1
ATOM 2918 C CA . ALA A 1 390 ? -0.917 4.230 -1.582 1.00 97.75 390 ALA A CA 1
ATOM 2919 C C . ALA A 1 390 ? -1.272 3.222 -2.695 1.00 97.75 390 ALA A C 1
ATOM 2921 O O . ALA A 1 390 ? -0.404 2.862 -3.494 1.00 97.75 390 ALA A O 1
ATOM 2922 N N . ASP A 1 391 ? -2.551 2.846 -2.820 1.00 96.75 391 ASP A N 1
ATOM 2923 C CA . ASP A 1 391 ? -3.077 2.054 -3.945 1.00 96.75 391 ASP A CA 1
ATOM 2924 C C . ASP A 1 391 ? -2.741 2.698 -5.301 1.00 96.75 391 ASP A C 1
ATOM 2926 O O . ASP A 1 391 ? -2.218 2.045 -6.211 1.00 96.75 391 ASP A O 1
ATOM 2930 N N . LEU A 1 392 ? -2.983 4.008 -5.425 1.00 95.06 392 LEU A N 1
ATOM 2931 C CA . LEU A 1 392 ? -2.669 4.762 -6.635 1.00 95.06 392 LEU A CA 1
ATOM 2932 C C . LEU A 1 392 ? -1.169 4.725 -6.957 1.00 95.06 392 LEU A C 1
ATOM 2934 O O . LEU A 1 392 ? -0.809 4.495 -8.113 1.00 95.06 392 LEU A O 1
ATOM 2938 N N . LEU A 1 393 ? -0.294 4.920 -5.965 1.00 93.31 393 LEU A N 1
ATOM 2939 C CA . LEU A 1 393 ? 1.160 4.871 -6.162 1.00 93.31 393 LEU A CA 1
ATOM 2940 C C . LEU A 1 393 ? 1.628 3.510 -6.662 1.00 93.31 393 LEU A C 1
ATOM 2942 O O . LEU A 1 393 ? 2.490 3.440 -7.541 1.00 93.31 393 LEU A O 1
ATOM 2946 N N . TYR A 1 394 ? 1.042 2.433 -6.148 1.00 91.44 394 TYR A N 1
ATOM 2947 C CA . TYR A 1 394 ? 1.371 1.089 -6.600 1.00 91.44 394 TYR A CA 1
ATOM 2948 C C . TYR A 1 394 ? 0.888 0.833 -8.026 1.00 91.44 394 TYR A C 1
ATOM 2950 O O . TYR A 1 394 ? 1.639 0.333 -8.862 1.00 91.44 394 TYR A O 1
ATOM 2958 N N . LYS A 1 395 ? -0.343 1.241 -8.356 1.00 88.00 395 LYS A N 1
ATOM 2959 C CA . LYS A 1 395 ? -0.878 1.155 -9.727 1.00 88.00 395 LYS A CA 1
ATOM 2960 C C . LYS A 1 395 ? -0.060 1.981 -10.723 1.00 88.00 395 LYS A C 1
ATOM 2962 O O . LYS A 1 395 ? 0.066 1.595 -11.883 1.00 88.00 395 LYS A O 1
ATOM 2967 N N . GLN A 1 396 ? 0.536 3.083 -10.267 1.00 90.88 396 GLN A N 1
ATOM 2968 C CA . GLN A 1 396 ? 1.488 3.900 -11.027 1.00 90.88 396 GLN A CA 1
ATOM 2969 C C . GLN A 1 396 ? 2.908 3.307 -11.075 1.00 90.88 396 GLN A C 1
ATOM 2971 O O . GLN A 1 396 ? 3.775 3.890 -11.722 1.00 90.88 396 GLN A O 1
ATOM 2976 N N . LYS A 1 397 ? 3.149 2.161 -10.423 1.00 92.00 397 LYS A N 1
ATOM 2977 C CA . LYS A 1 397 ? 4.457 1.498 -10.271 1.00 92.00 397 LYS A CA 1
ATOM 2978 C C . LYS A 1 397 ? 5.517 2.358 -9.574 1.00 92.00 397 LYS A C 1
ATOM 2980 O O . LYS A 1 397 ? 6.708 2.098 -9.713 1.00 92.00 397 LYS A O 1
ATOM 2985 N N . LEU A 1 398 ? 5.088 3.380 -8.834 1.00 90.56 398 LEU A N 1
ATOM 2986 C CA . LEU A 1 398 ? 5.973 4.217 -8.027 1.00 90.56 398 LEU A CA 1
ATOM 2987 C C . LEU A 1 398 ? 6.291 3.547 -6.685 1.00 90.56 398 LEU A C 1
ATOM 2989 O O . LEU A 1 398 ? 7.408 3.662 -6.195 1.00 90.56 398 LEU A O 1
ATOM 2993 N N . ALA A 1 399 ? 5.322 2.819 -6.123 1.00 91.00 399 ALA A N 1
ATOM 2994 C CA . ALA A 1 399 ? 5.542 1.874 -5.033 1.00 91.00 399 ALA A CA 1
ATOM 2995 C C . ALA A 1 399 ? 5.669 0.448 -5.595 1.00 91.00 399 ALA A C 1
ATOM 2997 O O . ALA A 1 399 ? 5.048 0.115 -6.608 1.00 91.00 399 ALA A O 1
ATOM 2998 N N . ARG A 1 400 ? 6.476 -0.398 -4.947 1.00 89.00 400 ARG A N 1
ATOM 2999 C CA . ARG A 1 400 ? 6.796 -1.762 -5.405 1.00 89.00 400 ARG A CA 1
ATOM 3000 C C . ARG A 1 400 ? 6.857 -2.754 -4.244 1.00 89.00 400 ARG A C 1
ATOM 3002 O O . ARG A 1 400 ? 6.872 -2.361 -3.085 1.00 89.00 400 ARG A O 1
ATOM 3009 N N . GLY A 1 401 ? 6.943 -4.044 -4.566 1.00 93.38 401 GLY A N 1
ATOM 3010 C CA . GLY A 1 401 ? 7.009 -5.110 -3.564 1.00 93.38 401 GLY A CA 1
ATOM 3011 C C . GLY A 1 401 ? 5.646 -5.382 -2.932 1.00 93.38 401 GLY A C 1
ATOM 3012 O O . GLY A 1 401 ? 4.637 -5.424 -3.637 1.00 93.38 401 GLY A O 1
ATOM 3013 N N . PHE A 1 402 ? 5.621 -5.592 -1.618 1.00 95.19 402 PHE A N 1
ATOM 3014 C CA . PHE A 1 402 ? 4.383 -5.792 -0.868 1.00 95.19 402 PHE A CA 1
ATOM 3015 C C . PHE A 1 402 ? 3.701 -4.460 -0.547 1.00 95.19 402 PHE A C 1
ATOM 3017 O O . PHE A 1 402 ? 4.372 -3.474 -0.258 1.00 95.19 402 PHE A O 1
ATOM 3024 N N . LEU A 1 403 ? 2.367 -4.453 -0.582 1.00 97.75 403 LEU A N 1
ATOM 3025 C CA . LEU A 1 403 ? 1.525 -3.343 -0.141 1.00 97.75 403 LEU A CA 1
ATOM 3026 C C . LEU A 1 403 ? 0.209 -3.904 0.407 1.00 97.75 403 LEU A C 1
ATOM 3028 O O . LEU A 1 403 ? -0.543 -4.539 -0.340 1.00 97.75 403 LEU A O 1
ATOM 3032 N N . HIS A 1 404 ? -0.051 -3.687 1.698 1.00 98.44 404 HIS A N 1
ATOM 3033 C CA . HIS A 1 404 ? -1.212 -4.222 2.414 1.00 98.44 404 HIS A CA 1
ATOM 3034 C C . HIS A 1 404 ? -2.068 -3.073 2.948 1.00 98.44 404 HIS A C 1
ATOM 3036 O O . HIS A 1 404 ? -1.717 -2.460 3.947 1.00 98.44 404 HIS A O 1
ATOM 3042 N N . LEU A 1 405 ? -3.196 -2.803 2.288 1.00 98.31 405 LEU A N 1
ATOM 3043 C CA . LEU A 1 405 ? -4.043 -1.649 2.601 1.00 98.31 405 LEU A CA 1
ATOM 3044 C C . LEU A 1 405 ? -5.079 -1.984 3.677 1.00 98.31 405 LEU A C 1
ATOM 3046 O O . LEU A 1 405 ? -5.784 -2.987 3.550 1.00 98.31 405 LEU A O 1
ATOM 3050 N N . ALA A 1 406 ? -5.189 -1.191 4.737 1.00 98.00 406 ALA A N 1
ATOM 3051 C CA . ALA A 1 406 ? -6.125 -1.446 5.835 1.00 98.00 406 ALA A CA 1
ATOM 3052 C C . ALA A 1 406 ? -7.446 -0.667 5.733 1.00 98.00 406 ALA A C 1
ATOM 3054 O O . ALA A 1 406 ? -8.174 -0.564 6.719 1.00 98.00 406 ALA A O 1
ATOM 3055 N N . ASP A 1 407 ? -7.794 -0.146 4.555 1.00 98.38 407 ASP A N 1
ATOM 3056 C CA . ASP A 1 407 ? -9.036 0.598 4.380 1.00 98.38 407 ASP A CA 1
ATOM 3057 C C . ASP A 1 407 ? -10.277 -0.258 4.696 1.00 98.38 407 ASP A C 1
ATOM 3059 O O . ASP A 1 407 ? -10.448 -1.376 4.194 1.00 98.38 407 ASP A O 1
ATOM 3063 N N . GLY A 1 408 ? -11.134 0.290 5.558 1.00 98.44 408 GLY A N 1
ATOM 3064 C CA . GLY A 1 408 ? -12.248 -0.407 6.205 1.00 98.44 408 GLY A CA 1
ATOM 3065 C C . GLY A 1 408 ? -11.991 -0.757 7.675 1.00 98.44 408 GLY A C 1
ATOM 3066 O O . GLY A 1 408 ? -12.950 -0.969 8.406 1.00 98.44 408 GLY A O 1
ATOM 3067 N N . GLN A 1 409 ? -10.733 -0.743 8.128 1.00 98.81 409 GLN A N 1
ATOM 3068 C CA . GLN A 1 409 ? -10.347 -1.071 9.508 1.00 98.81 409 GLN A CA 1
ATOM 3069 C C . GLN A 1 409 ? -9.990 0.168 10.343 1.00 98.81 409 GLN A C 1
ATOM 3071 O O . GLN A 1 409 ? -9.381 0.041 11.397 1.00 98.81 409 GLN A O 1
ATOM 3076 N N . GLU A 1 410 ? -10.335 1.383 9.899 1.00 98.81 410 GLU A N 1
ATOM 3077 C CA . GLU A 1 410 ? -9.864 2.636 10.515 1.00 98.81 410 GLU A CA 1
ATOM 3078 C C . GLU A 1 410 ? -10.282 2.814 11.980 1.00 98.81 410 GLU A C 1
ATOM 3080 O O . GLU A 1 410 ? -9.555 3.450 12.746 1.00 98.81 410 GLU A O 1
ATOM 3085 N N . ALA A 1 411 ? -11.432 2.257 12.372 1.00 98.88 411 ALA A N 1
ATOM 3086 C CA . ALA A 1 411 ? -11.939 2.351 13.739 1.00 98.88 411 ALA A CA 1
ATOM 3087 C C . ALA A 1 411 ? -11.015 1.673 14.759 1.00 98.88 411 ALA A C 1
ATOM 3089 O O . ALA A 1 411 ? -10.928 2.153 15.888 1.00 98.88 411 ALA A O 1
ATOM 3090 N N . VAL A 1 412 ? -10.288 0.620 14.364 1.00 98.81 412 VAL A N 1
ATOM 3091 C CA . VAL A 1 412 ? -9.386 -0.118 15.258 1.00 98.81 412 VAL A CA 1
ATOM 3092 C C . VAL A 1 412 ? -8.232 0.771 15.755 1.00 98.81 412 VAL A C 1
ATOM 3094 O O . VAL A 1 412 ? -8.195 1.076 16.949 1.00 98.81 412 VAL A O 1
ATOM 3097 N N . PRO A 1 413 ? -7.324 1.281 14.898 1.00 98.31 413 PRO A N 1
ATOM 3098 C CA . PRO A 1 413 ? -6.241 2.143 15.355 1.00 98.31 413 PRO A CA 1
ATOM 3099 C C . PRO A 1 413 ? -6.755 3.478 15.907 1.00 98.31 413 PRO A C 1
ATOM 3101 O O . PRO A 1 413 ? -6.199 3.976 16.881 1.00 98.31 413 PRO A O 1
ATOM 3104 N N . ALA A 1 414 ? -7.823 4.062 15.348 1.00 98.50 414 ALA A N 1
ATOM 3105 C CA . ALA A 1 414 ? -8.358 5.328 15.852 1.00 98.50 414 ALA A CA 1
ATOM 3106 C C . ALA A 1 414 ? -8.926 5.200 17.276 1.00 98.50 414 ALA A C 1
ATOM 3108 O O . ALA A 1 414 ? -8.625 6.033 18.131 1.00 98.50 414 ALA A O 1
ATOM 3109 N N . GLY A 1 415 ? -9.712 4.153 17.543 1.00 98.38 415 GLY A N 1
ATOM 3110 C CA . GLY A 1 415 ? -10.282 3.894 18.863 1.00 98.38 415 GLY A CA 1
ATOM 3111 C C . GLY A 1 415 ? -9.212 3.499 19.879 1.00 98.38 415 GLY A C 1
ATOM 3112 O O . GLY A 1 415 ? -9.241 3.974 21.013 1.00 98.38 415 GLY A O 1
ATOM 3113 N N . MET A 1 416 ? -8.223 2.699 19.466 1.00 98.56 416 MET A N 1
ATOM 3114 C CA . MET A 1 416 ? -7.094 2.344 20.324 1.00 98.56 416 MET A CA 1
ATOM 3115 C C . MET A 1 416 ? -6.286 3.575 20.747 1.00 98.56 416 MET A C 1
ATOM 3117 O O . MET A 1 416 ? -6.053 3.765 21.939 1.00 98.56 416 MET A O 1
ATOM 3121 N N . GLU A 1 417 ? -5.901 4.447 19.810 1.00 97.44 417 GLU A N 1
ATOM 3122 C CA . GLU A 1 417 ? -5.140 5.660 20.145 1.00 97.44 417 GLU A CA 1
ATOM 3123 C C . GLU A 1 417 ? -5.907 6.618 21.062 1.00 97.44 417 GLU A C 1
ATOM 3125 O O . GLU A 1 417 ? -5.288 7.314 21.860 1.00 97.44 417 GLU A O 1
ATOM 3130 N N . ALA A 1 418 ? -7.242 6.634 21.014 1.00 96.44 418 ALA A N 1
ATOM 3131 C CA . ALA A 1 418 ? -8.043 7.440 21.936 1.00 96.44 418 ALA A CA 1
ATOM 3132 C C . ALA A 1 418 ? -8.018 6.931 23.392 1.00 96.44 418 ALA A C 1
ATOM 3134 O O . ALA A 1 418 ? -8.373 7.676 24.304 1.00 96.44 418 ALA A O 1
ATOM 3135 N N . ALA A 1 419 ? -7.609 5.680 23.627 1.00 96.81 419 ALA A N 1
ATOM 3136 C CA . ALA A 1 419 ? -7.532 5.065 24.955 1.00 96.81 419 ALA A CA 1
ATOM 3137 C C . ALA A 1 419 ? -6.090 4.851 25.464 1.00 96.81 419 ALA A C 1
ATOM 3139 O O . ALA A 1 419 ? -5.865 4.594 26.654 1.00 96.81 419 ALA A O 1
ATOM 3140 N N . LEU A 1 420 ? -5.101 4.933 24.574 1.00 96.81 420 LEU A N 1
ATOM 3141 C CA . LEU A 1 420 ? -3.685 4.716 24.865 1.00 96.81 420 LEU A CA 1
ATOM 3142 C C . LEU A 1 420 ? -2.925 6.045 24.979 1.00 96.81 420 LEU A C 1
ATOM 3144 O O . LEU A 1 420 ? -3.431 7.116 24.659 1.00 96.81 420 LEU A O 1
ATOM 3148 N N . THR A 1 421 ? -1.681 5.984 25.452 1.00 94.75 421 THR A N 1
ATOM 3149 C CA . THR A 1 421 ? -0.731 7.101 25.363 1.00 94.75 421 THR A CA 1
ATOM 3150 C C . THR A 1 421 ? 0.446 6.735 24.460 1.00 94.75 421 THR A C 1
ATOM 3152 O O . THR A 1 421 ? 0.661 5.570 24.111 1.00 94.75 421 THR A O 1
ATOM 3155 N N . PHE A 1 422 ? 1.272 7.719 24.096 1.00 95.75 422 PHE A N 1
ATOM 3156 C CA . PHE A 1 422 ? 2.491 7.473 23.312 1.00 95.75 422 PHE A CA 1
ATOM 3157 C C . PHE A 1 422 ? 3.587 6.706 24.072 1.00 95.75 422 PHE A C 1
ATOM 3159 O O . PHE A 1 422 ? 4.609 6.335 23.494 1.00 95.75 422 PHE A O 1
ATOM 3166 N N . GLN A 1 423 ? 3.371 6.435 25.358 1.00 96.94 423 GLN A N 1
ATOM 3167 C CA . GLN A 1 423 ? 4.262 5.705 26.251 1.00 96.94 423 GLN A CA 1
ATOM 3168 C C . GLN A 1 423 ? 3.899 4.220 26.321 1.00 96.94 423 GLN A C 1
ATOM 3170 O O . GLN A 1 423 ? 4.784 3.397 26.564 1.00 96.94 423 GLN A O 1
ATOM 3175 N N . ASP A 1 424 ? 2.638 3.879 26.038 1.00 98.44 424 ASP A N 1
ATOM 3176 C CA . ASP A 1 424 ? 2.240 2.503 25.755 1.00 98.44 424 ASP A CA 1
ATOM 3177 C C . ASP A 1 424 ? 2.923 2.039 24.463 1.00 98.44 424 ASP A C 1
ATOM 3179 O O . ASP A 1 424 ? 3.104 2.822 23.528 1.00 98.44 424 ASP A O 1
ATOM 3183 N N . SER A 1 425 ? 3.336 0.776 24.408 1.00 98.75 425 SER A N 1
ATOM 3184 C CA . SER A 1 425 ? 4.013 0.221 23.232 1.00 98.75 425 SER A CA 1
ATOM 3185 C C . SER A 1 425 ? 3.015 -0.445 22.293 1.00 98.75 425 SER A C 1
ATOM 3187 O O . SER A 1 425 ? 2.166 -1.196 22.757 1.00 98.75 425 SER A O 1
ATOM 3189 N N . ILE A 1 426 ? 3.154 -0.251 20.979 1.00 98.88 426 ILE A N 1
ATOM 3190 C CA . ILE A 1 426 ? 2.369 -0.988 19.974 1.00 98.88 426 ILE A CA 1
ATOM 3191 C C . ILE A 1 426 ? 3.303 -1.707 19.005 1.00 98.88 426 ILE A C 1
ATOM 3193 O O . ILE A 1 426 ? 4.282 -1.128 18.527 1.00 98.88 426 ILE A O 1
ATOM 3197 N N . ILE A 1 427 ? 2.986 -2.965 18.706 1.00 98.75 427 ILE A N 1
ATOM 3198 C CA . ILE A 1 427 ? 3.621 -3.761 17.655 1.00 98.75 427 ILE A CA 1
ATOM 3199 C C . ILE A 1 427 ? 2.544 -4.492 16.844 1.00 98.75 427 ILE A C 1
ATOM 3201 O O . ILE A 1 427 ? 1.565 -4.981 17.412 1.00 98.75 427 ILE A O 1
ATOM 3205 N N . GLN A 1 428 ? 2.703 -4.556 15.522 1.00 97.69 428 GLN A N 1
ATOM 3206 C CA . GLN A 1 428 ? 1.706 -5.123 14.610 1.00 97.69 428 GLN A CA 1
ATOM 3207 C C . GLN A 1 428 ? 2.372 -5.984 13.530 1.00 97.69 428 GLN A C 1
ATOM 3209 O O . GLN A 1 428 ? 3.589 -5.993 13.359 1.00 97.69 428 GLN A O 1
ATOM 3214 N N . SER A 1 429 ? 1.568 -6.753 12.798 1.00 96.88 429 SER A N 1
ATOM 3215 C CA . SER A 1 429 ? 2.006 -7.355 11.536 1.00 96.88 429 SER A CA 1
ATOM 3216 C C . SER A 1 429 ? 2.135 -6.299 10.418 1.00 96.88 429 SER A C 1
ATOM 3218 O O . SER A 1 429 ? 2.035 -5.104 10.657 1.00 96.88 429 SER A O 1
ATOM 3220 N N . TYR A 1 430 ? 2.337 -6.724 9.177 1.00 98.06 430 TYR A N 1
ATOM 3221 C CA . TYR A 1 430 ? 2.664 -5.888 8.010 1.00 98.06 430 TYR A CA 1
ATOM 3222 C C . TYR A 1 430 ? 1.541 -4.979 7.465 1.00 98.06 430 TYR A C 1
ATOM 3224 O O . TYR A 1 430 ? 1.710 -4.393 6.394 1.00 98.06 430 TYR A O 1
ATOM 3232 N N . ARG A 1 431 ? 0.365 -4.928 8.104 1.00 98.38 431 ARG A N 1
ATOM 3233 C CA . ARG A 1 431 ? -0.764 -4.065 7.704 1.00 98.38 431 ARG A CA 1
ATOM 3234 C C . ARG A 1 431 ? -0.856 -2.870 8.652 1.00 98.38 431 ARG A C 1
ATOM 3236 O O . ARG A 1 431 ? -1.855 -2.662 9.326 1.00 98.38 431 ARG A O 1
ATOM 3243 N N . ASP A 1 432 ? 0.232 -2.127 8.743 1.00 98.31 432 ASP A N 1
ATOM 3244 C CA . ASP A 1 432 ? 0.518 -1.220 9.851 1.00 98.31 432 ASP A CA 1
ATOM 3245 C C . ASP A 1 432 ? 0.392 0.270 9.509 1.00 98.31 432 ASP A C 1
ATOM 3247 O O . ASP A 1 432 ? 0.691 1.124 10.341 1.00 98.31 432 ASP A O 1
ATOM 3251 N N . HIS A 1 433 ? -0.070 0.617 8.307 1.00 98.75 433 HIS A N 1
ATOM 3252 C CA . HIS A 1 433 ? -0.093 2.001 7.814 1.00 98.75 433 HIS A CA 1
ATOM 3253 C C . HIS A 1 433 ? -0.965 2.897 8.681 1.00 98.75 433 HIS A C 1
ATOM 3255 O O . HIS A 1 433 ? -0.551 3.988 9.073 1.00 98.75 433 HIS A O 1
ATOM 3261 N N . LEU A 1 434 ? -2.163 2.423 9.020 1.00 98.56 434 LEU A N 1
ATOM 3262 C CA . LEU A 1 434 ? -3.099 3.188 9.834 1.00 98.56 434 LEU A CA 1
ATOM 3263 C C . LEU A 1 434 ? -2.596 3.361 11.266 1.00 98.56 434 LEU A C 1
ATOM 3265 O O . LEU A 1 434 ? -2.663 4.466 11.801 1.00 98.56 434 LEU A O 1
ATOM 3269 N N . THR A 1 435 ? -2.024 2.312 11.855 1.00 98.50 435 THR A N 1
ATOM 3270 C CA . THR A 1 435 ? -1.400 2.373 13.181 1.00 98.50 435 THR A CA 1
ATOM 3271 C C . THR A 1 435 ? -0.189 3.297 13.176 1.00 98.50 435 THR A C 1
ATOM 3273 O O . THR A 1 435 ? -0.056 4.113 14.079 1.00 98.50 435 THR A O 1
ATOM 3276 N N . PHE A 1 436 ? 0.648 3.272 12.136 1.00 98.62 436 PHE A N 1
ATOM 3277 C CA . PHE A 1 436 ? 1.754 4.217 11.982 1.00 98.62 436 PHE A CA 1
ATOM 3278 C C . PHE A 1 436 ? 1.259 5.671 11.973 1.00 98.62 436 PHE A C 1
ATOM 3280 O O . PHE A 1 436 ? 1.803 6.501 12.702 1.00 98.62 436 PHE A O 1
ATOM 3287 N N . ILE A 1 437 ? 0.201 5.977 11.211 1.00 98.44 437 ILE A N 1
ATOM 3288 C CA . ILE A 1 437 ? -0.423 7.310 11.202 1.00 98.44 437 ILE A CA 1
ATOM 3289 C C . ILE A 1 437 ? -1.019 7.658 12.577 1.00 98.44 437 ILE A C 1
ATOM 3291 O O . ILE A 1 437 ? -0.829 8.775 13.060 1.00 98.44 437 ILE A O 1
ATOM 3295 N N . GLY A 1 438 ? -1.696 6.711 13.235 1.00 95.88 438 GLY A N 1
ATOM 3296 C CA . GLY A 1 438 ? -2.243 6.878 14.587 1.00 95.88 438 GLY A CA 1
ATOM 3297 C C . GLY A 1 438 ? -1.163 7.185 15.627 1.00 95.88 438 GLY A C 1
ATOM 3298 O O . GLY A 1 438 ? -1.300 8.120 16.411 1.00 95.88 438 GLY A O 1
ATOM 3299 N N . ARG A 1 439 ? -0.017 6.501 15.540 1.00 96.38 439 ARG A N 1
ATOM 3300 C CA . ARG A 1 439 ? 1.178 6.713 16.372 1.00 96.38 439 ARG A CA 1
ATOM 3301 C C . ARG A 1 439 ? 1.983 7.953 15.990 1.00 96.38 439 ARG A C 1
ATOM 3303 O O . ARG A 1 439 ? 3.157 8.057 16.335 1.00 96.38 439 ARG A O 1
ATOM 3310 N N . GLY A 1 440 ? 1.394 8.912 15.280 1.00 93.62 440 GLY A N 1
ATOM 3311 C CA . GLY A 1 440 ? 2.026 10.189 14.941 1.00 93.62 440 GLY A CA 1
ATOM 3312 C C . GLY A 1 440 ? 3.036 10.120 13.793 1.00 93.62 440 GLY A C 1
ATOM 3313 O O . GLY A 1 440 ? 3.845 11.034 13.626 1.00 93.62 440 GLY A O 1
ATOM 3314 N N . GLY A 1 441 ? 3.017 9.046 13.007 1.00 96.31 441 GLY A N 1
ATOM 3315 C CA . GLY A 1 441 ? 3.611 9.032 11.679 1.00 96.31 441 GLY A CA 1
ATOM 3316 C C . GLY A 1 441 ? 2.872 9.988 10.742 1.00 96.31 441 GLY A C 1
ATOM 3317 O O . GLY A 1 441 ? 1.655 10.159 10.821 1.00 96.31 441 GLY A O 1
ATOM 3318 N N . THR A 1 442 ? 3.602 10.644 9.850 1.00 97.94 442 THR A N 1
ATOM 3319 C CA . THR A 1 442 ? 3.006 11.574 8.883 1.00 97.94 442 THR A CA 1
ATOM 3320 C C . THR A 1 442 ? 2.720 10.881 7.548 1.00 97.94 442 THR A C 1
ATOM 3322 O O . THR A 1 442 ? 3.456 9.970 7.156 1.00 97.94 442 THR A O 1
ATOM 3325 N N . PRO A 1 443 ? 1.715 11.344 6.778 1.00 98.56 443 PRO A N 1
ATOM 3326 C CA . PRO A 1 443 ? 1.501 10.859 5.415 1.00 98.56 443 PRO A CA 1
ATOM 3327 C C . PRO A 1 443 ? 2.743 11.016 4.526 1.00 98.56 443 PRO A C 1
ATOM 3329 O O . PRO A 1 443 ? 3.005 10.166 3.683 1.00 98.56 443 PRO A O 1
ATOM 3332 N N . GLN A 1 444 ? 3.544 12.068 4.739 1.00 98.31 444 GLN A N 1
ATOM 3333 C CA . GLN A 1 444 ? 4.785 12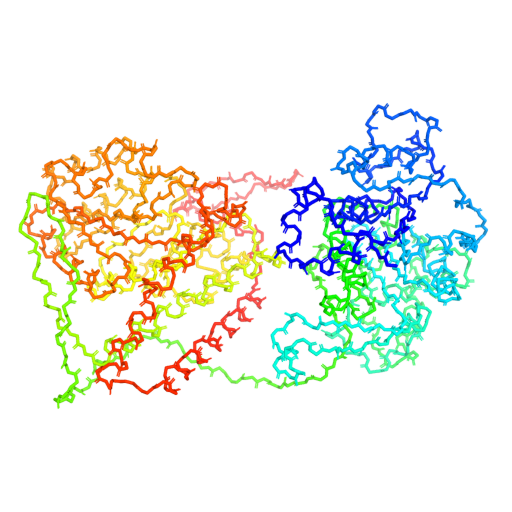.284 3.996 1.00 98.31 444 GLN A CA 1
ATOM 3334 C C . GLN A 1 444 ? 5.819 11.193 4.297 1.00 98.31 444 GLN A C 1
ATOM 3336 O O . GLN A 1 444 ? 6.362 10.626 3.354 1.00 98.31 444 GLN A O 1
ATOM 3341 N N . GLU A 1 445 ? 6.084 10.898 5.576 1.00 98.19 445 GLU A N 1
ATOM 3342 C CA . GLU A 1 445 ? 7.013 9.828 5.984 1.00 98.19 445 GLU A CA 1
ATOM 3343 C C . GLU A 1 445 ? 6.578 8.477 5.400 1.00 98.19 445 GLU A C 1
ATOM 3345 O O . GLU A 1 445 ? 7.407 7.727 4.885 1.00 98.19 445 GLU A O 1
ATOM 3350 N N . LEU A 1 446 ? 5.274 8.181 5.429 1.00 98.56 446 LEU A N 1
ATOM 3351 C CA . LEU A 1 446 ? 4.735 6.940 4.877 1.00 98.56 446 LEU A CA 1
ATOM 3352 C C . LEU A 1 446 ? 4.902 6.882 3.356 1.00 98.56 446 LEU A C 1
ATOM 3354 O O . LEU A 1 446 ? 5.458 5.918 2.836 1.00 98.56 446 LEU A O 1
ATOM 3358 N N . PHE A 1 447 ? 4.464 7.908 2.621 1.00 98.69 447 PHE A N 1
ATOM 3359 C CA . PHE A 1 447 ? 4.590 7.906 1.162 1.00 98.69 447 PHE A CA 1
ATOM 3360 C C . PHE A 1 447 ? 6.050 7.902 0.716 1.00 98.69 447 PHE A C 1
ATOM 3362 O O . PHE A 1 447 ? 6.380 7.214 -0.244 1.00 98.69 447 PHE A O 1
ATOM 3369 N N . ALA A 1 448 ? 6.933 8.623 1.408 1.00 98.56 448 ALA A N 1
ATOM 3370 C CA . ALA A 1 448 ? 8.358 8.604 1.112 1.00 98.56 448 ALA A CA 1
ATOM 3371 C C . ALA A 1 448 ? 8.944 7.198 1.314 1.00 98.56 448 ALA A C 1
ATOM 3373 O O . ALA A 1 448 ? 9.716 6.747 0.472 1.00 98.56 448 ALA A O 1
ATOM 3374 N N . GLU A 1 449 ? 8.511 6.462 2.342 1.00 98.50 449 GLU A N 1
ATOM 3375 C CA . GLU A 1 449 ? 8.927 5.070 2.547 1.00 98.50 449 GLU A CA 1
ATOM 3376 C C . GLU A 1 449 ? 8.424 4.144 1.430 1.00 98.50 449 GLU A C 1
ATOM 3378 O O . GLU A 1 449 ? 9.200 3.368 0.873 1.00 98.50 449 GLU A O 1
ATOM 3383 N N . LEU A 1 450 ? 7.151 4.265 1.033 1.00 98.06 450 LEU A N 1
ATOM 3384 C CA . LEU A 1 450 ? 6.585 3.482 -0.076 1.00 98.06 450 LEU A CA 1
ATOM 3385 C C . LEU A 1 450 ? 7.288 3.754 -1.413 1.00 98.06 450 LEU A C 1
ATOM 3387 O O . LEU A 1 450 ? 7.401 2.855 -2.247 1.00 98.06 450 LEU A O 1
ATOM 3391 N N . LEU A 1 451 ? 7.755 4.988 -1.610 1.00 97.44 451 LEU A N 1
ATOM 3392 C CA . LEU A 1 451 ? 8.515 5.429 -2.780 1.00 97.44 451 LEU A CA 1
ATOM 3393 C C . LEU A 1 451 ? 10.018 5.107 -2.685 1.00 97.44 451 LEU A C 1
ATOM 3395 O O . LEU A 1 451 ? 10.762 5.452 -3.604 1.00 97.44 451 LEU A O 1
ATOM 3399 N N . GLY A 1 452 ? 10.481 4.485 -1.593 1.00 96.62 452 GLY A N 1
ATOM 3400 C CA . GLY A 1 452 ? 11.893 4.163 -1.377 1.00 96.62 452 GLY A CA 1
ATOM 3401 C C . GLY A 1 452 ? 12.785 5.402 -1.260 1.00 96.62 452 GLY A C 1
ATOM 3402 O O . GLY A 1 452 ? 13.894 5.409 -1.788 1.00 96.62 452 GLY A O 1
ATOM 3403 N N . LYS A 1 453 ? 12.290 6.476 -0.637 1.00 96.94 453 LYS A N 1
ATOM 3404 C CA . LYS A 1 453 ? 13.004 7.747 -0.448 1.00 96.94 453 LYS A CA 1
ATOM 3405 C C . LYS A 1 453 ? 13.595 7.856 0.956 1.00 96.94 453 LYS A C 1
ATOM 3407 O O . LYS A 1 453 ? 13.052 7.325 1.921 1.00 96.94 453 LYS A O 1
ATOM 3412 N N . LYS A 1 454 ? 14.695 8.601 1.079 1.00 95.75 454 LYS A N 1
ATOM 3413 C CA . LYS A 1 454 ? 15.453 8.804 2.325 1.00 95.75 454 LYS A CA 1
ATOM 3414 C C . LYS A 1 454 ? 14.632 9.475 3.429 1.00 95.75 454 LYS A C 1
ATOM 3416 O O . LYS A 1 454 ? 14.894 9.265 4.609 1.00 95.75 454 LYS A O 1
ATOM 3421 N N . GLU A 1 455 ? 13.656 10.292 3.054 1.00 96.25 455 GLU A N 1
ATOM 3422 C CA . GLU A 1 455 ? 12.719 10.956 3.963 1.00 96.25 455 GLU A CA 1
ATOM 3423 C C . GLU A 1 455 ? 11.612 10.013 4.470 1.00 96.25 455 GLU A C 1
ATOM 3425 O O . GLU A 1 455 ? 10.746 10.439 5.234 1.00 96.25 455 GLU A O 1
ATOM 3430 N N . GLY A 1 456 ? 11.626 8.747 4.042 1.00 96.81 456 GLY A N 1
ATOM 3431 C CA . GLY A 1 456 ? 10.741 7.707 4.541 1.00 96.81 456 GLY A CA 1
ATOM 3432 C C . GLY A 1 456 ? 10.946 7.409 6.025 1.00 96.81 456 GLY A C 1
ATOM 3433 O O . GLY A 1 456 ? 12.016 7.658 6.587 1.00 96.81 456 GLY A O 1
ATOM 3434 N N . ALA A 1 457 ? 9.920 6.842 6.661 1.00 95.44 457 ALA A N 1
ATOM 3435 C CA . ALA A 1 457 ? 9.933 6.477 8.081 1.00 95.44 457 ALA A CA 1
ATOM 3436 C C . ALA A 1 457 ? 11.134 5.594 8.486 1.00 95.44 457 ALA A C 1
ATOM 3438 O O . ALA A 1 457 ? 11.658 5.721 9.593 1.00 95.44 457 ALA A O 1
ATOM 3439 N N . ALA A 1 458 ? 11.593 4.730 7.579 1.00 94.88 458 ALA A N 1
ATOM 3440 C CA . ALA A 1 458 ? 12.768 3.873 7.712 1.00 94.88 458 ALA A CA 1
ATOM 3441 C C . ALA A 1 458 ? 13.835 4.200 6.648 1.00 94.88 458 ALA A C 1
ATOM 3443 O O . ALA A 1 458 ? 14.667 3.361 6.300 1.00 94.88 458 ALA A O 1
ATOM 3444 N N . LYS A 1 459 ? 13.840 5.446 6.158 1.00 94.94 459 LYS A N 1
ATOM 3445 C CA . LYS A 1 459 ? 14.765 5.975 5.147 1.00 94.94 459 LYS A CA 1
ATOM 3446 C C . LYS A 1 459 ? 14.713 5.240 3.804 1.00 94.94 459 LYS A C 1
ATOM 3448 O O . LYS A 1 459 ? 15.725 5.174 3.111 1.00 94.94 459 LYS A O 1
ATOM 3453 N N . GLY A 1 460 ? 13.562 4.680 3.440 1.00 94.00 460 GLY A N 1
ATOM 3454 C CA . GLY A 1 460 ? 13.367 3.955 2.184 1.00 94.00 460 GLY A CA 1
ATOM 3455 C C . GLY A 1 460 ? 13.944 2.536 2.182 1.00 94.00 460 GLY A C 1
ATOM 3456 O O . GLY A 1 460 ? 14.028 1.924 1.117 1.00 94.00 460 GLY A O 1
ATOM 3457 N N . LEU A 1 461 ? 14.363 2.021 3.344 1.00 92.94 461 LEU A N 1
ATOM 3458 C CA . LEU A 1 461 ? 14.949 0.685 3.503 1.00 92.94 461 LEU A CA 1
ATOM 3459 C C . LEU A 1 461 ? 13.923 -0.376 3.925 1.00 92.94 461 LEU A C 1
ATOM 3461 O O . LEU A 1 461 ? 14.148 -1.563 3.695 1.00 92.94 461 LEU A O 1
ATOM 3465 N N . GLY A 1 462 ? 12.822 0.032 4.558 1.00 95.25 462 GLY A N 1
ATOM 3466 C CA . GLY A 1 462 ? 11.805 -0.873 5.090 1.00 95.25 462 GLY A CA 1
ATOM 3467 C C . GLY A 1 462 ? 10.669 -1.144 4.104 1.00 95.25 462 GLY A C 1
ATOM 3468 O O . GLY A 1 462 ? 10.168 -2.265 4.006 1.00 95.25 462 GLY A O 1
ATOM 3469 N N . GLY A 1 463 ? 10.269 -0.126 3.344 1.00 96.69 463 GLY A N 1
ATOM 3470 C CA . GLY A 1 463 ? 9.102 -0.192 2.472 1.00 96.69 463 GLY A CA 1
ATOM 3471 C C . GLY A 1 463 ? 7.794 -0.347 3.255 1.00 96.69 463 GLY A C 1
ATOM 3472 O O . GLY A 1 463 ? 7.669 0.064 4.405 1.00 96.69 463 GLY A O 1
ATOM 3473 N N . SER A 1 464 ? 6.789 -0.944 2.613 1.00 98.06 464 SER A N 1
ATOM 3474 C CA . SER A 1 464 ? 5.410 -0.950 3.120 1.00 98.06 464 SER A CA 1
ATOM 3475 C C . SER A 1 464 ? 5.202 -1.687 4.439 1.00 98.06 464 SER A C 1
ATOM 3477 O O . SER A 1 464 ? 4.291 -1.322 5.166 1.00 98.06 464 SER A O 1
ATOM 3479 N N . MET A 1 465 ? 5.984 -2.732 4.716 1.00 98.25 465 MET A N 1
ATOM 3480 C CA . MET A 1 465 ? 5.723 -3.637 5.841 1.00 98.25 465 MET A CA 1
ATOM 3481 C C . MET A 1 465 ? 6.441 -3.239 7.127 1.00 98.25 465 MET A C 1
ATOM 3483 O O . MET A 1 465 ? 6.195 -3.874 8.141 1.00 98.25 465 MET A O 1
ATOM 3487 N N . HIS A 1 466 ? 7.381 -2.293 7.068 1.00 98.31 466 HIS A N 1
ATOM 3488 C CA . HIS A 1 466 ? 8.371 -2.058 8.121 1.00 98.31 466 HIS A CA 1
ATOM 3489 C C . HIS A 1 466 ? 8.445 -0.570 8.472 1.00 98.31 466 HIS A C 1
ATOM 3491 O O . HIS A 1 466 ? 9.468 0.091 8.274 1.00 98.31 466 HIS A O 1
ATOM 3497 N N . LEU A 1 467 ? 7.334 -0.030 8.974 1.00 97.94 467 LEU A N 1
ATOM 3498 C CA . LEU A 1 467 ? 7.256 1.339 9.474 1.00 97.94 467 LEU A CA 1
ATOM 3499 C C . LEU A 1 467 ? 7.509 1.340 10.979 1.00 97.94 467 LEU A C 1
ATOM 3501 O O . LEU A 1 467 ? 6.982 0.496 11.681 1.00 97.94 467 LEU A O 1
ATOM 3505 N N . TYR A 1 468 ? 8.281 2.290 11.505 1.00 97.06 468 TYR A N 1
ATOM 3506 C CA . TYR A 1 468 ? 8.577 2.380 12.941 1.00 97.06 468 TYR A CA 1
ATOM 3507 C C . TYR A 1 468 ? 8.435 3.827 13.413 1.00 97.06 468 TYR A C 1
ATOM 3509 O O . TYR A 1 468 ? 8.782 4.757 12.686 1.00 97.06 468 TYR A O 1
ATOM 3517 N N . LYS A 1 469 ? 7.989 4.041 14.656 1.00 96.25 469 LYS A N 1
ATOM 3518 C CA . LYS A 1 469 ? 7.975 5.376 15.282 1.00 96.25 469 LYS A CA 1
ATOM 3519 C C . LYS A 1 469 ? 8.512 5.283 16.703 1.00 96.25 469 LYS A C 1
ATOM 3521 O O . LYS A 1 469 ? 7.768 5.139 17.670 1.00 96.25 469 LYS A O 1
ATOM 3526 N N . ARG A 1 470 ? 9.840 5.373 16.827 1.00 92.88 470 ARG A N 1
ATOM 3527 C CA . ARG A 1 470 ? 10.553 5.250 18.111 1.00 92.88 470 ARG A CA 1
ATOM 3528 C C . ARG A 1 470 ? 10.061 6.248 19.161 1.00 92.88 470 ARG A C 1
ATOM 3530 O O . ARG A 1 470 ? 9.899 5.871 20.315 1.00 92.88 470 ARG A O 1
ATOM 3537 N N . GLU A 1 471 ? 9.847 7.500 18.763 1.00 93.00 471 GLU A N 1
ATOM 3538 C CA . GLU A 1 471 ? 9.424 8.588 19.661 1.00 93.00 471 GLU A CA 1
ATOM 3539 C C . GLU A 1 471 ? 8.077 8.304 20.332 1.00 93.00 471 GLU A C 1
ATOM 3541 O O . GLU A 1 471 ? 7.865 8.698 21.475 1.00 93.00 471 GLU A O 1
ATOM 3546 N N . HIS A 1 472 ? 7.205 7.560 19.649 1.00 96.19 472 HIS A N 1
ATOM 3547 C CA . HIS A 1 472 ? 5.878 7.188 20.124 1.00 96.19 472 HIS A CA 1
ATOM 3548 C C . HIS A 1 472 ? 5.748 5.669 20.278 1.00 96.19 472 HIS A C 1
ATOM 3550 O O . HIS A 1 472 ? 4.700 5.110 19.978 1.00 96.19 472 HIS A O 1
ATOM 3556 N N . ASN A 1 473 ? 6.817 4.973 20.687 1.00 97.62 473 ASN A N 1
ATOM 3557 C CA . ASN A 1 473 ? 6.813 3.541 21.031 1.00 97.62 473 ASN A CA 1
ATOM 3558 C C . ASN A 1 473 ? 6.059 2.625 20.039 1.00 97.62 473 ASN A C 1
ATOM 3560 O O . ASN A 1 473 ? 5.411 1.658 20.443 1.00 97.62 473 ASN A O 1
ATOM 3564 N N . PHE A 1 474 ? 6.143 2.918 18.740 1.00 98.56 474 PHE A N 1
ATOM 3565 C CA . PHE A 1 474 ? 5.644 2.033 17.696 1.00 98.56 474 PHE A CA 1
ATOM 3566 C C . PHE A 1 474 ? 6.794 1.175 17.173 1.00 98.56 474 PHE A C 1
ATOM 3568 O O . PHE A 1 474 ? 7.706 1.671 16.503 1.00 98.56 474 PHE A O 1
ATOM 3575 N N . PHE A 1 475 ? 6.747 -0.110 17.519 1.00 98.19 475 PHE A N 1
ATOM 3576 C CA . PHE A 1 475 ? 7.770 -1.119 17.222 1.00 98.19 475 PHE A CA 1
ATOM 3577 C C . PHE A 1 475 ? 7.553 -1.808 15.872 1.00 98.19 475 PHE A C 1
ATOM 3579 O O . PHE A 1 475 ? 8.299 -2.716 15.519 1.00 98.19 475 PHE A O 1
ATOM 3586 N N . GLY A 1 476 ? 6.585 -1.303 15.115 1.00 93.06 476 GLY A N 1
ATOM 3587 C CA . GLY A 1 476 ? 6.478 -1.463 13.683 1.00 93.06 476 GLY A CA 1
ATOM 3588 C C . GLY A 1 476 ? 5.688 -2.652 13.186 1.00 93.06 476 GLY A C 1
ATOM 3589 O O . GLY A 1 476 ? 5.151 -3.440 13.969 1.00 93.06 476 GLY A O 1
ATOM 3590 N N . GLY A 1 477 ? 5.615 -2.722 11.859 1.00 96.06 477 GLY A N 1
ATOM 3591 C CA . GLY A 1 477 ? 5.077 -3.843 11.113 1.00 96.06 477 GLY A CA 1
ATOM 3592 C C . GLY A 1 477 ? 6.093 -4.973 10.958 1.00 96.06 477 GLY A C 1
ATOM 3593 O O . GLY A 1 477 ? 7.242 -4.796 10.530 1.00 96.06 477 GLY A O 1
ATOM 3594 N N . ILE A 1 478 ? 5.657 -6.174 11.325 1.00 97.19 478 ILE A N 1
ATOM 3595 C CA . ILE A 1 478 ? 6.452 -7.395 11.231 1.00 97.19 478 ILE A CA 1
ATOM 3596 C C . ILE A 1 478 ? 5.915 -8.272 10.097 1.00 97.19 478 ILE A C 1
ATOM 3598 O O . ILE A 1 478 ? 4.739 -8.651 10.064 1.00 97.19 478 ILE A O 1
ATOM 3602 N N . GLY A 1 479 ? 6.802 -8.589 9.149 1.00 95.31 479 GLY A N 1
ATOM 3603 C CA . GLY A 1 479 ? 6.485 -9.341 7.931 1.00 95.31 479 GLY A CA 1
ATOM 3604 C C . GLY A 1 479 ? 6.240 -10.835 8.160 1.00 95.31 479 GLY A C 1
ATOM 3605 O O . GLY A 1 479 ? 5.547 -11.474 7.370 1.00 95.31 479 GLY A O 1
ATOM 3606 N N . ILE A 1 480 ? 6.779 -11.398 9.245 1.00 97.81 480 ILE A N 1
ATOM 3607 C CA . ILE A 1 480 ? 6.615 -12.811 9.589 1.00 97.81 480 ILE A CA 1
ATOM 3608 C C . ILE A 1 480 ? 5.373 -12.979 10.460 1.00 97.81 480 ILE A C 1
ATOM 3610 O O . ILE A 1 480 ? 5.272 -12.435 11.558 1.00 97.81 480 ILE A O 1
ATOM 3614 N N . VAL A 1 481 ? 4.413 -13.758 9.964 1.00 97.50 481 VAL A N 1
ATOM 3615 C CA . VAL A 1 481 ? 3.123 -13.966 10.630 1.00 97.50 481 VAL A CA 1
ATOM 3616 C C . VAL A 1 481 ? 3.327 -14.624 12.000 1.00 97.50 481 VAL A C 1
ATOM 3618 O O . VAL A 1 481 ? 3.703 -15.792 12.086 1.00 97.50 481 VAL A O 1
ATOM 3621 N N . GLY A 1 482 ? 3.030 -13.879 13.066 1.00 95.88 482 GLY A N 1
ATOM 3622 C CA . GLY A 1 482 ? 3.044 -14.346 14.455 1.00 95.88 482 GLY A CA 1
ATOM 3623 C C . GLY A 1 482 ? 4.255 -13.915 15.264 1.00 95.88 482 GLY A C 1
ATOM 3624 O O . GLY A 1 482 ? 4.176 -13.952 16.488 1.00 95.88 482 GLY A O 1
ATOM 3625 N N . GLU A 1 483 ? 5.326 -13.450 14.620 1.00 97.75 483 GLU A N 1
ATOM 3626 C CA . GLU A 1 483 ? 6.555 -13.033 15.307 1.00 97.75 483 GLU A CA 1
ATOM 3627 C C . GLU A 1 483 ? 6.323 -11.821 16.224 1.00 97.75 483 GLU A C 1
ATOM 3629 O O . GLU A 1 483 ? 6.884 -11.728 17.316 1.00 97.75 483 GLU A O 1
ATOM 3634 N N . GLN A 1 484 ? 5.425 -10.914 15.841 1.00 98.25 484 GLN A N 1
ATOM 3635 C CA . GLN A 1 484 ? 5.097 -9.739 16.643 1.00 98.25 484 GLN A CA 1
ATOM 3636 C C . GLN A 1 484 ? 4.428 -10.074 17.984 1.00 98.25 484 GLN A C 1
ATOM 3638 O O . GLN A 1 484 ? 4.442 -9.244 18.891 1.00 98.25 484 GLN A O 1
ATOM 3643 N N . VAL A 1 485 ? 3.843 -11.269 18.137 1.00 98.56 485 VAL A N 1
ATOM 3644 C CA . VAL A 1 485 ? 3.093 -11.640 19.346 1.00 98.56 485 VAL A CA 1
ATOM 3645 C C . VAL A 1 485 ? 4.038 -11.919 20.527 1.00 98.56 485 VAL A C 1
ATOM 3647 O O . VAL A 1 485 ? 3.900 -11.239 21.550 1.00 98.56 485 VAL A O 1
ATOM 3650 N N . PRO A 1 486 ? 5.053 -12.806 20.419 1.00 98.69 486 PRO A N 1
ATOM 3651 C CA . PRO A 1 486 ? 6.094 -12.921 21.443 1.00 98.69 486 PRO A CA 1
ATOM 3652 C C . PRO A 1 486 ? 6.875 -11.622 21.679 1.00 98.69 486 PRO A C 1
ATOM 3654 O O . PRO A 1 486 ? 7.185 -11.298 22.825 1.00 98.69 486 PRO A O 1
ATOM 3657 N N . LEU A 1 487 ? 7.165 -10.845 20.627 1.00 98.75 487 LEU A N 1
ATOM 3658 C CA . LEU A 1 487 ? 7.846 -9.551 20.770 1.00 98.75 487 LEU A CA 1
ATOM 3659 C C . LEU A 1 487 ? 7.012 -8.561 21.598 1.00 98.75 487 LEU A C 1
ATOM 3661 O O . LEU A 1 487 ? 7.542 -7.907 22.497 1.00 98.75 487 LEU A O 1
ATOM 3665 N N . GLY A 1 488 ? 5.701 -8.500 21.359 1.00 98.69 488 GLY A N 1
ATOM 3666 C CA . GLY A 1 488 ? 4.765 -7.710 22.156 1.00 98.69 488 GLY A CA 1
ATOM 3667 C C . GLY A 1 488 ? 4.690 -8.162 23.615 1.00 98.69 488 GLY A C 1
ATOM 3668 O O . GLY A 1 488 ? 4.705 -7.324 24.518 1.00 98.69 488 GLY A O 1
ATOM 3669 N N . ALA A 1 489 ? 4.727 -9.474 23.874 1.00 98.81 489 ALA A N 1
ATOM 3670 C CA . ALA A 1 489 ? 4.857 -9.992 25.236 1.00 98.81 489 ALA A CA 1
ATOM 3671 C C . ALA A 1 489 ? 6.171 -9.533 25.899 1.00 98.81 489 ALA A C 1
ATOM 3673 O O . ALA A 1 489 ? 6.167 -9.103 27.052 1.00 98.81 489 ALA A O 1
ATOM 3674 N N . GLY A 1 490 ? 7.283 -9.522 25.156 1.00 98.75 490 GLY A N 1
ATOM 3675 C CA . GLY A 1 490 ? 8.559 -8.961 25.609 1.00 98.75 490 GLY A CA 1
ATOM 3676 C C . GLY A 1 490 ? 8.492 -7.462 25.936 1.00 98.75 490 GLY A C 1
ATOM 3677 O O . GLY A 1 490 ? 9.086 -7.013 26.918 1.00 98.75 490 GLY A O 1
ATOM 3678 N N . LEU A 1 491 ? 7.723 -6.679 25.174 1.00 98.75 491 LEU A N 1
ATOM 3679 C CA . LEU A 1 491 ? 7.470 -5.264 25.475 1.00 98.75 491 LEU A CA 1
ATOM 3680 C C . LEU A 1 491 ? 6.640 -5.093 26.756 1.00 98.75 491 LEU A C 1
ATOM 3682 O O . LEU A 1 491 ? 6.950 -4.220 27.568 1.00 98.75 491 LEU A O 1
ATOM 3686 N N . GLY A 1 492 ? 5.650 -5.957 26.991 1.00 98.75 492 GLY A N 1
ATOM 3687 C CA . GLY A 1 492 ? 4.919 -5.991 28.261 1.00 98.75 492 GLY A CA 1
ATOM 3688 C C . GLY A 1 492 ? 5.817 -6.368 29.436 1.00 98.75 492 GLY A C 1
ATOM 3689 O O . GLY A 1 492 ? 5.759 -5.738 30.492 1.00 98.75 492 GLY A O 1
ATOM 3690 N N . PHE A 1 493 ? 6.724 -7.329 29.241 1.00 98.88 493 PHE A N 1
ATOM 3691 C CA . PHE A 1 493 ? 7.762 -7.641 30.223 1.00 98.88 493 PHE A CA 1
ATOM 3692 C C . PHE A 1 493 ? 8.645 -6.426 30.511 1.00 98.88 493 PHE A C 1
ATOM 3694 O O . PHE A 1 493 ? 8.878 -6.127 31.677 1.00 98.88 493 PHE A O 1
ATOM 3701 N N . LYS A 1 494 ? 9.077 -5.671 29.491 1.00 98.56 494 LYS A N 1
ATOM 3702 C CA . LYS A 1 494 ? 9.827 -4.414 29.671 1.00 98.56 494 LYS A CA 1
ATOM 3703 C C . LYS A 1 494 ? 9.055 -3.418 30.544 1.00 98.56 494 LYS A C 1
ATOM 3705 O O . LYS A 1 494 ? 9.655 -2.870 31.467 1.00 98.56 494 LYS A O 1
ATOM 3710 N N . HIS A 1 495 ? 7.768 -3.194 30.285 1.00 98.38 495 HIS A N 1
ATOM 3711 C CA . HIS A 1 495 ? 6.948 -2.276 31.085 1.00 98.38 495 HIS A CA 1
ATOM 3712 C C . HIS A 1 495 ? 6.803 -2.735 32.538 1.00 98.38 495 HIS A C 1
ATOM 3714 O O . HIS A 1 495 ? 7.054 -1.964 33.466 1.00 98.38 495 HIS A O 1
ATOM 3720 N N . LYS A 1 496 ? 6.534 -4.029 32.750 1.00 98.44 496 LYS A N 1
ATOM 3721 C CA . LYS A 1 496 ? 6.503 -4.620 34.093 1.00 98.44 496 LYS A CA 1
ATOM 3722 C C . LYS A 1 496 ? 7.845 -4.498 34.813 1.00 98.44 496 LYS A C 1
ATOM 3724 O O . LYS A 1 496 ? 7.890 -4.103 35.972 1.00 98.44 496 LYS A O 1
ATOM 3729 N N . TYR A 1 497 ? 8.939 -4.813 34.125 1.00 98.50 497 TYR A N 1
ATOM 3730 C CA . TYR A 1 497 ? 10.290 -4.795 34.679 1.00 98.50 497 TYR A CA 1
ATOM 3731 C C . TYR A 1 497 ? 10.729 -3.379 35.071 1.00 98.50 497 TYR A C 1
ATOM 3733 O O . TYR A 1 497 ? 11.384 -3.191 36.093 1.00 98.50 497 TYR A O 1
ATOM 3741 N N . LYS A 1 498 ? 10.361 -2.372 34.269 1.00 97.50 498 LYS A N 1
ATOM 3742 C CA . LYS A 1 498 ? 10.616 -0.957 34.573 1.00 97.50 498 LYS A CA 1
ATOM 3743 C C . LYS A 1 498 ? 9.633 -0.358 35.574 1.00 97.50 498 LYS A C 1
ATOM 3745 O O . LYS A 1 498 ? 9.930 0.706 36.110 1.00 97.50 498 LYS A O 1
ATOM 3750 N N . ASN A 1 499 ? 8.504 -1.024 35.814 1.00 96.44 499 ASN A N 1
ATOM 3751 C CA . ASN A 1 499 ? 7.403 -0.535 36.636 1.00 96.44 499 ASN A CA 1
ATOM 3752 C C . ASN A 1 499 ? 6.966 0.884 36.226 1.00 96.44 499 ASN A C 1
ATOM 3754 O O . ASN A 1 499 ? 6.852 1.780 37.059 1.00 96.44 499 ASN A O 1
ATOM 3758 N N . ASP A 1 500 ? 6.790 1.096 34.919 1.00 96.00 500 ASP A N 1
ATOM 3759 C CA . ASP A 1 500 ? 6.512 2.417 34.342 1.00 96.00 500 ASP A CA 1
ATOM 3760 C C . ASP A 1 500 ? 5.014 2.718 34.164 1.00 96.00 500 ASP A C 1
ATOM 3762 O O . ASP A 1 500 ? 4.659 3.821 33.766 1.00 96.00 500 ASP A O 1
ATOM 3766 N N . GLY A 1 501 ? 4.129 1.779 34.518 1.00 95.88 501 GLY A N 1
ATOM 3767 C CA . GLY A 1 501 ? 2.677 1.985 34.487 1.00 95.88 501 GLY A CA 1
ATOM 3768 C C . GLY A 1 501 ? 2.071 1.999 33.081 1.00 95.88 501 GLY A C 1
ATOM 3769 O O . GLY A 1 501 ? 0.985 2.546 32.893 1.00 95.88 501 GLY A O 1
ATOM 3770 N N . HIS A 1 502 ? 2.757 1.408 32.102 1.00 97.81 502 HIS A N 1
ATOM 3771 C CA . HIS A 1 502 ? 2.317 1.340 30.709 1.00 97.81 502 HIS A CA 1
ATOM 3772 C C . HIS A 1 502 ? 2.046 -0.099 30.258 1.00 97.81 502 HIS A C 1
ATOM 3774 O O . HIS A 1 502 ? 2.475 -1.066 30.893 1.00 97.81 502 HIS A O 1
ATOM 3780 N N . VAL A 1 503 ? 1.319 -0.239 29.150 1.00 98.75 503 VAL A N 1
ATOM 3781 C CA . VAL A 1 503 ? 0.992 -1.541 28.549 1.00 98.75 503 VAL A CA 1
ATOM 3782 C C . VAL A 1 503 ? 1.691 -1.730 27.206 1.00 98.75 503 VAL A C 1
ATOM 3784 O O . VAL A 1 503 ? 2.102 -0.770 26.551 1.00 98.75 503 VAL A O 1
ATOM 3787 N N . ALA A 1 504 ? 1.808 -2.984 26.774 1.00 98.88 504 ALA A N 1
ATOM 3788 C CA . ALA A 1 504 ? 2.121 -3.317 25.390 1.00 98.88 504 ALA A CA 1
ATOM 3789 C C . ALA A 1 504 ? 0.877 -3.841 24.670 1.00 98.88 504 ALA A C 1
ATOM 3791 O O . ALA A 1 504 ? 0.141 -4.658 25.217 1.00 98.88 504 ALA A O 1
ATOM 3792 N N . VAL A 1 505 ? 0.672 -3.416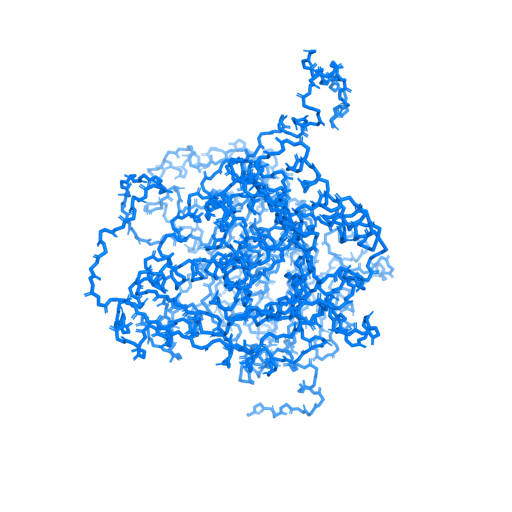 23.429 1.00 98.94 505 VAL A N 1
ATOM 3793 C CA . VAL A 1 505 ? -0.378 -3.921 22.549 1.00 98.94 505 VAL A CA 1
ATOM 3794 C C . VAL A 1 505 ? 0.256 -4.701 21.407 1.00 98.94 505 VAL A C 1
ATOM 3796 O O . VAL A 1 505 ? 1.066 -4.164 20.649 1.00 98.94 505 VAL A O 1
ATOM 3799 N N . ALA A 1 506 ? -0.097 -5.980 21.309 1.00 98.75 506 ALA A N 1
ATOM 3800 C CA . ALA A 1 506 ? 0.412 -6.902 20.302 1.00 98.75 506 ALA A CA 1
ATOM 3801 C C . ALA A 1 506 ? -0.710 -7.255 19.323 1.00 98.75 506 ALA A C 1
ATOM 3803 O O . ALA A 1 506 ? -1.605 -8.034 19.659 1.00 98.75 506 ALA A O 1
ATOM 3804 N N . ILE A 1 507 ? -0.664 -6.670 18.126 1.00 98.81 507 ILE A N 1
ATOM 3805 C CA . ILE A 1 507 ? -1.720 -6.784 17.116 1.00 98.81 507 ILE A CA 1
ATOM 3806 C C . ILE A 1 507 ? -1.386 -7.894 16.109 1.00 98.81 507 ILE A C 1
ATOM 3808 O O . ILE A 1 507 ? -0.274 -7.982 15.575 1.00 98.81 507 ILE A O 1
ATOM 3812 N N . TYR A 1 508 ? -2.354 -8.755 15.817 1.00 98.62 508 TYR A N 1
ATOM 3813 C CA . TYR A 1 508 ? -2.233 -9.858 14.868 1.00 98.62 508 TYR A CA 1
ATOM 3814 C C . TYR A 1 508 ? -3.567 -10.129 14.159 1.00 98.62 508 TYR A C 1
ATOM 3816 O O . TYR A 1 508 ? -4.617 -9.777 14.670 1.00 98.62 508 TYR A O 1
ATOM 3824 N N . GLY A 1 509 ? -3.545 -10.743 12.973 1.00 98.19 509 GLY A N 1
ATOM 3825 C CA . GLY A 1 509 ? -4.774 -11.053 12.222 1.00 98.19 509 GLY A CA 1
ATOM 3826 C C . GLY A 1 509 ? -5.390 -12.416 12.563 1.00 98.19 509 GLY A C 1
ATOM 3827 O O . GLY A 1 509 ? -4.721 -13.273 13.142 1.00 98.19 509 GLY A O 1
ATOM 3828 N N . ASP A 1 510 ? -6.618 -12.668 12.110 1.00 97.62 510 ASP A N 1
ATOM 3829 C CA . ASP A 1 510 ? -7.330 -13.953 12.267 1.00 97.62 510 ASP A CA 1
ATOM 3830 C C . ASP A 1 510 ? -6.510 -15.173 11.793 1.00 97.62 510 ASP A C 1
ATOM 3832 O O . ASP A 1 510 ? -6.354 -16.158 12.517 1.00 97.62 510 ASP A O 1
ATOM 3836 N N . GLY A 1 511 ? -5.865 -15.091 10.623 1.00 94.75 511 GLY A N 1
ATOM 3837 C CA . GLY A 1 511 ? -4.979 -16.154 10.133 1.00 94.75 511 GLY A CA 1
ATOM 3838 C C . GLY A 1 511 ? -3.766 -16.425 11.039 1.00 94.75 511 GLY A C 1
ATOM 3839 O O . GLY A 1 511 ? -3.292 -17.559 11.122 1.00 94.75 511 GLY A O 1
ATOM 3840 N N . CYS A 1 512 ? -3.287 -15.405 11.759 1.00 96.25 512 CYS A N 1
ATOM 3841 C CA . CYS A 1 512 ? -2.171 -15.512 12.700 1.00 96.25 512 CYS A CA 1
ATOM 3842 C C . CYS A 1 512 ? -2.556 -16.240 13.997 1.00 96.25 512 CYS A C 1
ATOM 3844 O O . CYS A 1 512 ? -1.681 -16.793 14.664 1.00 96.25 512 CYS A O 1
ATOM 3846 N N . GLN A 1 513 ? -3.845 -16.300 14.340 1.00 94.25 513 GLN A N 1
ATOM 3847 C CA . GLN A 1 513 ? -4.338 -16.943 15.563 1.00 94.25 513 GLN A CA 1
ATOM 3848 C C . GLN A 1 513 ? -3.889 -18.409 15.710 1.00 94.25 513 GLN A C 1
ATOM 3850 O O . GLN A 1 513 ? -3.849 -18.951 16.812 1.00 94.25 513 GLN A O 1
ATOM 3855 N N . ASN A 1 514 ? -3.574 -19.080 14.600 1.00 96.12 514 ASN A N 1
ATOM 3856 C CA . ASN A 1 514 ? -3.197 -20.493 14.588 1.00 96.12 514 ASN A CA 1
ATOM 3857 C C . ASN A 1 514 ? -1.676 -20.732 14.655 1.00 96.12 514 ASN A C 1
ATOM 3859 O O . ASN A 1 514 ? -1.240 -21.875 14.543 1.00 96.12 514 ASN A O 1
ATOM 3863 N N . GLN A 1 515 ? -0.865 -19.686 14.836 1.00 98.00 515 GLN A N 1
ATOM 3864 C CA . GLN A 1 515 ? 0.578 -19.820 15.043 1.00 98.00 515 GLN A CA 1
ATOM 3865 C C . GLN A 1 515 ? 0.894 -20.386 16.433 1.00 98.00 515 GLN A C 1
ATOM 3867 O O . GLN A 1 515 ? 0.371 -19.904 17.434 1.00 98.00 515 GLN A O 1
ATOM 3872 N N . GLY A 1 516 ? 1.793 -21.372 16.516 1.00 98.12 516 GLY A N 1
ATOM 3873 C CA . GLY A 1 516 ? 2.164 -22.005 17.793 1.00 98.12 516 GLY A CA 1
ATOM 3874 C C . GLY A 1 516 ? 2.759 -21.018 18.805 1.00 98.12 516 GLY A C 1
ATOM 3875 O O . GLY A 1 516 ? 2.336 -20.985 19.958 1.00 98.12 516 GLY A O 1
ATOM 3876 N N . GLN A 1 517 ? 3.650 -20.135 18.343 1.00 96.81 517 GLN A N 1
ATOM 3877 C CA . GLN A 1 517 ? 4.315 -19.120 19.173 1.00 96.81 517 GLN A CA 1
ATOM 3878 C C . GLN A 1 517 ? 3.350 -18.138 19.862 1.00 96.81 517 GLN A C 1
ATOM 3880 O O . GLN A 1 517 ? 3.686 -17.565 20.896 1.00 96.81 517 GLN A O 1
ATOM 3885 N N . LEU A 1 518 ? 2.135 -17.957 19.329 1.00 97.75 518 LEU A N 1
ATOM 3886 C CA . LEU A 1 518 ? 1.102 -17.151 19.980 1.00 97.75 518 LEU A CA 1
ATOM 3887 C C . LEU A 1 518 ? 0.652 -17.797 21.297 1.00 97.75 518 LEU A C 1
ATOM 3889 O O . LEU A 1 518 ? 0.540 -17.105 22.304 1.00 97.75 518 LEU A O 1
ATOM 3893 N N . PHE A 1 519 ? 0.469 -19.120 21.325 1.00 98.50 519 PHE A N 1
ATOM 3894 C CA . PHE A 1 519 ? 0.085 -19.849 22.540 1.00 98.50 519 PHE A CA 1
ATOM 3895 C C . PHE A 1 519 ? 1.229 -19.921 23.556 1.00 98.50 519 PHE A C 1
ATOM 3897 O O . PHE A 1 519 ? 0.992 -19.854 24.761 1.00 98.50 519 PHE A O 1
ATOM 3904 N N . GLU A 1 520 ? 2.475 -19.995 23.086 1.00 98.75 520 GLU A N 1
ATOM 3905 C CA . GLU A 1 520 ? 3.653 -19.884 23.953 1.00 98.75 520 GLU A CA 1
ATOM 3906 C C . GLU A 1 520 ? 3.720 -18.502 24.622 1.00 98.75 520 GLU A C 1
ATOM 3908 O O . GLU A 1 520 ? 3.910 -18.404 25.838 1.00 98.75 520 GLU A O 1
ATOM 3913 N N . ALA A 1 521 ? 3.501 -17.433 23.846 1.00 98.62 521 ALA A N 1
ATOM 3914 C CA . ALA A 1 521 ? 3.458 -16.064 24.350 1.00 98.62 521 ALA A CA 1
ATOM 3915 C C . ALA A 1 521 ? 2.298 -15.846 25.331 1.00 98.62 521 ALA A C 1
ATOM 3917 O O . ALA A 1 521 ? 2.506 -15.232 26.376 1.00 98.62 521 ALA A O 1
ATOM 3918 N N . PHE A 1 522 ? 1.108 -16.382 25.040 1.00 98.69 522 PHE A N 1
ATOM 3919 C CA . PHE A 1 522 ? -0.039 -16.364 25.952 1.00 98.69 522 PHE A CA 1
ATOM 3920 C C . PHE A 1 522 ? 0.316 -17.010 27.292 1.00 98.69 522 PHE A C 1
ATOM 3922 O O . PHE A 1 522 ? 0.175 -16.379 28.341 1.00 98.69 522 PHE A O 1
ATOM 3929 N N . ASN A 1 523 ? 0.864 -18.223 27.259 1.00 98.81 523 ASN A N 1
ATOM 3930 C CA . ASN A 1 523 ? 1.246 -18.937 28.469 1.00 98.81 523 ASN A CA 1
ATOM 3931 C C . ASN A 1 523 ? 2.245 -18.154 29.324 1.00 98.81 523 ASN A C 1
ATOM 3933 O O . ASN A 1 523 ? 2.023 -17.976 30.521 1.00 98.81 523 ASN A O 1
ATOM 3937 N N . MET A 1 524 ? 3.315 -17.631 28.723 1.00 98.75 524 MET A N 1
ATOM 3938 C CA . MET A 1 524 ? 4.303 -16.840 29.464 1.00 98.75 524 MET A CA 1
ATOM 3939 C C . MET A 1 524 ? 3.729 -15.514 29.973 1.00 98.75 524 MET A C 1
ATOM 3941 O O . MET A 1 524 ? 3.993 -15.129 31.113 1.00 98.75 524 MET A O 1
ATOM 3945 N N . ALA A 1 525 ? 2.923 -14.822 29.162 1.00 98.81 525 ALA A N 1
ATOM 3946 C CA . ALA A 1 525 ? 2.311 -13.561 29.557 1.00 98.81 525 ALA A CA 1
ATOM 3947 C C . ALA A 1 525 ? 1.370 -13.738 30.754 1.00 98.81 525 ALA A C 1
ATOM 3949 O O . ALA A 1 525 ? 1.396 -12.918 31.671 1.00 98.81 525 ALA A O 1
ATOM 3950 N N . ALA A 1 526 ? 0.579 -14.814 30.770 1.00 98.75 526 ALA A N 1
ATOM 3951 C CA . ALA A 1 526 ? -0.318 -15.134 31.874 1.00 98.75 526 ALA A CA 1
ATOM 3952 C C . ALA A 1 526 ? 0.464 -15.550 33.123 1.00 98.75 526 ALA A C 1
ATOM 3954 O O . ALA A 1 526 ? 0.255 -14.984 34.196 1.00 98.75 526 ALA A O 1
ATOM 3955 N N . LEU A 1 527 ? 1.422 -16.472 32.964 1.00 98.69 527 LEU A N 1
ATOM 3956 C CA . LEU A 1 527 ? 2.279 -16.967 34.043 1.00 98.69 527 LEU A CA 1
ATOM 3957 C C . LEU A 1 527 ? 3.004 -15.831 34.770 1.00 98.69 527 LEU A C 1
ATOM 3959 O O . LEU A 1 527 ? 3.149 -15.858 35.990 1.00 98.69 527 LEU A O 1
ATOM 3963 N N . TRP A 1 528 ? 3.470 -14.834 34.021 1.00 98.69 528 TRP A N 1
ATOM 3964 C CA . TRP A 1 528 ? 4.181 -13.688 34.574 1.00 98.69 528 TRP A CA 1
ATOM 3965 C C . TRP A 1 528 ? 3.296 -12.472 34.792 1.00 98.69 528 TRP A C 1
ATOM 3967 O O . TRP A 1 528 ? 3.843 -11.427 35.132 1.00 98.69 528 TRP A O 1
ATOM 3977 N N . SER A 1 529 ? 1.978 -12.569 34.603 1.00 98.44 529 SER A N 1
ATOM 3978 C CA . SER A 1 529 ? 1.017 -11.459 34.701 1.00 98.44 529 SER A CA 1
ATOM 3979 C C . SER A 1 529 ? 1.553 -10.184 34.036 1.00 98.44 529 SER A C 1
ATOM 3981 O O . SER A 1 529 ? 1.788 -9.169 34.703 1.00 98.44 529 SER A O 1
ATOM 3983 N N . LEU A 1 530 ? 1.888 -10.282 32.747 1.00 98.88 530 LEU A N 1
ATOM 3984 C CA . LEU A 1 530 ? 2.442 -9.173 31.974 1.00 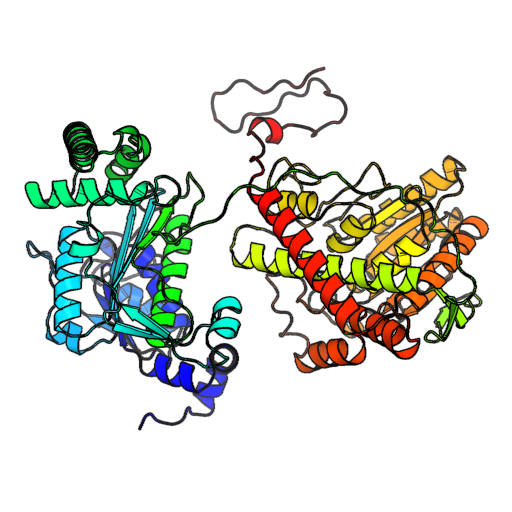98.88 530 LEU A CA 1
ATOM 3985 C C . LEU A 1 530 ? 1.337 -8.187 31.555 1.00 98.88 530 LEU A C 1
ATOM 3987 O O . LEU A 1 530 ? 0.260 -8.637 31.166 1.00 98.88 530 LEU A O 1
ATOM 3991 N N . PRO A 1 531 ? 1.604 -6.866 31.559 1.00 98.75 531 PRO A N 1
ATOM 3992 C CA . PRO A 1 531 ? 0.663 -5.844 31.103 1.00 98.75 531 PRO A CA 1
ATOM 3993 C C . PRO A 1 531 ? 0.603 -5.808 29.565 1.00 98.75 531 PRO A C 1
ATOM 3995 O O . PRO A 1 531 ? 1.168 -4.921 28.922 1.00 98.75 531 PRO A O 1
ATOM 3998 N N . VAL A 1 532 ? -0.031 -6.821 28.967 1.00 98.88 532 VAL A N 1
ATOM 3999 C CA . VAL A 1 532 ? -0.122 -7.002 27.509 1.00 98.88 532 VAL A CA 1
ATOM 4000 C C . VAL A 1 532 ? -1.577 -7.123 27.072 1.00 98.88 532 VAL A C 1
ATOM 4002 O O . VAL A 1 532 ? -2.323 -7.945 27.598 1.00 98.88 532 VAL A O 1
ATOM 4005 N N . ILE A 1 533 ? -1.957 -6.348 26.062 1.00 98.94 533 ILE A N 1
ATOM 4006 C CA . ILE A 1 533 ? -3.232 -6.472 25.359 1.00 98.94 533 ILE A CA 1
ATOM 4007 C C . ILE A 1 533 ? -2.954 -7.165 24.023 1.00 98.94 533 ILE A C 1
ATOM 4009 O O . ILE A 1 533 ? -2.261 -6.628 23.158 1.00 98.94 533 ILE A O 1
ATOM 4013 N N . PHE A 1 534 ? -3.471 -8.374 23.854 1.00 98.94 534 PHE A N 1
ATOM 4014 C CA . PHE A 1 534 ? -3.363 -9.138 22.616 1.00 98.94 534 PHE A CA 1
ATOM 4015 C C . PHE A 1 534 ? -4.563 -8.824 21.726 1.00 98.94 534 PHE A C 1
ATOM 4017 O O . PHE A 1 534 ? -5.679 -9.194 22.068 1.00 98.94 534 PHE A O 1
ATOM 4024 N N . VAL A 1 535 ? -4.352 -8.171 20.585 1.00 98.88 535 VAL A N 1
ATOM 4025 C CA . VAL A 1 535 ? -5.442 -7.732 19.701 1.00 98.88 535 VAL A CA 1
ATOM 4026 C C . VAL A 1 535 ? -5.473 -8.590 18.440 1.00 98.88 535 VAL A C 1
ATOM 4028 O O . VAL A 1 535 ? -4.547 -8.538 17.634 1.00 98.88 535 VAL A O 1
ATOM 4031 N N . CYS A 1 536 ? -6.539 -9.367 18.265 1.00 98.81 536 CYS A N 1
ATOM 4032 C CA . CYS A 1 536 ? -6.849 -10.057 17.021 1.00 98.81 536 CYS A CA 1
ATOM 4033 C C . CYS A 1 536 ? -7.696 -9.139 16.125 1.00 98.81 536 CYS A C 1
ATOM 4035 O O . CYS A 1 536 ? -8.865 -8.908 16.417 1.00 98.81 536 CYS A O 1
ATOM 4037 N N . GLU A 1 537 ? -7.129 -8.623 15.036 1.00 98.69 537 GLU A N 1
ATOM 4038 C CA . GLU A 1 537 ? -7.881 -7.974 13.956 1.00 98.69 537 GLU A CA 1
ATOM 4039 C C . GLU A 1 537 ? -8.525 -9.056 13.084 1.00 98.69 537 GLU A C 1
ATOM 4041 O O . GLU A 1 537 ? -7.919 -9.565 12.131 1.00 98.69 537 GLU A O 1
ATOM 4046 N N . ASN A 1 538 ? -9.753 -9.438 13.436 1.00 98.62 538 ASN A N 1
ATOM 4047 C CA . ASN A 1 538 ? -10.520 -10.415 12.684 1.00 98.62 538 ASN A CA 1
ATOM 4048 C C . ASN A 1 538 ? -11.186 -9.723 11.495 1.00 98.62 538 ASN A C 1
ATOM 4050 O O . ASN A 1 538 ? -12.230 -9.099 11.639 1.00 98.62 538 ASN A O 1
ATOM 4054 N N . ASN A 1 539 ? -10.569 -9.838 10.317 1.00 98.19 539 ASN A N 1
ATOM 4055 C CA . ASN A 1 539 ? -11.157 -9.372 9.058 1.00 98.19 539 ASN A CA 1
ATOM 4056 C C . ASN A 1 539 ? -11.756 -10.523 8.231 1.00 98.19 539 ASN A C 1
ATOM 4058 O O . ASN A 1 539 ? -11.972 -10.365 7.026 1.00 98.19 539 ASN A O 1
ATOM 4062 N N . HIS A 1 540 ? -11.996 -11.667 8.884 1.00 98.06 540 HIS A N 1
ATOM 4063 C CA . HIS A 1 540 ? -12.566 -12.920 8.376 1.00 98.06 540 HIS A CA 1
ATOM 4064 C C . HIS A 1 540 ? -11.719 -13.707 7.365 1.00 98.06 540 HIS A C 1
ATOM 4066 O O . HIS A 1 540 ? -12.127 -14.797 6.951 1.00 98.06 540 HIS A O 1
ATOM 4072 N N . PHE A 1 541 ? -10.552 -13.199 6.943 1.00 98.12 541 PHE A N 1
ATOM 4073 C CA . PHE A 1 541 ? -9.762 -13.813 5.872 1.00 98.12 541 PHE A CA 1
ATOM 4074 C C . PHE A 1 541 ? -8.241 -13.711 6.069 1.00 98.12 541 PHE A C 1
ATOM 4076 O O . PHE A 1 541 ? -7.605 -12.713 5.695 1.00 98.12 541 PHE A O 1
ATOM 4083 N N . GLY A 1 542 ? -7.627 -14.838 6.434 1.00 97.31 542 GLY A N 1
ATOM 4084 C CA . GLY A 1 542 ? -6.185 -15.062 6.402 1.00 97.31 542 GLY A CA 1
ATOM 4085 C C . GLY A 1 542 ? -5.686 -15.244 4.968 1.00 97.31 542 GLY A C 1
ATOM 4086 O O . GLY A 1 542 ? -5.763 -16.337 4.400 1.00 97.31 542 GLY A O 1
ATOM 4087 N N . MET A 1 543 ? -5.175 -14.166 4.368 1.00 96.56 543 MET A N 1
ATOM 4088 C CA . MET A 1 543 ? -4.880 -14.084 2.930 1.00 96.56 543 MET A CA 1
ATOM 4089 C C . MET A 1 543 ? -6.129 -14.373 2.083 1.00 96.56 543 MET A C 1
ATOM 4091 O O . MET A 1 543 ? -6.948 -13.476 1.903 1.00 96.56 543 MET A O 1
ATOM 4095 N N . GLY A 1 544 ? -6.299 -15.604 1.600 1.00 95.94 544 GLY A N 1
ATOM 4096 C CA . GLY A 1 544 ? -7.481 -16.050 0.853 1.00 95.94 544 GLY A CA 1
ATOM 4097 C C . GLY A 1 544 ? -8.273 -17.164 1.542 1.00 95.94 544 GLY A C 1
ATOM 4098 O O . GLY A 1 544 ? -9.160 -17.763 0.932 1.00 95.94 544 GLY A O 1
ATOM 4099 N N . THR A 1 545 ? -7.945 -17.491 2.793 1.00 96.94 545 THR A N 1
ATOM 4100 C CA . THR A 1 545 ? -8.614 -18.551 3.554 1.00 96.94 545 THR A CA 1
ATOM 4101 C C . THR A 1 545 ? -9.563 -17.926 4.565 1.00 96.94 545 THR A C 1
ATOM 4103 O O . THR A 1 545 ? -9.118 -17.194 5.441 1.00 96.94 545 THR A O 1
ATOM 4106 N N . ALA A 1 546 ? -10.858 -18.218 4.439 1.00 97.12 546 ALA A N 1
ATOM 4107 C CA . ALA A 1 546 ? -11.864 -17.782 5.406 1.00 97.12 546 ALA A CA 1
ATOM 4108 C C . ALA A 1 546 ? -11.605 -18.380 6.801 1.00 97.12 546 ALA A C 1
ATOM 4110 O O . ALA A 1 546 ? -11.143 -19.522 6.905 1.00 97.12 546 ALA A O 1
ATOM 4111 N N . ASP A 1 547 ? -11.958 -17.641 7.849 1.00 95.12 547 ASP A N 1
ATOM 4112 C CA . ASP A 1 547 ? -11.849 -18.032 9.263 1.00 95.12 547 ASP A CA 1
ATOM 4113 C C . ASP A 1 547 ? -12.337 -19.468 9.551 1.00 95.12 547 ASP A C 1
ATOM 4115 O O . ASP A 1 547 ? -11.600 -20.295 10.092 1.00 95.12 547 ASP A O 1
ATOM 4119 N N . SER A 1 548 ? -13.528 -19.818 9.073 1.00 95.56 548 SER A N 1
ATOM 4120 C CA . SER A 1 548 ? -14.194 -21.118 9.210 1.00 95.56 548 SER A CA 1
ATOM 4121 C C . SER A 1 548 ? -13.449 -22.275 8.540 1.00 95.56 548 SER A C 1
ATOM 4123 O O . SER A 1 548 ? -13.681 -23.441 8.866 1.00 95.56 548 SER A O 1
ATOM 4125 N N . ARG A 1 549 ? -12.544 -21.972 7.603 1.00 97.25 549 ARG A N 1
ATOM 4126 C CA . ARG A 1 549 ? -11.679 -22.948 6.926 1.00 97.25 549 ARG A CA 1
ATOM 4127 C C . ARG A 1 549 ? -10.293 -23.043 7.560 1.00 97.25 549 ARG A C 1
ATOM 4129 O O . ARG A 1 549 ? -9.613 -24.042 7.340 1.00 97.25 549 ARG A O 1
ATOM 4136 N N . ALA A 1 550 ? -9.870 -22.025 8.307 1.00 96.62 550 ALA A N 1
ATOM 4137 C CA . ALA A 1 550 ? -8.556 -21.959 8.942 1.00 96.62 550 ALA A CA 1
ATOM 4138 C C . ALA A 1 550 ? -8.586 -22.371 10.422 1.00 96.62 550 ALA A C 1
ATOM 4140 O O . ALA A 1 550 ? -7.607 -22.912 10.935 1.00 96.62 550 ALA A O 1
ATOM 4141 N N . SER A 1 551 ? -9.699 -22.135 11.117 1.00 97.00 551 SER A N 1
ATOM 4142 C CA . SER A 1 551 ? -9.826 -22.351 12.556 1.00 97.00 551 SER A CA 1
ATOM 4143 C C . SER A 1 551 ? -11.068 -23.161 12.901 1.00 97.00 551 SER A C 1
ATOM 4145 O O . SER A 1 551 ? -12.170 -22.887 12.438 1.00 97.00 551 SER A O 1
ATOM 4147 N N . LYS A 1 552 ? -10.901 -24.147 13.790 1.00 96.19 552 LYS A N 1
ATOM 4148 C CA . LYS A 1 552 ? -12.026 -24.953 14.286 1.00 96.19 552 LYS A CA 1
ATOM 4149 C C . LYS A 1 552 ? -12.988 -24.144 15.162 1.00 96.19 552 LYS A C 1
ATOM 4151 O O . LYS A 1 552 ? -14.190 -24.389 15.120 1.00 96.19 552 LYS A O 1
ATOM 4156 N N . SER A 1 553 ? -12.451 -23.216 15.953 1.00 95.69 553 SER A N 1
ATOM 4157 C CA . SER A 1 553 ? -13.215 -22.203 16.683 1.00 95.69 553 SER A CA 1
ATOM 4158 C C . SER A 1 553 ? -12.817 -20.827 16.166 1.00 95.69 553 SER A C 1
ATOM 4160 O O . SER A 1 553 ? -11.633 -20.481 16.204 1.00 95.69 553 SER A O 1
ATOM 4162 N N . ILE A 1 554 ? -13.815 -20.079 15.698 1.00 96.75 554 ILE A N 1
ATOM 4163 C CA . ILE A 1 554 ? -13.694 -18.700 15.203 1.00 96.75 554 ILE A CA 1
ATOM 4164 C C . ILE A 1 554 ? -14.011 -17.658 16.287 1.00 96.75 554 ILE A C 1
ATOM 4166 O O . ILE A 1 554 ? -14.066 -16.476 16.001 1.00 96.75 554 ILE A O 1
ATOM 4170 N N . GLN A 1 555 ? -14.245 -18.090 17.531 1.00 97.69 555 GLN A N 1
ATOM 4171 C CA . GLN A 1 555 ? -14.351 -17.190 18.682 1.00 97.69 555 GLN A CA 1
ATOM 4172 C C . GLN A 1 555 ? -12.931 -16.881 19.163 1.00 97.69 555 GLN A C 1
ATOM 4174 O O . GLN A 1 555 ? -12.402 -17.551 20.051 1.00 97.69 555 GLN A O 1
ATOM 4179 N N . TYR A 1 556 ? -12.257 -15.948 18.497 1.00 98.50 556 TYR A N 1
ATOM 4180 C CA . TYR A 1 556 ? -10.839 -15.676 18.719 1.00 98.50 556 TYR A CA 1
ATOM 4181 C C . TYR A 1 556 ? -10.560 -15.062 20.092 1.00 98.50 556 TYR A C 1
ATOM 4183 O O . TYR A 1 556 ? -9.561 -15.421 20.720 1.00 98.50 556 TYR A O 1
ATOM 4191 N N . TYR A 1 557 ? -11.501 -14.285 20.633 1.00 98.56 557 TYR A N 1
ATOM 4192 C CA . TYR A 1 557 ? -11.438 -13.766 22.005 1.00 98.56 557 TYR A CA 1
ATOM 4193 C C . TYR A 1 557 ? -11.347 -14.853 23.095 1.00 98.56 557 TYR A C 1
ATOM 4195 O O . TYR A 1 557 ? -10.880 -14.569 24.195 1.00 98.56 557 TYR A O 1
ATOM 4203 N N . THR A 1 558 ? -11.734 -16.107 22.813 1.00 98.44 558 THR A N 1
ATOM 4204 C CA . THR A 1 558 ? -11.652 -17.223 23.779 1.00 98.44 558 THR A CA 1
ATOM 4205 C C . THR A 1 558 ? -10.374 -18.052 23.635 1.00 98.44 558 THR A C 1
ATOM 4207 O O . THR A 1 558 ? -10.135 -18.975 24.411 1.00 98.44 558 THR A O 1
ATOM 4210 N N . ARG A 1 559 ? -9.546 -17.798 22.611 1.00 97.62 559 ARG A N 1
ATOM 4211 C CA . ARG A 1 559 ? -8.379 -18.644 22.286 1.00 97.62 559 ARG A CA 1
ATOM 4212 C C . ARG A 1 559 ? -7.231 -18.496 23.279 1.00 97.62 559 ARG A C 1
ATOM 4214 O O . ARG A 1 559 ? -6.329 -19.327 23.270 1.00 97.62 559 ARG A O 1
ATOM 4221 N N . GLY A 1 560 ? -7.292 -17.476 24.130 1.00 96.81 560 GLY A N 1
ATOM 4222 C CA . GLY A 1 560 ? -6.439 -17.327 25.303 1.00 96.81 560 GLY A CA 1
ATOM 4223 C C . GLY A 1 560 ? -6.630 -18.411 26.368 1.00 96.81 560 GLY A C 1
ATOM 4224 O O . GLY A 1 560 ? -5.784 -18.520 27.250 1.00 96.81 560 GLY A O 1
ATOM 4225 N N . ASP A 1 561 ? -7.702 -19.211 26.276 1.00 97.69 561 ASP A N 1
ATOM 4226 C CA . ASP A 1 561 ? -8.095 -20.244 27.243 1.00 97.69 561 ASP A CA 1
ATOM 4227 C C . ASP A 1 561 ? -8.235 -19.694 28.671 1.00 97.69 561 ASP A C 1
ATOM 4229 O O . ASP A 1 561 ? -9.288 -19.184 29.037 1.00 97.69 561 ASP A O 1
ATOM 4233 N N . TYR A 1 562 ? -7.184 -19.706 29.481 1.00 96.31 562 TYR A N 1
ATOM 4234 C CA . TYR A 1 562 ? -7.201 -19.076 30.804 1.00 96.31 562 TYR A CA 1
ATOM 4235 C C . TYR A 1 562 ? -7.023 -17.551 30.754 1.00 96.31 562 TYR A C 1
ATOM 4237 O O . TYR A 1 562 ? -7.337 -16.882 31.737 1.00 96.31 562 TYR A O 1
ATOM 4245 N N . ILE A 1 563 ? -6.536 -16.983 29.644 1.00 98.56 563 ILE A N 1
ATOM 4246 C CA . ILE A 1 563 ? -6.455 -15.526 29.473 1.00 98.56 563 ILE A CA 1
ATOM 4247 C C . ILE A 1 563 ? -7.855 -14.975 29.183 1.00 98.56 563 ILE A C 1
ATOM 4249 O O . ILE A 1 563 ? -8.489 -15.439 28.229 1.00 98.56 563 ILE A O 1
ATOM 4253 N N . PRO A 1 564 ? -8.335 -13.979 29.951 1.00 98.75 564 PRO A N 1
ATOM 4254 C CA . PRO A 1 564 ? -9.617 -13.347 29.683 1.00 98.75 564 PRO A CA 1
ATOM 4255 C C . PRO A 1 564 ? -9.647 -12.655 28.321 1.00 98.75 564 PRO A C 1
ATOM 4257 O O . PRO A 1 564 ? -8.617 -12.178 27.836 1.00 98.75 564 PRO A O 1
ATOM 4260 N N . GLY A 1 565 ? -10.824 -12.552 27.706 1.00 98.75 565 GLY A N 1
ATOM 4261 C CA . GLY A 1 565 ? -10.933 -11.851 26.434 1.00 98.75 565 GLY A CA 1
ATOM 4262 C C . GLY A 1 565 ? -12.307 -11.311 26.074 1.00 98.75 565 GLY A C 1
ATOM 4263 O O . GLY A 1 565 ? -13.328 -11.773 26.580 1.00 98.75 565 GLY A O 1
ATOM 4264 N N . LEU A 1 566 ? -12.315 -10.313 25.191 1.00 98.62 566 LEU A N 1
ATOM 4265 C CA . LEU A 1 566 ? -13.506 -9.599 24.738 1.00 98.62 566 LEU A CA 1
ATOM 4266 C C . LEU A 1 566 ? -13.598 -9.595 23.213 1.00 98.62 566 LEU A C 1
ATOM 4268 O O . LEU A 1 566 ? -12.643 -9.239 22.528 1.00 98.62 566 LEU A O 1
ATOM 4272 N N . TRP A 1 567 ? -14.769 -9.937 22.691 1.00 98.75 567 TRP A N 1
ATOM 4273 C CA . TRP A 1 567 ? -15.172 -9.619 21.327 1.00 98.75 567 TRP A CA 1
ATOM 4274 C C . TRP A 1 567 ? -15.688 -8.181 21.275 1.00 98.75 567 TRP A C 1
ATOM 4276 O O . TRP A 1 567 ? -16.505 -7.786 22.113 1.00 98.75 567 TRP A O 1
ATOM 4286 N N . VAL A 1 568 ? -15.227 -7.425 20.285 1.00 98.88 568 VAL A N 1
ATOM 4287 C CA . VAL A 1 568 ? -15.491 -6.000 20.095 1.00 98.88 568 VAL A CA 1
ATOM 4288 C C . VAL A 1 568 ? -15.900 -5.767 18.644 1.00 98.88 568 VAL A C 1
ATOM 4290 O O . VAL A 1 568 ? -15.274 -6.303 17.730 1.00 98.88 568 VAL A O 1
ATOM 4293 N N . ASP A 1 569 ? -16.914 -4.929 18.421 1.00 98.69 569 ASP A N 1
ATOM 4294 C CA . ASP A 1 569 ? -17.219 -4.430 17.079 1.00 98.69 569 ASP A CA 1
ATOM 4295 C C . ASP A 1 569 ? -16.095 -3.493 16.610 1.00 98.69 569 ASP A C 1
ATOM 4297 O O . ASP A 1 569 ? -16.041 -2.319 16.975 1.00 98.69 569 ASP A O 1
ATOM 4301 N N . GLY A 1 570 ? -15.180 -4.024 15.803 1.00 98.69 570 GLY A N 1
ATOM 4302 C CA . GLY A 1 570 ? -14.034 -3.306 15.247 1.00 98.69 570 GLY A CA 1
ATOM 4303 C C . GLY A 1 570 ? -14.394 -2.320 14.132 1.00 98.69 570 GLY A C 1
ATOM 4304 O O . GLY A 1 570 ? -13.489 -1.734 13.537 1.00 98.69 570 GLY A O 1
ATOM 4305 N N . MET A 1 571 ? -15.683 -2.143 13.827 1.00 98.62 571 MET A N 1
ATOM 4306 C CA . MET A 1 571 ? -16.195 -1.128 12.901 1.00 98.62 571 MET A CA 1
ATOM 4307 C C . MET A 1 571 ? -16.789 0.093 13.633 1.00 98.62 571 MET A C 1
ATOM 4309 O O . MET A 1 571 ? -17.068 1.107 12.993 1.00 98.62 571 MET A O 1
ATOM 4313 N N . ASP A 1 572 ? -16.946 0.029 14.961 1.00 98.69 572 ASP A N 1
ATOM 4314 C CA . ASP A 1 572 ? -17.413 1.128 15.813 1.00 98.69 572 ASP A CA 1
ATOM 4315 C C . ASP A 1 572 ? -16.250 1.676 16.657 1.00 98.69 572 ASP A C 1
ATOM 4317 O O . ASP A 1 572 ? -15.752 1.045 17.592 1.00 98.69 572 ASP A O 1
ATOM 4321 N N . VAL A 1 573 ? -15.811 2.895 16.336 1.00 98.75 573 VAL A N 1
ATOM 4322 C CA . VAL A 1 573 ? -14.660 3.533 16.993 1.00 98.75 573 VAL A CA 1
ATOM 4323 C C . VAL A 1 573 ? -14.880 3.780 18.492 1.00 98.75 573 VAL A C 1
ATOM 4325 O O . VAL A 1 573 ? -13.919 3.733 19.265 1.00 98.75 573 VAL A O 1
ATOM 4328 N N . LEU A 1 574 ? -16.125 4.002 18.932 1.00 98.69 574 LEU A N 1
ATOM 4329 C CA . LEU A 1 574 ? -16.451 4.194 20.348 1.00 98.69 574 LEU A CA 1
ATOM 4330 C C . LEU A 1 574 ? -16.407 2.859 21.095 1.00 98.69 574 LEU A C 1
ATOM 4332 O O . LEU A 1 574 ? -15.892 2.807 22.217 1.00 98.69 574 LEU A O 1
ATOM 4336 N N . ALA A 1 575 ? -16.864 1.775 20.458 1.00 98.75 575 ALA A N 1
ATOM 4337 C CA . ALA A 1 575 ? -16.764 0.426 21.008 1.00 98.75 575 ALA A CA 1
ATOM 4338 C C . ALA A 1 575 ? -15.299 0.016 21.213 1.00 98.75 575 ALA A C 1
ATOM 4340 O O . ALA A 1 575 ? -14.946 -0.474 22.292 1.00 98.75 575 ALA A O 1
ATOM 4341 N N . VAL A 1 576 ? -14.448 0.282 20.214 1.00 98.88 576 VAL A N 1
ATOM 4342 C CA . VAL A 1 576 ? -12.999 0.034 20.266 1.00 98.88 576 VAL A CA 1
ATOM 4343 C C . VAL A 1 576 ? -12.328 0.870 21.356 1.00 98.88 576 VAL A C 1
ATOM 4345 O O . VAL A 1 576 ? -11.562 0.318 22.152 1.00 98.88 576 VAL A O 1
ATOM 4348 N N . LYS A 1 577 ? -12.619 2.178 21.436 1.00 98.69 577 LYS A N 1
ATOM 4349 C CA . LYS A 1 577 ? -12.089 3.073 22.483 1.00 98.69 577 LYS A CA 1
ATOM 4350 C C . LYS A 1 577 ? -12.421 2.541 23.875 1.00 98.69 577 LYS A C 1
ATOM 4352 O O . LYS A 1 577 ? -11.528 2.383 24.706 1.00 98.69 577 LYS A O 1
ATOM 4357 N N . ASN A 1 578 ? -13.694 2.244 24.126 1.00 98.62 578 ASN A N 1
ATOM 4358 C CA . ASN A 1 578 ? -14.166 1.789 25.430 1.00 98.62 578 ASN A CA 1
ATOM 4359 C C . ASN A 1 578 ? -13.552 0.433 25.823 1.00 98.62 578 ASN A C 1
ATOM 4361 O O . ASN A 1 578 ? -13.026 0.288 26.927 1.00 98.62 578 ASN A O 1
ATOM 4365 N N . ALA A 1 579 ? -13.518 -0.533 24.898 1.00 98.81 579 ALA A N 1
ATOM 4366 C CA . ALA A 1 579 ? -12.890 -1.832 25.137 1.00 98.81 579 ALA A CA 1
ATOM 4367 C C . ALA A 1 579 ? -11.377 -1.723 25.375 1.00 98.81 579 ALA A C 1
ATOM 4369 O O . ALA A 1 579 ? -10.842 -2.402 26.250 1.00 98.81 579 ALA A O 1
ATOM 4370 N N . THR A 1 580 ? -10.683 -0.848 24.642 1.00 98.81 580 THR A N 1
ATOM 4371 C CA . THR A 1 580 ? -9.238 -0.631 24.815 1.00 98.81 580 THR A CA 1
ATOM 4372 C C . THR A 1 580 ? -8.932 0.029 26.158 1.00 98.81 580 THR A C 1
ATOM 4374 O O . THR A 1 580 ? -8.009 -0.400 26.850 1.00 98.81 580 THR A O 1
ATOM 4377 N N . ALA A 1 581 ? -9.721 1.029 26.568 1.00 98.69 581 ALA A N 1
ATOM 4378 C CA . ALA A 1 581 ? -9.569 1.681 27.869 1.00 98.69 581 ALA A CA 1
ATOM 4379 C C . ALA A 1 581 ? -9.767 0.682 29.019 1.00 98.69 581 ALA A C 1
ATOM 4381 O O . ALA A 1 581 ? -8.942 0.609 29.934 1.00 98.69 581 ALA A O 1
ATOM 4382 N N . PHE A 1 582 ? -10.811 -0.146 28.924 1.00 98.75 582 PHE A N 1
ATOM 4383 C CA . PHE A 1 582 ? -11.057 -1.240 29.856 1.00 98.75 582 PHE A CA 1
ATOM 4384 C C . PHE A 1 582 ? -9.894 -2.245 29.877 1.00 98.75 582 PHE A C 1
ATOM 4386 O O . PHE A 1 582 ? -9.387 -2.588 30.944 1.00 98.75 582 PHE A O 1
ATOM 4393 N N . ALA A 1 583 ? -9.428 -2.691 28.709 1.00 98.81 583 ALA A N 1
ATOM 4394 C CA . ALA A 1 583 ? -8.354 -3.673 28.591 1.00 98.81 583 ALA A CA 1
ATOM 4395 C C . ALA A 1 583 ? -7.019 -3.159 29.135 1.00 98.81 583 ALA A C 1
ATOM 4397 O O . ALA A 1 583 ? -6.274 -3.926 29.738 1.00 98.81 583 ALA A O 1
ATOM 4398 N N . LYS A 1 584 ? -6.720 -1.868 28.966 1.00 98.56 584 LYS A N 1
ATOM 4399 C CA . LYS A 1 584 ? -5.536 -1.229 29.549 1.00 98.56 584 LYS A CA 1
ATOM 4400 C C . LYS A 1 584 ? -5.585 -1.250 31.071 1.00 98.56 584 LYS A C 1
ATOM 4402 O O . LYS A 1 584 ? -4.626 -1.695 31.699 1.00 98.56 584 LYS A O 1
ATOM 4407 N N . ASP A 1 585 ? -6.694 -0.804 31.657 1.00 98.50 585 ASP A N 1
ATOM 4408 C CA . ASP A 1 585 ? -6.874 -0.825 33.110 1.00 98.50 585 ASP A CA 1
ATOM 4409 C C . ASP A 1 585 ? -6.817 -2.258 33.662 1.00 98.50 585 ASP A C 1
ATOM 4411 O O . ASP A 1 585 ? -6.129 -2.526 34.651 1.00 98.50 585 ASP A O 1
ATOM 4415 N N . PHE A 1 586 ? -7.462 -3.199 32.967 1.00 98.62 586 PHE A N 1
ATOM 4416 C CA . PHE A 1 586 ? -7.402 -4.617 33.291 1.00 98.62 586 PHE A CA 1
ATOM 4417 C C . PHE A 1 586 ? -5.965 -5.137 33.245 1.00 98.62 586 PHE A C 1
ATOM 4419 O O . PHE A 1 586 ? -5.520 -5.770 34.204 1.00 98.62 586 PHE A O 1
ATOM 4426 N N . ALA A 1 587 ? -5.229 -4.849 32.168 1.00 98.62 587 ALA A N 1
ATOM 4427 C CA . ALA A 1 587 ? -3.908 -5.412 31.938 1.00 98.62 587 ALA A CA 1
ATOM 4428 C C . ALA A 1 587 ? -2.872 -4.956 32.965 1.00 98.62 587 ALA A C 1
ATOM 4430 O O . ALA A 1 587 ? -2.043 -5.747 33.421 1.00 98.62 587 ALA A O 1
ATOM 4431 N N . LEU A 1 588 ? -2.963 -3.691 33.379 1.00 97.94 588 LEU A N 1
ATOM 4432 C CA . LEU A 1 588 ? -2.119 -3.126 34.429 1.00 97.94 588 LEU A CA 1
ATOM 4433 C C . LEU A 1 588 ? -2.356 -3.780 35.799 1.00 97.94 588 LEU A C 1
ATOM 4435 O O . LEU A 1 588 ? -1.431 -3.841 36.607 1.00 97.94 588 LEU A O 1
ATOM 4439 N N . LYS A 1 589 ? -3.572 -4.274 36.068 1.00 97.69 589 LYS A N 1
ATOM 4440 C CA . LYS A 1 589 ? -3.959 -4.847 37.370 1.00 97.69 589 LYS A CA 1
ATOM 4441 C C . LYS A 1 589 ? -3.857 -6.371 37.421 1.00 97.69 589 LYS A C 1
ATOM 4443 O O . LYS A 1 589 ? -3.463 -6.915 38.449 1.00 97.69 589 LYS A O 1
ATOM 4448 N N . ASN A 1 590 ? -4.220 -7.054 36.338 1.00 97.81 590 ASN A N 1
ATOM 4449 C CA . ASN A 1 590 ? -4.525 -8.487 36.351 1.00 97.81 590 ASN A CA 1
ATOM 4450 C C . ASN A 1 590 ? -3.644 -9.325 35.407 1.00 97.81 590 ASN A C 1
ATOM 4452 O O . ASN A 1 590 ? -3.718 -10.551 35.440 1.00 97.81 590 ASN A O 1
ATOM 4456 N N . GLY A 1 591 ? -2.783 -8.703 34.594 1.00 98.25 591 GLY A N 1
ATOM 4457 C CA . GLY A 1 591 ? -2.020 -9.404 33.556 1.00 98.25 591 GLY A CA 1
ATOM 4458 C C . GLY A 1 591 ? -2.748 -9.423 32.208 1.00 98.25 591 GLY A C 1
ATOM 4459 O O . GLY A 1 591 ? -3.605 -8.583 31.975 1.00 98.25 591 GLY A O 1
ATOM 4460 N N . PRO A 1 592 ? -2.412 -10.321 31.273 1.00 98.81 592 PRO A N 1
ATOM 4461 C CA . PRO A 1 592 ? -2.803 -10.148 29.879 1.00 98.81 592 PRO A CA 1
ATOM 4462 C C . PRO A 1 592 ? -4.312 -10.269 29.635 1.00 98.81 592 PRO A C 1
ATOM 4464 O O . PRO A 1 592 ? -5.026 -10.934 30.382 1.00 98.81 592 PRO A O 1
ATOM 4467 N N . ILE A 1 593 ? -4.769 -9.681 28.529 1.00 98.94 593 ILE A N 1
ATOM 4468 C CA . ILE A 1 593 ? -6.146 -9.787 28.024 1.00 98.94 593 ILE A CA 1
ATOM 4469 C C . ILE A 1 593 ? -6.143 -9.895 26.495 1.00 98.94 593 ILE A C 1
ATOM 4471 O O . ILE A 1 593 ? -5.286 -9.305 25.833 1.00 98.94 593 ILE A O 1
ATOM 4475 N N . VAL A 1 594 ? -7.091 -10.645 25.929 1.00 98.88 594 VAL A N 1
ATOM 4476 C CA . VAL A 1 594 ? -7.306 -10.753 24.478 1.00 98.88 594 VAL A CA 1
ATOM 4477 C C . VAL A 1 594 ? -8.474 -9.866 24.044 1.00 98.88 594 VAL A C 1
ATOM 4479 O O . VAL A 1 594 ? -9.557 -9.948 24.611 1.00 98.88 594 VAL A O 1
ATOM 4482 N N . LEU A 1 595 ? -8.295 -9.056 23.006 1.00 98.88 595 LEU A N 1
ATOM 4483 C CA . LEU A 1 595 ? -9.380 -8.369 22.309 1.00 98.88 595 LEU A CA 1
ATOM 4484 C C . LEU A 1 595 ? -9.502 -8.932 20.895 1.00 98.88 595 LEU A C 1
ATOM 4486 O O . LEU A 1 595 ? -8.525 -8.936 20.153 1.00 98.88 595 LEU A O 1
ATOM 4490 N N . GLU A 1 596 ? -10.684 -9.390 20.504 1.00 98.88 596 GLU A N 1
ATOM 4491 C CA . GLU A 1 596 ? -11.013 -9.675 19.108 1.00 98.88 596 GLU A CA 1
ATOM 4492 C C . GLU A 1 596 ? -11.772 -8.485 18.530 1.00 98.88 596 GLU A C 1
ATOM 4494 O O . GLU A 1 596 ? -12.904 -8.221 18.927 1.00 98.88 596 GLU A O 1
ATOM 4499 N N . MET A 1 597 ? -11.143 -7.780 17.595 1.00 98.69 597 MET A N 1
ATOM 4500 C CA . MET A 1 597 ? -11.742 -6.680 16.850 1.00 98.69 597 MET A CA 1
ATOM 4501 C C . MET A 1 597 ? -12.364 -7.246 15.571 1.00 98.69 597 MET A C 1
ATOM 4503 O O . MET A 1 597 ? -11.645 -7.558 14.620 1.00 98.69 597 MET A O 1
ATOM 4507 N N . ASP A 1 598 ? -13.689 -7.391 15.555 1.00 98.75 598 ASP A N 1
ATOM 4508 C CA . ASP A 1 598 ? -14.458 -7.803 14.375 1.00 98.75 598 ASP A CA 1
ATOM 4509 C C . ASP A 1 598 ? -14.521 -6.651 13.376 1.00 98.75 598 ASP A C 1
ATOM 4511 O O . ASP A 1 598 ? -15.271 -5.692 13.552 1.00 98.75 598 ASP A O 1
ATOM 4515 N N . THR A 1 599 ? -13.685 -6.710 12.350 1.00 98.75 599 THR A N 1
ATOM 4516 C CA . THR A 1 599 ? -13.492 -5.618 11.399 1.00 98.75 599 THR A CA 1
ATOM 4517 C C . THR A 1 599 ? -13.510 -6.140 9.965 1.00 98.75 599 THR A C 1
ATOM 4519 O O . THR A 1 599 ? -13.798 -7.308 9.706 1.00 98.75 599 THR A O 1
ATOM 4522 N N . TYR A 1 600 ? -13.240 -5.286 8.980 1.00 98.62 600 TYR A N 1
ATOM 4523 C CA . TYR A 1 600 ? -13.267 -5.712 7.590 1.00 98.62 600 TYR A CA 1
ATOM 4524 C C . TYR A 1 600 ? -12.319 -4.915 6.700 1.00 98.62 600 TYR A C 1
ATOM 4526 O O . TYR A 1 600 ? -12.317 -3.690 6.693 1.00 98.62 600 TYR A O 1
ATOM 4534 N N . ARG A 1 601 ? -11.553 -5.621 5.861 1.00 98.00 601 ARG A N 1
ATOM 4535 C CA . ARG A 1 601 ? -10.708 -5.006 4.823 1.00 98.00 601 ARG A CA 1
ATOM 4536 C C . ARG A 1 601 ? -11.424 -4.947 3.480 1.00 98.00 601 ARG A C 1
ATOM 4538 O O . ARG A 1 601 ? -11.861 -5.981 2.955 1.00 98.00 601 ARG A O 1
ATOM 4545 N N . TYR A 1 602 ? -11.488 -3.763 2.879 1.00 97.81 602 TYR A N 1
ATOM 4546 C CA . TYR A 1 602 ? -12.122 -3.586 1.573 1.00 97.81 602 TYR A CA 1
ATOM 4547 C C . TYR A 1 602 ? -11.245 -4.091 0.428 1.00 97.81 602 TYR A C 1
ATOM 4549 O O . TYR A 1 602 ? -11.743 -4.786 -0.463 1.00 97.81 602 TYR A O 1
ATOM 4557 N N . HIS A 1 603 ? -9.939 -3.826 0.473 1.00 97.06 603 HIS A N 1
ATOM 4558 C CA . HIS A 1 603 ? -8.997 -4.399 -0.486 1.00 97.06 603 HIS A CA 1
ATOM 4559 C C . HIS A 1 603 ? -8.704 -5.882 -0.212 1.00 97.06 603 HIS A C 1
ATOM 4561 O O . HIS A 1 603 ? -8.963 -6.424 0.872 1.00 97.06 603 HIS A O 1
ATOM 4567 N N . GLY A 1 604 ? -8.171 -6.559 -1.237 1.00 94.94 604 GLY A N 1
ATOM 4568 C CA . GLY A 1 604 ? -7.614 -7.907 -1.129 1.00 94.94 604 GLY A CA 1
ATOM 4569 C C . GLY A 1 604 ? -6.460 -7.985 -0.125 1.00 94.94 604 GLY A C 1
ATOM 4570 O O . GLY A 1 604 ? -6.175 -7.034 0.603 1.00 94.94 604 GLY A O 1
ATOM 4571 N N . HIS A 1 605 ? -5.854 -9.163 0.014 1.00 95.31 605 HIS A N 1
ATOM 4572 C CA . HIS A 1 605 ? -4.841 -9.380 1.042 1.00 95.31 605 HIS A CA 1
ATOM 4573 C C . HIS A 1 605 ? -3.690 -8.379 0.911 1.00 95.31 605 HIS A C 1
ATOM 4575 O O . HIS A 1 605 ? -3.368 -7.663 1.858 1.00 95.31 605 HIS A O 1
ATOM 4581 N N . SER A 1 606 ? -3.146 -8.302 -0.294 1.00 93.31 606 SER A N 1
ATOM 4582 C CA . SER A 1 606 ? -2.202 -7.300 -0.756 1.00 93.31 606 SER A CA 1
ATOM 4583 C C . SER A 1 606 ? -2.660 -6.821 -2.131 1.00 93.31 606 SER A C 1
ATOM 4585 O O . SER A 1 606 ? -3.604 -7.359 -2.708 1.00 93.31 606 SER A O 1
ATOM 4587 N N .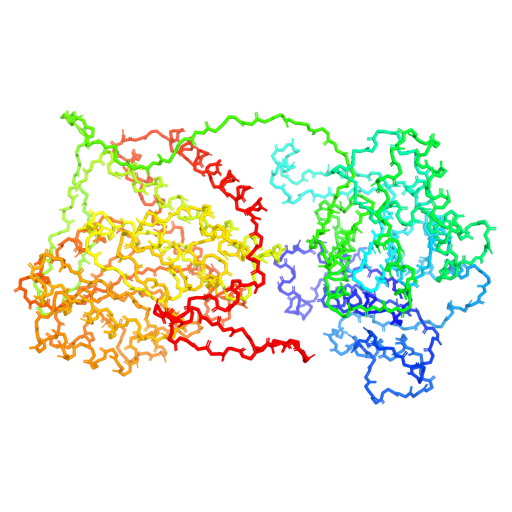 ILE A 1 607 ? -1.974 -5.840 -2.699 1.00 87.94 607 ILE A N 1
ATOM 4588 C CA . ILE A 1 607 ? -2.296 -5.329 -4.037 1.00 87.94 607 ILE A CA 1
ATOM 4589 C C . ILE A 1 607 ? -2.158 -6.373 -5.169 1.00 87.94 607 ILE A C 1
ATOM 4591 O O . ILE A 1 607 ? -2.759 -6.203 -6.231 1.00 87.94 607 ILE A O 1
ATOM 4595 N N . SER A 1 608 ? -1.397 -7.460 -4.964 1.00 84.56 608 SER A N 1
ATOM 4596 C CA . SER A 1 608 ? -1.318 -8.573 -5.926 1.00 84.56 608 SER A CA 1
ATOM 4597 C C . SER A 1 608 ? -2.521 -9.516 -5.847 1.00 84.56 608 SER A C 1
ATOM 4599 O O . SER A 1 608 ? -2.751 -10.297 -6.771 1.00 84.56 608 SER A O 1
ATOM 4601 N N . ASP A 1 609 ? -3.306 -9.426 -4.774 1.00 86.81 609 ASP A N 1
ATOM 4602 C CA . ASP A 1 609 ? -4.524 -10.190 -4.570 1.00 86.81 609 ASP A CA 1
ATOM 4603 C C . ASP A 1 609 ? -5.761 -9.319 -4.861 1.00 86.81 609 ASP A C 1
ATOM 4605 O O . ASP A 1 609 ? -6.060 -8.382 -4.120 1.00 86.81 609 ASP A O 1
ATOM 4609 N N . PRO A 1 610 ? -6.549 -9.625 -5.906 1.00 83.19 610 PRO A N 1
ATOM 4610 C CA . PRO A 1 610 ? -7.771 -8.884 -6.199 1.00 83.19 610 PRO A CA 1
ATOM 4611 C C . PRO A 1 610 ? -8.899 -9.147 -5.185 1.00 83.19 610 PRO A C 1
ATOM 4613 O O . PRO A 1 610 ? -9.942 -8.500 -5.270 1.00 83.19 610 PRO A O 1
ATOM 4616 N N . GLY A 1 611 ? -8.755 -10.129 -4.286 1.00 84.38 611 GLY A N 1
ATOM 4617 C CA . GLY A 1 611 ? -9.695 -10.423 -3.205 1.00 84.38 611 GLY A CA 1
ATOM 4618 C C . GLY A 1 611 ? -11.056 -10.968 -3.643 1.00 84.38 611 GLY A C 1
ATOM 4619 O O . GLY A 1 611 ? -11.982 -10.974 -2.841 1.00 84.38 611 GLY A O 1
ATOM 4620 N N . SER A 1 612 ? -11.204 -11.382 -4.906 1.00 87.00 612 SER A N 1
ATOM 4621 C CA . SER A 1 612 ? -12.484 -11.801 -5.511 1.00 87.00 612 SER A CA 1
ATOM 4622 C C . SER A 1 612 ? -12.599 -13.304 -5.775 1.00 87.00 612 SER A C 1
ATOM 4624 O O . SER A 1 612 ? -13.645 -13.768 -6.217 1.00 87.00 612 SER A O 1
ATOM 4626 N N . THR A 1 613 ? -11.545 -14.078 -5.507 1.00 89.62 613 THR A N 1
ATOM 4627 C CA . THR A 1 613 ? -11.527 -15.539 -5.703 1.00 89.62 613 THR A CA 1
ATOM 4628 C C . THR A 1 613 ? -12.093 -16.313 -4.512 1.00 89.62 613 THR A C 1
ATOM 4630 O O . THR A 1 613 ? -12.418 -17.487 -4.655 1.00 89.62 613 THR A O 1
ATOM 4633 N N . TYR A 1 614 ? -12.218 -15.674 -3.345 1.00 91.62 614 TYR A N 1
ATOM 4634 C CA . TYR A 1 614 ? -12.601 -16.322 -2.085 1.00 91.62 614 TYR A CA 1
ATOM 4635 C C . TYR A 1 614 ? -13.701 -15.580 -1.303 1.00 91.62 614 TYR A C 1
ATOM 4637 O O . TYR A 1 614 ? -14.107 -16.051 -0.245 1.00 91.62 614 TYR A O 1
ATOM 4645 N N . ARG A 1 615 ? -14.185 -14.442 -1.819 1.00 93.31 615 ARG A N 1
ATOM 4646 C CA . ARG A 1 615 ? -15.310 -13.657 -1.284 1.00 93.31 615 ARG A CA 1
ATOM 4647 C C . ARG A 1 615 ? -15.954 -12.824 -2.387 1.00 93.31 615 ARG A C 1
ATOM 4649 O O . ARG A 1 615 ? -15.334 -12.574 -3.426 1.00 93.31 615 ARG A O 1
ATOM 4656 N N . THR A 1 616 ? -17.200 -12.410 -2.190 1.00 92.00 616 THR A N 1
ATOM 4657 C CA . THR A 1 616 ? -17.965 -11.726 -3.245 1.00 92.00 616 THR A CA 1
ATOM 4658 C C . THR A 1 616 ? -17.803 -10.208 -3.181 1.00 92.00 616 THR A C 1
ATOM 4660 O O . THR A 1 616 ? -17.535 -9.626 -2.133 1.00 92.00 616 THR A O 1
ATOM 4663 N N . ARG A 1 617 ? -17.995 -9.525 -4.317 1.00 89.75 617 ARG A N 1
ATOM 4664 C CA . ARG A 1 617 ? -18.053 -8.052 -4.327 1.00 89.75 617 ARG A CA 1
ATOM 4665 C C . ARG A 1 617 ? -19.266 -7.523 -3.562 1.00 89.75 617 ARG A C 1
ATOM 4667 O O . ARG A 1 617 ? -19.167 -6.453 -2.971 1.00 89.75 617 ARG A O 1
ATOM 4674 N N . ASP A 1 618 ? -20.367 -8.270 -3.569 1.00 93.69 618 ASP A N 1
ATOM 4675 C CA . ASP A 1 618 ? -21.599 -7.902 -2.872 1.00 93.69 618 ASP A CA 1
ATOM 4676 C C . ASP A 1 618 ? -21.418 -7.947 -1.355 1.00 93.69 618 ASP A C 1
ATOM 4678 O O . ASP A 1 618 ? -21.904 -7.058 -0.668 1.00 93.69 618 ASP A O 1
ATOM 4682 N N . GLU A 1 619 ? -20.649 -8.907 -0.837 1.00 94.88 619 GLU A N 1
ATOM 4683 C CA . GLU A 1 619 ? -20.242 -8.952 0.571 1.00 94.88 619 GLU A CA 1
ATOM 4684 C C . GLU A 1 619 ? -19.443 -7.701 0.954 1.00 94.88 619 GLU A C 1
ATOM 4686 O O . GLU A 1 619 ? -19.829 -6.982 1.872 1.00 94.88 619 GLU A O 1
ATOM 4691 N N . ILE A 1 620 ? -18.392 -7.366 0.194 1.00 95.00 620 ILE A N 1
ATOM 4692 C CA . ILE A 1 620 ? -17.566 -6.172 0.451 1.00 95.00 620 ILE A CA 1
ATOM 4693 C C . ILE A 1 620 ? -18.417 -4.893 0.386 1.00 95.00 620 ILE A C 1
ATOM 4695 O O . ILE A 1 620 ? -18.337 -4.036 1.266 1.00 95.00 620 ILE A O 1
ATOM 4699 N N . ALA A 1 621 ? -19.245 -4.752 -0.653 1.00 94.75 621 ALA A N 1
ATOM 4700 C CA . ALA A 1 621 ? -20.114 -3.592 -0.830 1.00 94.75 621 ALA A CA 1
ATOM 4701 C C . ALA A 1 621 ? -21.224 -3.524 0.230 1.00 94.75 621 ALA A C 1
ATOM 4703 O O . ALA A 1 621 ? -21.631 -2.428 0.617 1.00 94.75 621 ALA A O 1
ATOM 4704 N N . GLY A 1 622 ? -21.713 -4.677 0.689 1.00 96.50 622 GLY A N 1
ATOM 4705 C CA . GLY A 1 622 ? -22.687 -4.810 1.764 1.00 96.50 622 GLY A CA 1
ATOM 4706 C C . GLY A 1 622 ? -22.107 -4.336 3.089 1.00 96.50 622 GLY A C 1
ATOM 4707 O O . GLY A 1 622 ? -22.680 -3.438 3.703 1.00 96.50 622 GLY A O 1
ATOM 4708 N N . VAL A 1 623 ? -20.930 -4.845 3.469 1.00 96.75 623 VAL A N 1
ATOM 4709 C CA . VAL A 1 623 ? -20.215 -4.408 4.678 1.00 96.75 623 VAL A CA 1
ATOM 4710 C C . VAL A 1 623 ? -19.916 -2.915 4.614 1.00 96.75 623 VAL A C 1
ATOM 4712 O O . VAL A 1 623 ? -20.274 -2.188 5.532 1.00 96.75 623 VAL A O 1
ATOM 4715 N N . ARG A 1 624 ? -19.364 -2.415 3.503 1.00 96.75 624 ARG A N 1
ATOM 4716 C CA . ARG A 1 624 ? -19.059 -0.984 3.352 1.00 96.75 624 ARG A CA 1
ATOM 4717 C C . ARG A 1 624 ? -20.297 -0.087 3.440 1.00 96.75 624 ARG A C 1
ATOM 4719 O O . ARG A 1 624 ? -20.209 1.042 3.898 1.00 96.75 624 ARG A O 1
ATOM 4726 N N . ARG A 1 625 ? -21.456 -0.549 2.976 1.00 95.38 625 ARG A N 1
ATOM 4727 C CA . ARG A 1 625 ? -22.696 0.237 3.055 1.00 95.38 625 ARG A CA 1
ATOM 4728 C C . ARG A 1 625 ? -23.294 0.231 4.457 1.00 95.38 625 ARG A C 1
ATOM 4730 O O . ARG A 1 625 ? -23.876 1.229 4.857 1.00 95.38 625 ARG A O 1
ATOM 4737 N N . ALA A 1 626 ? -23.203 -0.900 5.149 1.00 95.69 626 ALA A N 1
ATOM 4738 C CA . ALA A 1 626 ? -23.883 -1.113 6.421 1.00 95.69 626 ALA A CA 1
ATOM 4739 C C . ALA A 1 626 ? -23.026 -0.755 7.642 1.00 95.69 626 ALA A C 1
ATOM 4741 O O . ALA A 1 626 ? -23.582 -0.398 8.673 1.00 95.69 626 ALA A O 1
ATOM 4742 N N . ARG A 1 627 ? -21.699 -0.888 7.543 1.00 97.00 627 ARG A N 1
ATOM 4743 C CA . ARG A 1 627 ? -20.772 -0.845 8.683 1.00 97.00 627 ARG A CA 1
ATOM 4744 C C . ARG A 1 627 ? -19.536 0.034 8.449 1.00 97.00 627 ARG A C 1
ATOM 4746 O O . ARG A 1 627 ? -18.588 -0.106 9.200 1.00 97.00 627 ARG A O 1
ATOM 4753 N N . ASP A 1 628 ? -19.466 0.900 7.430 1.00 98.69 628 ASP A N 1
ATOM 4754 C CA . ASP A 1 628 ? -18.253 1.725 7.248 1.00 98.69 628 ASP A CA 1
ATOM 4755 C C . ASP A 1 628 ? -17.998 2.635 8.470 1.00 98.69 628 ASP A C 1
ATOM 4757 O O . ASP A 1 628 ? -18.899 3.382 8.863 1.00 98.69 628 ASP A O 1
ATOM 4761 N N . PRO A 1 629 ? -16.781 2.616 9.053 1.00 98.56 629 PRO A N 1
ATOM 4762 C CA . PRO A 1 629 ? -16.522 3.267 10.338 1.00 98.56 629 PRO A CA 1
ATOM 4763 C C . PRO A 1 629 ? -16.564 4.797 10.241 1.00 98.56 629 PRO A C 1
ATOM 4765 O O . PRO A 1 629 ? -16.918 5.487 11.197 1.00 98.56 629 PRO A O 1
ATOM 4768 N N . ILE A 1 630 ? -16.233 5.356 9.072 1.00 98.75 630 ILE A N 1
ATOM 4769 C CA . ILE A 1 630 ? -16.251 6.804 8.839 1.00 98.75 630 ILE A CA 1
ATOM 4770 C C . ILE A 1 630 ? -17.692 7.279 8.667 1.00 98.75 630 ILE A C 1
ATOM 4772 O O . ILE A 1 630 ? -18.075 8.302 9.237 1.00 98.75 630 ILE A O 1
ATOM 4776 N N . GLU A 1 631 ? -18.499 6.535 7.911 1.00 98.44 631 GLU A N 1
ATOM 4777 C CA . GLU A 1 631 ? -19.919 6.848 7.736 1.00 98.44 631 GLU A CA 1
ATOM 4778 C C . GLU A 1 631 ? -20.726 6.646 9.026 1.00 98.44 631 GLU A C 1
ATOM 4780 O O . GLU A 1 631 ? -21.662 7.407 9.282 1.00 98.44 631 GLU A O 1
ATOM 4785 N N . HIS A 1 632 ? -20.329 5.706 9.890 1.00 98.25 632 HIS A N 1
ATOM 4786 C CA . HIS A 1 632 ? -20.910 5.570 11.224 1.00 98.25 632 HIS A CA 1
ATOM 4787 C C . HIS A 1 632 ? -20.703 6.846 12.062 1.00 98.25 632 HIS A C 1
ATOM 4789 O O . HIS A 1 632 ? -21.672 7.450 12.521 1.00 98.25 632 HIS A O 1
ATOM 4795 N N . VAL A 1 633 ? -19.465 7.349 12.161 1.00 98.50 633 VAL A N 1
ATOM 4796 C CA . VAL A 1 633 ? -19.180 8.606 12.884 1.00 98.50 633 VAL A CA 1
ATOM 4797 C C . VAL A 1 633 ? -19.836 9.818 12.218 1.00 98.50 633 VAL A C 1
ATOM 4799 O O . VAL A 1 633 ? -20.332 10.705 12.914 1.00 98.50 633 VAL A O 1
ATOM 4802 N N . ARG A 1 634 ? -19.896 9.865 10.879 1.00 98.50 634 ARG A N 1
ATOM 4803 C CA . ARG A 1 634 ? -20.650 10.905 10.157 1.00 98.50 634 ARG A CA 1
ATOM 4804 C C . ARG A 1 634 ? -22.106 10.932 10.609 1.00 98.50 634 ARG A C 1
ATOM 4806 O O . ARG A 1 634 ? -22.646 12.010 10.841 1.00 98.50 634 ARG A O 1
ATOM 4813 N N . THR A 1 635 ? -22.727 9.761 10.705 1.00 98.12 635 THR A N 1
ATOM 4814 C CA . THR A 1 635 ? -24.130 9.623 11.099 1.00 98.12 635 THR A CA 1
ATOM 4815 C C . THR A 1 635 ? -24.338 10.162 12.509 1.00 98.12 635 THR A C 1
ATOM 4817 O O . THR A 1 635 ? -25.167 11.051 12.681 1.00 98.12 635 THR A O 1
ATOM 4820 N N . LEU A 1 636 ? -23.493 9.771 13.470 1.00 97.50 636 LEU A N 1
ATOM 4821 C CA . LEU A 1 636 ? -23.535 10.303 14.840 1.00 97.50 636 LEU A CA 1
ATOM 4822 C C . LEU A 1 636 ? -23.387 11.834 14.881 1.00 97.50 636 LEU A C 1
ATOM 4824 O O . LEU A 1 636 ? -24.138 12.520 15.574 1.00 97.50 636 LEU A O 1
ATOM 4828 N N . LEU A 1 637 ? -22.452 12.395 14.105 1.00 97.94 637 LEU A N 1
ATOM 4829 C CA . LEU A 1 637 ? -22.245 13.846 14.025 1.00 97.94 637 LEU A CA 1
ATOM 4830 C C . LEU A 1 637 ? -23.479 14.594 13.498 1.00 97.94 637 LEU A C 1
ATOM 4832 O O . LEU A 1 637 ? -23.761 15.702 13.959 1.00 97.94 637 LEU A O 1
ATOM 4836 N N . LEU A 1 638 ? -24.200 14.012 12.539 1.00 97.31 638 LEU A N 1
ATOM 4837 C CA . LEU A 1 638 ? -25.403 14.609 11.956 1.00 97.31 638 LEU A CA 1
ATOM 4838 C C . LEU A 1 638 ? -26.626 14.435 12.867 1.00 97.31 638 LEU A C 1
ATOM 4840 O O . LEU A 1 638 ? -27.355 15.398 13.087 1.00 97.31 638 LEU A O 1
ATOM 4844 N N . GLU A 1 639 ? -26.839 13.240 13.421 1.00 96.38 639 GLU A N 1
ATOM 4845 C CA . GLU A 1 639 ? -27.986 12.922 14.286 1.00 96.38 639 GLU A CA 1
ATOM 4846 C C . GLU A 1 639 ? -27.992 13.752 15.574 1.00 96.38 639 GLU A C 1
ATOM 4848 O O . GLU A 1 639 ? -29.045 14.219 16.011 1.00 96.38 639 GLU A O 1
ATOM 4853 N N . HIS A 1 640 ? -26.813 14.012 16.144 1.00 95.38 640 HIS A N 1
ATOM 4854 C CA . HIS A 1 640 ? -26.664 14.851 17.334 1.00 95.38 640 HIS A CA 1
ATOM 4855 C C . HIS A 1 640 ? -26.502 16.349 17.028 1.00 95.38 640 HIS A C 1
ATOM 4857 O O . HIS A 1 640 ? -26.281 17.138 17.943 1.00 95.38 640 HIS A O 1
ATOM 4863 N N . ASN A 1 641 ? -26.642 16.776 15.765 1.00 94.81 641 ASN A N 1
ATOM 4864 C CA . ASN A 1 641 ? -26.440 18.167 15.326 1.00 94.81 641 ASN A CA 1
ATOM 4865 C C . ASN A 1 641 ? -25.059 18.741 15.710 1.00 94.81 641 ASN A C 1
ATOM 4867 O O . ASN A 1 641 ? -24.893 19.941 15.938 1.00 94.81 641 ASN A O 1
ATOM 4871 N N . PHE A 1 642 ? -24.047 17.879 15.774 1.00 95.31 642 PHE A N 1
ATOM 4872 C CA . PHE A 1 642 ? -22.669 18.243 16.090 1.00 95.31 642 PHE A CA 1
ATOM 4873 C C . PHE A 1 642 ? -21.877 18.702 14.865 1.00 95.31 642 PHE A C 1
ATOM 4875 O O . PHE A 1 642 ? -20.828 19.332 15.018 1.00 95.31 642 PHE A O 1
ATOM 4882 N N . ALA A 1 643 ? -22.370 18.441 13.658 1.00 94.69 643 ALA A N 1
ATOM 4883 C CA . ALA A 1 643 ? -21.866 19.028 12.426 1.00 94.69 643 ALA A CA 1
ATOM 4884 C C . ALA A 1 643 ? -22.985 19.182 11.396 1.00 94.69 643 ALA A C 1
ATOM 4886 O O . ALA A 1 643 ? -23.927 18.395 11.356 1.00 94.69 643 ALA A O 1
ATOM 4887 N N . GLU A 1 644 ? -22.834 20.137 10.488 1.00 94.50 644 GLU A N 1
ATOM 4888 C CA . GLU A 1 644 ? -23.598 20.157 9.247 1.00 94.50 644 GLU A CA 1
ATOM 4889 C C . GLU A 1 644 ? -22.887 19.356 8.144 1.00 94.50 644 GLU A C 1
ATOM 4891 O O . GLU A 1 644 ? -21.658 19.319 8.052 1.00 94.50 644 GLU A O 1
ATOM 4896 N N . ALA A 1 645 ? -23.650 18.807 7.192 1.00 95.31 645 ALA A N 1
ATOM 4897 C CA . ALA A 1 645 ? -23.089 18.073 6.052 1.00 95.31 645 ALA A CA 1
ATOM 4898 C C . ALA A 1 645 ? -22.048 18.884 5.246 1.00 95.31 645 ALA A C 1
ATOM 4900 O O . ALA A 1 645 ? -21.116 18.314 4.674 1.00 95.31 645 ALA A O 1
ATOM 4901 N N . LYS A 1 646 ? -22.184 20.218 5.201 1.00 96.25 646 LYS A N 1
ATOM 4902 C CA . LYS A 1 646 ? -21.222 21.115 4.539 1.00 96.25 646 LYS A CA 1
ATOM 4903 C C . LYS A 1 646 ? -19.873 21.176 5.269 1.00 96.25 646 LYS A C 1
ATOM 4905 O O . LYS A 1 646 ? -18.842 21.266 4.609 1.00 96.25 646 LYS A O 1
ATOM 4910 N N . GLU A 1 647 ? -19.878 21.096 6.599 1.00 94.19 647 GLU A N 1
ATOM 4911 C CA . GLU A 1 647 ? -18.673 21.149 7.433 1.00 94.19 647 GLU A CA 1
ATOM 4912 C C . GLU A 1 647 ? -17.875 19.855 7.288 1.00 94.19 647 GLU A C 1
ATOM 4914 O O . GLU A 1 647 ? -16.668 19.894 7.062 1.00 94.19 647 GLU A O 1
ATOM 4919 N N . LEU A 1 648 ? -18.559 18.707 7.281 1.00 97.00 648 LEU A N 1
ATOM 4920 C CA . LEU A 1 648 ? -17.918 17.407 7.066 1.00 97.00 648 LEU A CA 1
ATOM 4921 C C . LEU A 1 648 ? -17.280 17.313 5.673 1.00 97.00 648 LEU A C 1
ATOM 4923 O O . LEU A 1 648 ? -16.133 16.888 5.542 1.00 97.00 648 LEU A O 1
ATOM 4927 N N . LYS A 1 649 ? -17.964 17.815 4.636 1.00 97.31 649 LYS A N 1
ATOM 4928 C CA . LYS A 1 649 ? -17.380 17.942 3.288 1.00 97.31 649 LYS A CA 1
ATOM 4929 C C . LYS A 1 649 ? -16.164 18.867 3.250 1.00 97.31 649 LYS A C 1
ATOM 4931 O O . LYS A 1 649 ? -15.268 18.658 2.433 1.00 97.31 649 LYS A O 1
ATOM 4936 N N . GLN A 1 650 ? -16.127 19.905 4.084 1.00 97.44 650 GLN A N 1
ATOM 4937 C CA . GLN A 1 650 ? -14.961 20.778 4.172 1.00 97.44 650 GLN A CA 1
ATOM 4938 C C . GLN A 1 650 ? -13.774 20.042 4.803 1.00 97.44 650 GLN A C 1
ATOM 4940 O O . GLN A 1 650 ? -12.688 20.070 4.229 1.00 97.44 650 GLN A O 1
ATOM 4945 N N . ILE A 1 651 ? -13.996 19.294 5.891 1.00 97.00 651 ILE A N 1
ATOM 4946 C CA . ILE A 1 651 ? -12.963 18.449 6.516 1.00 97.00 651 ILE A CA 1
ATOM 4947 C C . ILE A 1 651 ? -12.383 17.460 5.497 1.00 97.00 651 ILE A C 1
ATOM 4949 O O . ILE A 1 651 ? -11.166 17.325 5.388 1.00 97.00 651 ILE A O 1
ATOM 4953 N N . GLU A 1 652 ? -13.230 16.809 4.698 1.00 98.19 652 GLU A N 1
ATOM 4954 C CA . GLU A 1 652 ? -12.781 15.885 3.650 1.00 98.19 652 GLU A CA 1
ATOM 4955 C C . GLU A 1 652 ? -11.888 16.558 2.601 1.00 98.19 652 GLU A C 1
ATOM 4957 O O . GLU A 1 652 ? -10.879 15.988 2.175 1.00 98.19 652 GLU A O 1
ATOM 4962 N N . ARG A 1 653 ? -12.256 17.768 2.166 1.00 98.12 653 ARG A N 1
ATOM 4963 C CA . ARG A 1 653 ? -11.473 18.558 1.204 1.00 98.12 653 ARG A CA 1
ATOM 4964 C C . ARG A 1 653 ? -10.127 18.963 1.786 1.00 98.12 653 ARG A C 1
ATOM 4966 O O . ARG A 1 653 ? -9.116 18.846 1.095 1.00 98.12 653 ARG A O 1
ATOM 4973 N N . ASP A 1 654 ? -10.117 19.395 3.040 1.00 97.12 654 ASP A N 1
ATOM 4974 C CA . ASP A 1 654 ? -8.904 19.818 3.734 1.00 97.12 654 ASP A CA 1
ATOM 4975 C C . ASP A 1 654 ? -7.944 18.641 3.923 1.00 97.12 654 ASP A C 1
ATOM 4977 O O . ASP A 1 654 ? -6.760 18.756 3.612 1.00 97.12 654 ASP A O 1
ATOM 4981 N N . VAL A 1 655 ? -8.457 17.478 4.334 1.00 98.12 655 VAL A N 1
ATOM 4982 C CA . VAL A 1 655 ? -7.658 16.251 4.447 1.00 98.12 655 VAL A CA 1
ATOM 4983 C C . VAL A 1 655 ? -7.164 15.785 3.079 1.00 98.12 655 VAL A C 1
ATOM 4985 O O . VAL A 1 655 ? -6.007 15.401 2.951 1.00 98.12 655 VAL A O 1
ATOM 4988 N N . LYS A 1 656 ? -7.989 15.836 2.026 1.00 97.56 656 LYS A N 1
ATOM 4989 C CA . LYS A 1 656 ? -7.532 15.484 0.672 1.00 97.56 656 LYS A CA 1
ATOM 4990 C C . LYS A 1 656 ? -6.357 16.365 0.249 1.00 97.56 656 LYS A C 1
ATOM 4992 O O . LYS A 1 656 ? -5.349 15.843 -0.212 1.00 97.56 656 LYS A O 1
ATOM 4997 N N . LYS A 1 657 ? -6.467 17.675 0.474 1.00 97.50 657 LYS A N 1
ATOM 4998 C CA . LYS A 1 657 ? -5.391 18.627 0.200 1.00 97.50 657 LYS A CA 1
ATOM 4999 C C . LYS A 1 657 ? -4.132 18.314 1.016 1.00 97.50 657 LYS A C 1
ATOM 5001 O O . LYS A 1 657 ? -3.048 18.313 0.448 1.00 97.50 657 LYS A O 1
ATOM 5006 N N . GLU A 1 658 ? -4.274 18.011 2.306 1.00 97.19 658 GLU A N 1
ATOM 5007 C CA . GLU A 1 658 ? -3.163 17.594 3.176 1.00 97.19 658 GLU A CA 1
ATOM 5008 C C . GLU A 1 658 ? -2.426 16.370 2.602 1.00 97.19 658 GLU A C 1
ATOM 5010 O O . GLU A 1 658 ? -1.198 16.359 2.515 1.00 97.19 658 GLU A O 1
ATOM 5015 N N . ILE A 1 659 ? -3.174 15.355 2.160 1.00 98.12 659 ILE A N 1
ATOM 5016 C CA . ILE A 1 659 ? -2.623 14.129 1.570 1.00 98.12 659 ILE A CA 1
ATOM 5017 C C . ILE A 1 659 ? -1.937 14.398 0.228 1.00 98.12 659 ILE A C 1
ATOM 5019 O O . ILE A 1 659 ? -0.850 13.871 -0.012 1.00 98.12 659 ILE A O 1
ATOM 5023 N N . ASP A 1 660 ? -2.531 15.234 -0.623 1.00 97.00 660 ASP A N 1
ATOM 5024 C CA . ASP A 1 660 ? -1.943 15.618 -1.907 1.00 97.00 660 ASP A CA 1
ATOM 5025 C C . ASP A 1 660 ? -0.628 16.398 -1.698 1.00 97.00 660 ASP A C 1
ATOM 5027 O O . ASP A 1 660 ? 0.377 16.126 -2.357 1.00 97.00 660 ASP A O 1
ATOM 5031 N N . GLU A 1 661 ? -0.589 17.323 -0.733 1.00 97.19 661 GLU A N 1
ATOM 5032 C CA . GLU A 1 661 ? 0.616 18.082 -0.373 1.00 97.19 661 GLU A CA 1
ATOM 5033 C C . GLU A 1 661 ? 1.721 17.176 0.189 1.00 97.19 661 GLU A C 1
ATOM 5035 O O . GLU A 1 661 ? 2.881 17.287 -0.223 1.00 97.19 661 GLU A O 1
ATOM 5040 N N . ALA A 1 662 ? 1.367 16.250 1.083 1.00 97.50 662 ALA A N 1
ATOM 5041 C CA . ALA A 1 662 ? 2.299 15.279 1.646 1.00 97.50 662 ALA A CA 1
ATOM 5042 C C . ALA A 1 662 ? 2.869 14.337 0.577 1.00 97.50 662 ALA A C 1
ATOM 5044 O O . ALA A 1 662 ? 4.065 14.038 0.586 1.00 97.50 662 ALA A O 1
ATOM 5045 N N . LEU A 1 663 ? 2.039 13.909 -0.378 1.00 97.38 663 LEU A N 1
ATOM 5046 C CA . LEU A 1 663 ? 2.485 13.088 -1.494 1.00 97.38 663 LEU A CA 1
ATOM 5047 C C . LEU A 1 663 ? 3.478 13.840 -2.385 1.00 97.38 663 LEU A C 1
ATOM 5049 O O . LEU A 1 663 ? 4.515 13.298 -2.766 1.00 97.38 663 LEU A O 1
ATOM 5053 N N . GLU A 1 664 ? 3.178 15.091 -2.727 1.00 97.25 664 GLU A N 1
ATOM 5054 C CA . GLU A 1 664 ? 4.077 15.905 -3.543 1.00 97.25 664 GLU A CA 1
ATOM 5055 C C . GLU A 1 664 ? 5.391 16.222 -2.817 1.00 97.25 664 GLU A C 1
ATOM 5057 O O . GLU A 1 664 ? 6.432 16.344 -3.465 1.00 97.25 664 GLU A O 1
ATOM 5062 N N . ALA A 1 665 ? 5.377 16.328 -1.486 1.00 94.69 665 ALA A N 1
ATOM 5063 C CA . ALA A 1 665 ? 6.594 16.414 -0.685 1.00 94.69 665 ALA A CA 1
ATOM 5064 C C . ALA A 1 665 ? 7.398 15.103 -0.735 1.00 94.69 665 ALA A C 1
ATOM 5066 O O . ALA A 1 665 ? 8.596 15.141 -1.008 1.00 94.69 665 ALA A O 1
ATOM 5067 N N . ALA A 1 666 ? 6.743 13.951 -0.567 1.00 96.88 666 ALA A N 1
ATOM 5068 C CA . ALA A 1 666 ? 7.381 12.638 -0.646 1.00 96.88 666 ALA A CA 1
ATOM 5069 C C . ALA A 1 666 ? 8.014 12.365 -2.023 1.00 96.88 666 ALA A C 1
ATOM 5071 O O . ALA A 1 666 ? 9.151 11.906 -2.103 1.00 96.88 666 ALA A O 1
ATOM 5072 N N . LYS A 1 667 ? 7.335 12.725 -3.121 1.00 94.81 667 LYS A N 1
ATOM 5073 C CA . LYS A 1 667 ? 7.874 12.590 -4.489 1.00 94.81 667 LYS A CA 1
ATOM 5074 C C . LYS A 1 667 ? 9.122 13.438 -4.746 1.00 94.81 667 LYS A C 1
ATOM 5076 O O . LYS A 1 667 ? 9.925 13.080 -5.601 1.00 94.81 667 LYS A O 1
ATOM 5081 N N . LYS A 1 668 ? 9.270 14.567 -4.045 1.00 95.62 668 LYS A N 1
ATOM 5082 C CA . LYS A 1 668 ? 10.459 15.435 -4.117 1.00 95.62 668 LYS A CA 1
ATOM 5083 C C . LYS A 1 668 ? 11.610 14.940 -3.239 1.00 95.62 668 LYS A C 1
ATOM 5085 O O . LYS A 1 668 ? 12.684 15.534 -3.303 1.00 95.62 668 LYS A O 1
ATOM 5090 N N . GLY A 1 669 ? 11.373 13.915 -2.420 1.00 92.19 669 GLY A N 1
ATOM 5091 C CA . GLY A 1 669 ? 12.383 13.292 -1.579 1.00 92.19 669 GLY A CA 1
ATOM 5092 C C . GLY A 1 669 ? 13.542 12.710 -2.385 1.00 92.19 669 GLY A C 1
ATOM 5093 O O . GLY A 1 669 ? 13.422 12.415 -3.580 1.00 92.19 669 GLY A O 1
ATOM 5094 N N . SER A 1 670 ? 14.678 12.553 -1.719 1.00 94.06 670 SER A N 1
ATOM 5095 C CA . SER A 1 670 ? 15.907 12.046 -2.326 1.00 94.06 670 SER A CA 1
ATOM 5096 C C . SER A 1 670 ? 15.953 10.526 -2.247 1.00 94.06 670 SER A C 1
ATOM 5098 O O . SER A 1 670 ? 15.445 9.923 -1.302 1.00 94.06 670 SER A O 1
ATOM 5100 N N . GLU A 1 671 ? 16.588 9.880 -3.219 1.00 92.50 671 GLU A N 1
ATOM 5101 C CA . GLU A 1 671 ? 16.912 8.461 -3.061 1.00 92.50 671 GLU A CA 1
ATOM 5102 C C . GLU A 1 671 ? 17.963 8.280 -1.957 1.00 92.50 671 GLU A C 1
ATOM 5104 O O . GLU A 1 671 ? 18.830 9.149 -1.789 1.00 92.50 671 GLU A O 1
ATOM 5109 N N . PRO A 1 672 ? 17.895 7.185 -1.183 1.00 90.94 672 PRO A N 1
ATOM 5110 C CA . PRO A 1 672 ? 18.962 6.824 -0.270 1.00 90.94 672 PRO A CA 1
ATOM 5111 C C . PRO A 1 672 ? 20.260 6.654 -1.068 1.00 90.94 672 PRO A C 1
ATOM 5113 O O . PRO A 1 672 ? 20.268 5.949 -2.081 1.00 90.94 672 PRO A O 1
ATOM 5116 N N . PRO A 1 673 ? 21.353 7.312 -0.662 1.00 87.75 673 PRO A N 1
ATOM 5117 C CA . PRO A 1 673 ? 22.624 7.168 -1.347 1.00 87.75 673 PRO A CA 1
ATOM 5118 C C . PRO A 1 673 ? 23.157 5.736 -1.150 1.00 87.75 673 PRO A C 1
ATOM 5120 O O . PRO A 1 673 ? 22.808 5.062 -0.181 1.00 87.75 673 PRO A O 1
ATOM 5123 N N . ILE A 1 674 ? 23.988 5.238 -2.070 1.00 83.56 674 ILE A N 1
ATOM 5124 C CA . ILE A 1 674 ? 24.412 3.823 -2.080 1.00 83.56 674 ILE A CA 1
ATOM 5125 C C . ILE A 1 674 ? 25.160 3.409 -0.802 1.00 83.56 674 ILE A C 1
ATOM 5127 O O . ILE A 1 674 ? 25.186 2.234 -0.440 1.00 83.56 674 ILE A O 1
ATOM 5131 N N . GLU A 1 675 ? 25.754 4.363 -0.087 1.00 78.62 675 GLU A N 1
ATOM 5132 C CA . GLU A 1 675 ? 26.419 4.132 1.193 1.00 78.62 675 GLU A CA 1
ATOM 5133 C C . GLU A 1 675 ? 25.432 3.776 2.316 1.00 78.62 675 GLU A C 1
ATOM 5135 O O . GLU A 1 675 ? 25.823 3.123 3.281 1.00 78.62 675 GLU A O 1
ATOM 5140 N N . ASP A 1 676 ? 24.149 4.137 2.194 1.00 82.75 676 ASP A N 1
ATOM 5141 C CA . ASP A 1 676 ? 23.126 3.765 3.178 1.00 82.75 676 ASP A CA 1
ATOM 5142 C C . ASP A 1 676 ? 22.776 2.269 3.131 1.00 82.75 676 ASP A C 1
ATOM 5144 O O . ASP A 1 676 ? 22.248 1.749 4.112 1.00 82.75 676 ASP A O 1
ATOM 5148 N N . LEU A 1 677 ? 23.155 1.545 2.068 1.00 83.56 677 LEU A N 1
ATOM 5149 C CA . LEU A 1 677 ? 22.938 0.097 1.941 1.00 83.56 677 LEU A CA 1
ATOM 5150 C C . LEU A 1 677 ? 23.604 -0.714 3.068 1.00 83.56 677 LEU A C 1
ATOM 5152 O O . LEU A 1 677 ? 23.142 -1.797 3.420 1.00 83.56 677 LEU A O 1
ATOM 5156 N N . TRP A 1 678 ? 24.691 -0.193 3.634 1.00 80.06 678 TRP A N 1
ATOM 5157 C CA . TRP A 1 678 ? 25.495 -0.852 4.670 1.00 80.06 678 TRP A CA 1
ATOM 5158 C C . TRP A 1 678 ? 25.229 -0.309 6.074 1.00 80.06 678 TRP A C 1
ATOM 5160 O O . TRP A 1 678 ? 25.742 -0.839 7.065 1.00 80.06 678 TRP A O 1
ATOM 5170 N N . ASN A 1 679 ? 24.484 0.792 6.160 1.00 80.12 679 ASN A N 1
ATOM 5171 C CA . ASN A 1 679 ? 24.265 1.501 7.405 1.00 80.12 679 ASN A CA 1
ATOM 5172 C C . ASN A 1 679 ? 23.239 0.759 8.267 1.00 80.12 679 ASN A C 1
ATOM 5174 O O . ASN A 1 679 ? 22.286 0.165 7.774 1.00 80.12 679 ASN A O 1
ATOM 5178 N N . ASN A 1 680 ? 23.413 0.842 9.588 1.00 83.69 680 ASN A N 1
ATOM 5179 C CA . ASN A 1 680 ? 22.499 0.274 10.588 1.00 83.69 680 ASN A CA 1
ATOM 5180 C C . ASN A 1 680 ? 22.375 -1.266 10.580 1.00 83.69 680 ASN A C 1
ATOM 5182 O O . ASN A 1 680 ? 21.399 -1.790 11.106 1.00 83.69 680 ASN A O 1
ATOM 5186 N N . ILE A 1 681 ? 23.376 -1.996 10.064 1.00 85.44 681 ILE A N 1
ATOM 5187 C CA . ILE A 1 681 ? 23.478 -3.460 10.256 1.00 85.44 681 ILE A CA 1
ATOM 5188 C C . ILE A 1 681 ? 23.690 -3.798 11.742 1.00 85.44 681 ILE A C 1
ATOM 5190 O O . ILE A 1 681 ? 23.061 -4.706 12.277 1.00 85.44 681 ILE A O 1
ATOM 5194 N N . TYR A 1 682 ? 24.561 -3.042 12.418 1.00 82.50 682 TYR A N 1
ATOM 5195 C CA . TYR A 1 682 ? 24.784 -3.123 13.862 1.00 82.50 682 TYR A CA 1
ATOM 5196 C C . TYR A 1 682 ? 24.619 -1.741 14.497 1.00 82.50 682 TYR A C 1
ATOM 5198 O O . TYR A 1 682 ? 24.978 -0.731 13.894 1.00 82.50 682 TYR A O 1
ATOM 5206 N N . VAL A 1 683 ? 24.107 -1.700 15.733 1.00 80.94 683 VAL A N 1
ATOM 5207 C CA . VAL A 1 683 ? 23.969 -0.450 16.507 1.00 80.94 683 VAL A CA 1
ATOM 5208 C C . VAL A 1 683 ? 25.335 0.081 16.949 1.00 80.94 683 VAL A C 1
ATOM 5210 O O . VAL A 1 683 ? 25.578 1.282 16.883 1.00 80.94 683 VAL A O 1
ATOM 5213 N N . ALA A 1 684 ? 26.232 -0.812 17.378 1.00 75.75 684 ALA A N 1
ATOM 5214 C CA . ALA A 1 684 ? 27.641 -0.504 17.594 1.00 75.75 684 ALA A CA 1
ATOM 5215 C C . ALA A 1 684 ? 28.427 -0.949 16.357 1.00 75.75 684 ALA A C 1
ATOM 5217 O O . ALA A 1 684 ? 28.277 -2.087 15.910 1.00 75.75 684 ALA A O 1
ATOM 5218 N N . GLY A 1 685 ? 29.251 -0.071 15.789 1.00 64.06 685 GLY A N 1
ATOM 5219 C CA . GLY A 1 685 ? 30.162 -0.455 14.720 1.00 64.06 685 GLY A CA 1
ATOM 5220 C C . GLY A 1 685 ? 31.229 -1.383 15.296 1.00 64.06 685 GLY A C 1
ATOM 5221 O O . GLY A 1 685 ? 32.163 -0.945 15.938 1.00 64.06 685 GLY A O 1
ATOM 5222 N N . LEU A 1 686 ? 31.082 -2.698 15.152 1.00 69.56 686 LEU A N 1
ATOM 5223 C CA . LEU A 1 686 ? 32.010 -3.665 15.763 1.00 69.56 686 LEU A CA 1
ATOM 5224 C C . LEU A 1 686 ? 33.312 -3.827 14.949 1.00 69.56 686 LEU A C 1
ATOM 5226 O O . LEU A 1 686 ? 33.854 -4.928 14.857 1.00 69.56 686 LEU A O 1
ATOM 5230 N N . GLY A 1 687 ? 33.771 -2.772 14.261 1.00 68.88 687 GLY A N 1
ATOM 5231 C CA . GLY A 1 687 ? 34.884 -2.840 13.303 1.00 68.88 687 GLY A CA 1
ATOM 5232 C C . GLY A 1 687 ? 34.637 -3.811 12.137 1.00 68.88 687 GLY A C 1
ATOM 5233 O O . GLY A 1 687 ? 35.584 -4.319 11.526 1.00 68.88 687 GLY A O 1
ATOM 5234 N N . ALA A 1 688 ? 33.367 -4.123 11.854 1.00 73.38 688 ALA A N 1
ATOM 5235 C CA . ALA A 1 688 ? 32.991 -5.117 10.859 1.00 73.38 688 ALA A CA 1
ATOM 5236 C C . ALA A 1 688 ? 33.447 -4.688 9.456 1.00 73.38 688 ALA A C 1
ATOM 5238 O O . ALA A 1 688 ? 33.310 -3.529 9.059 1.00 73.38 688 ALA A O 1
ATOM 5239 N N . ARG A 1 689 ? 33.983 -5.651 8.698 1.00 74.06 689 ARG A N 1
ATOM 5240 C CA . ARG A 1 689 ? 34.381 -5.464 7.300 1.00 74.06 689 ARG A CA 1
ATOM 5241 C C . ARG A 1 689 ? 33.310 -6.042 6.393 1.00 74.06 689 ARG A C 1
ATOM 5243 O O . ARG A 1 689 ? 33.056 -7.244 6.433 1.00 74.06 689 ARG A O 1
ATOM 5250 N N . LEU A 1 690 ? 32.709 -5.199 5.568 1.00 75.12 690 LEU A N 1
ATOM 5251 C CA . LEU A 1 690 ? 31.670 -5.600 4.632 1.00 75.12 690 LEU A CA 1
ATOM 5252 C C . LEU A 1 690 ? 32.269 -5.851 3.248 1.00 75.12 690 LEU A C 1
ATOM 5254 O O . LEU A 1 690 ? 33.123 -5.098 2.767 1.00 75.12 690 LEU A O 1
ATOM 5258 N N . ARG A 1 691 ? 31.822 -6.940 2.615 1.00 78.25 691 ARG A N 1
ATOM 5259 C CA . ARG A 1 691 ? 32.217 -7.305 1.252 1.00 78.25 691 ARG A CA 1
ATOM 5260 C C . ARG A 1 691 ? 31.557 -6.334 0.258 1.00 78.25 691 ARG A C 1
ATOM 5262 O O . ARG A 1 691 ? 30.337 -6.197 0.304 1.00 78.25 691 ARG A O 1
ATOM 5269 N N . PRO A 1 692 ? 32.316 -5.697 -0.648 1.00 65.44 692 PRO A N 1
ATOM 5270 C CA . PRO A 1 692 ? 31.744 -4.789 -1.636 1.00 65.44 692 PRO A CA 1
ATOM 5271 C C . PRO A 1 692 ? 30.945 -5.546 -2.710 1.00 65.44 692 PRO A C 1
ATOM 5273 O O . PRO A 1 692 ? 31.252 -6.698 -3.023 1.00 65.44 692 PRO A O 1
ATOM 5276 N N . ILE A 1 693 ? 29.931 -4.878 -3.276 1.00 63.97 693 ILE A N 1
ATOM 5277 C CA . ILE A 1 693 ? 29.087 -5.399 -4.370 1.00 63.97 693 ILE A CA 1
ATOM 5278 C C . ILE A 1 693 ? 29.875 -5.490 -5.690 1.00 63.97 693 ILE A C 1
ATOM 5280 O O . ILE A 1 693 ? 29.691 -6.435 -6.451 1.00 63.97 693 ILE A O 1
ATOM 5284 N N . GLU A 1 694 ? 30.791 -4.550 -5.948 1.00 59.38 694 GLU A N 1
ATOM 5285 C CA . GLU A 1 694 ? 31.655 -4.562 -7.134 1.00 59.38 694 GLU A CA 1
ATOM 5286 C C . GLU A 1 694 ? 32.942 -5.366 -6.892 1.00 59.38 694 GLU A C 1
ATOM 5288 O O . GLU A 1 694 ? 33.668 -5.146 -5.916 1.00 59.38 694 GLU A O 1
ATOM 5293 N N . ILE A 1 695 ? 33.256 -6.278 -7.818 1.00 57.19 695 ILE A N 1
ATOM 5294 C CA . ILE A 1 695 ? 34.508 -7.044 -7.810 1.00 57.19 695 ILE A CA 1
ATOM 5295 C C . ILE A 1 695 ? 35.686 -6.068 -7.974 1.00 57.19 695 ILE A C 1
ATOM 5297 O O . ILE A 1 695 ? 35.766 -5.356 -8.969 1.00 57.19 695 ILE A O 1
ATOM 5301 N N . GLY A 1 696 ? 36.613 -6.052 -7.008 1.00 57.94 696 GLY A N 1
ATOM 5302 C CA . GLY A 1 696 ? 37.856 -5.268 -7.069 1.00 57.94 696 GLY A CA 1
ATOM 5303 C C . GLY A 1 696 ? 37.917 -4.023 -6.176 1.00 57.94 696 GLY A C 1
ATOM 5304 O O . GLY A 1 696 ? 38.987 -3.427 -6.065 1.00 57.94 696 GLY A O 1
ATOM 5305 N N . ARG A 1 697 ? 36.830 -3.638 -5.488 1.00 65.06 697 ARG A N 1
ATOM 5306 C CA . ARG A 1 697 ? 36.882 -2.557 -4.483 1.00 65.06 697 ARG A CA 1
ATOM 5307 C C . ARG A 1 697 ? 37.430 -3.041 -3.130 1.00 65.06 697 ARG A C 1
ATOM 5309 O O . ARG A 1 697 ? 37.250 -4.211 -2.783 1.00 65.06 697 ARG A O 1
ATOM 5316 N N . PRO A 1 698 ? 38.082 -2.164 -2.340 1.00 67.31 698 PRO A N 1
ATOM 5317 C CA . PRO A 1 698 ? 38.465 -2.493 -0.972 1.00 67.31 698 PRO A CA 1
ATOM 5318 C C . PRO A 1 698 ? 37.219 -2.708 -0.086 1.00 67.31 698 PRO A C 1
ATOM 5320 O O . PRO A 1 698 ? 36.175 -2.104 -0.346 1.00 67.31 698 PRO A O 1
ATOM 5323 N N . PRO A 1 699 ? 37.305 -3.548 0.965 1.00 68.19 699 PRO A N 1
ATOM 5324 C CA . PRO A 1 699 ? 36.218 -3.737 1.923 1.00 68.19 699 PRO A CA 1
ATOM 5325 C C . PRO A 1 699 ? 35.814 -2.426 2.596 1.00 68.19 699 PRO A C 1
ATOM 5327 O O . PRO A 1 699 ? 36.673 -1.616 2.948 1.00 68.19 699 PRO A O 1
ATOM 5330 N N . ILE A 1 700 ? 34.516 -2.257 2.842 1.00 69.62 700 ILE A N 1
ATOM 5331 C CA . ILE A 1 700 ? 34.016 -1.148 3.659 1.00 69.62 700 ILE A CA 1
ATOM 5332 C C . ILE A 1 700 ? 34.260 -1.523 5.120 1.00 69.62 700 ILE A C 1
ATOM 5334 O O . ILE A 1 700 ? 33.784 -2.560 5.584 1.00 69.62 700 ILE A O 1
ATOM 5338 N N . VAL A 1 701 ? 35.035 -0.708 5.834 1.00 68.56 701 VAL A N 1
ATOM 5339 C CA . VAL A 1 701 ? 35.312 -0.898 7.263 1.00 68.56 701 VAL A CA 1
ATOM 5340 C C . VAL A 1 701 ? 34.385 0.024 8.040 1.00 68.56 701 VAL A C 1
ATOM 5342 O O . VAL A 1 701 ? 34.489 1.244 7.915 1.00 68.56 701 VAL A O 1
ATOM 5345 N N . LEU A 1 702 ? 33.464 -0.551 8.813 1.00 65.94 702 LEU A N 1
ATOM 5346 C CA . LEU A 1 702 ? 32.612 0.238 9.699 1.00 65.94 702 LEU A CA 1
ATOM 5347 C C . LEU A 1 702 ? 33.457 0.838 10.841 1.00 65.94 702 LEU A C 1
ATOM 5349 O O . LEU A 1 702 ? 34.445 0.211 11.241 1.00 65.94 702 LEU A O 1
ATOM 5353 N N . PRO A 1 703 ? 33.088 2.022 11.373 1.00 63.09 703 PRO A N 1
ATOM 5354 C CA . PRO A 1 703 ? 33.733 2.593 12.556 1.00 63.09 703 PRO A CA 1
ATOM 5355 C C . PRO A 1 703 ? 33.776 1.570 13.696 1.00 63.09 703 PRO A C 1
ATOM 5357 O O . PRO A 1 703 ? 32.884 0.727 13.775 1.00 63.09 703 PRO A O 1
ATOM 5360 N N . ALA A 1 704 ? 34.822 1.626 14.520 1.00 58.31 704 ALA A N 1
ATOM 5361 C CA . ALA A 1 704 ? 34.968 0.794 15.717 1.00 58.31 704 ALA A CA 1
ATOM 5362 C C . ALA A 1 704 ? 34.214 1.372 16.922 1.00 58.31 704 ALA A C 1
ATOM 5364 O O . ALA A 1 704 ? 34.000 2.610 16.935 1.00 58.31 704 ALA A O 1
#

Radius of gyration: 30.16 Å; chains: 1; bounding box: 66×55×87 Å

Sequence (704 aa):
MAPDLTKQEAAVYDRQLRVWGVEVQKRLTAARILVVGCTSGVAAEVAKNIVLAGVGSLTLVDDTPSSAGAPYNFLVPADADPAQSVAEASAATLREMNPLVRVGARPGLGLGPNREPDAALLDSVDVAVLTGESAVPAMAWDAACRSAGVAFYAAATHGSASHFFADLREHTFTPTDQESIERLGAGAEASASFPPLEAALFRSWKGLHPRRTHWLFFVLRICADFERAHGRPPAMPDLPALAELGAALAREHGMAASIIDGALLQEYVALADQELPPVNAVVGGVLANEVLKAVSRRGEPVNNFFFFCLTNGAGTRRLAACGARLCKLMRPFSAQPEPEQAPGDEVTVKVNDYKAHNLEPPGTEVATSKAELHAFFKNMYRMRRVEITADLLYKQKLARGFLHLADGQEAVPAGMEAALTFQDSIIQSYRDHLTFIGRGGTPQELFAELLGKKEGAAKGLGGSMHLYKREHNFFGGIGIVGEQVPLGAGLGFKHKYKNDGHVAVAIYGDGCQNQGQLFEAFNMAALWSLPVIFVCENNHFGMGTADSRASKSIQYYTRGDYIPGLWVDGMDVLAVKNATAFAKDFALKNGPIVLEMDTYRYHGHSISDPGSTYRTRDEIAGVRRARDPIEHVRTLLLEHNFAEAKELKQIERDVKKEIDEALEAAKKGSEPPIEDLWNNIYVAGLGARLRPIEIGRPPIVLPA

pLDDT: mean 88.03, std 16.22, range [21.14, 98.94]

Secondary structure (DSSP, 8-state):
-PPPPPHHHHHHSHHHHHHH-HHHHHHHHH-EEEEE-TTSHHHHHHHHHHHHTT-SEEEEE---BGGG--TT-TTS-TT--TTSBHHHHHHHHHHHH-TTSEEEE-------TT-PPPHHHHTT-SEEEEES--HHHHHHHHHHHHHHT-EEEEEEEEBTEEEEEEE-SEEEEB--SHHHHHHH-TT--EEEE---HHHHHS---TT--TTTS-HHHHHHHHHHHHHHHHSS---GGGHHHHHHHHHHHHHHTT--GGGS-HHHHHHHHHTTT-B-HHHHHHHHHHHHHHHHHHHHTBSPPP-SEEEEETTT---B----------PPP------PPPPPPPTT-EEEEEPPPPEEESSPPPPSEEEEEHHHHHHHHHHHHHHHHHHHHHHHHHHTTSS-S-----TT-THHHHHHHHH--TTSEEEEES--HHHHHHTT--HHHHHHHHTT-TTSTTTTSSGGG---BGGGTEEEEESSTTTHHHHHHHHHHHHHHHT-S--EEEEEEGGGGG-HHHHHHHHHHHHTT--EEEEEEE-SEETTEEHHHH-S---GGGTTTTS-EEEEETT-HHHHHHHHHHHHHHHHHH--EEEEEE---SS-SSTT--S-SSS-HHHHHHHHHHH-HHHHHHHHHHHTTSS-HHHHHHHHHHHHHHHHHHHHHHHTPPPPPGGGGGTTS-SS---PEEPPSSTTPPPEE---

Foldseek 3Di:
DQDDQDPVNCVLCVVVCVVQNPLLLSLQLAFEEEEEDLLALLSLLLLLLSLLSNGNEYEYEFQAFCLVPSPNRPLQDPPHDRRDGSQRRSQVSSCVSHVNYHYYYDYDQDDDLQSADDLVVLLRGQEYEYELDALRSQLNNQVSNVVSLHKYKYKYAFEQKIKMFTANAKAKAQADDPVVCVVQPHPGIDIDGADGSCCVLPDQCQPWDLVFDDLVSLLSSLQVVVCVVPSDGDAQVCLVVSLVSLCVSCVVNVHDSVSHDSVCSNRRRHRSVPHDNVSSNVNSNVVSVLVSCRSSSYHDHQRGMWIGGNVVRDGHSGDDDDDDDDDDDDDDDDDDDPPDDDPPFKDWDFADDKDKDPDDADHRTFMDGLVLLVVLLLLLLLLLLLLVVLLVCVVVVLFDDWAFRFAFLLLQLLLLLLQAFLPAAEEEAQNCSSNCVSLVNASLLLLLLRNLFCSHQPGVPQHRQFHADVSSNYRGHHHDQQPQQLVQLVVLVVCVVVVVLHAGEREHELLSLPDPVNLVSLVVQQVVLGLYEYEYAYQQDDQQAGSVRRDVDSPSQCSSVPAMGMEFASLANSRSNSRSNVQNVCSSPRTYGYYYHHTHGLAHRTSVGRNPPRDHNCVSVVCCVPRRSSVVSVVVCVVSVSDDPVVSVVSSVVSSVSSVVSNVSSVPGHRDPPVCVPPPPDPDQPQDWADDPDPPDGTDGTDD